Protein AF-A0A3C0ZQ80-F1 (afdb_monomer_lite)

Secondary structure (DSSP, 8-state):
--HHHHHHHHHHHHHHHHHHHHHHHHHHHHHHHHHT-HHHHHHHT-SS-SEEESS-SEEESS--EE-EEE-TTS-GGGT-EEEEESSSPPP-TTSEE--S-EEHHHHHHHHHHHHHHHHHHHHHHHHHHHHHHHHHHHHHHHHHHHHHHH-SS----PPPPPP--------HHHHHHHHHHHHHHHHTTS--S--TTTS--EEEEEEEEEEETTEEPPPEEEEEEESTTGGGT-SSEEEEEE--HHHHH-TTT-TTS-TTHHHHHHHTT--GGG-SGGG--SGGG-EEEEEEEE-TTS-EEEEEEEEEEEE-SGGGGSSSPEEEEE--GGGT-SSSSEE-TTS-TT-S--EESEEEEEE-SSGGGTHHHHHHHHHHHHHHHTT---SPP-EEEEEEETTEEEEEEEEEE---HHHHHHHTTPPPPP-

pLDDT: mean 79.06, std 17.8, range [29.55, 98.44]

Sequence (427 aa):
MRRENTGRTRTVIILSAMTAGLCLLLLLVYIRFDRSRTLYRALQALDSAPLTFSADSGFYEEGFTLTLEPDSSIPVKDGIEIRYTVNGDEPTDESRLYDGGIDLSDVIEELQAEAARTEEKKKEVIRQADAEAEAARLAQEQKSAQDLQKAGDQKAGEEKEPENGEEIRPGLEEGREAWQKSLWTAAADSGLRPEREEDGIRVIPIRACLVQGEDRSPIVTRTYVIGRGVKSRYDVYVASVVTDSFNLFDYDLGIMIPGSHYEKDVKNGVRPDRAGNFYQNGDDWIKNGHVTLFSPDGEVLLEEDTGLSIAGYSSRILPTRTFRAEASKEKGTSDDYFHLDIFDQDASIDAFQKIKFRSHGIPQFHIRSVRNQYAKELTDEAGFPGLPQNCLGVMFLNGDFYTVCDLTPSTTKDYVCRLFGLNVPDG

Foldseek 3Di:
DPPPVVVVVVVVVVVVVVVVVVVVVVVVVVVVVVLLCQVVVLQVVDPDAQKDKPDFFWEAAAWDWIDMDGPPSRDPPSPKWKFKDFQQAAGDPPGDTDPGTDTVRVVLVVVVVVVVVVVVVVVVVVVVVVVVVVVVVVVVVVVVVVVVVVVPDDDDDDDDDDDDDDDDAQDLVSLVVVLVVQLCVQAVPQPPPPPPPDFAWWKTKMWMWIDRPPDIGPIDIHIYTYHRCLQVPFPFKEKEKGAHSCCQRPQPRHLLGQHPFQVVCVVVVHDNLCHGNVNDDDPSQFGWIWMFMAHSSTDTQDTWIFTKHFDDHSLSSFSQTKIKTFADVVSTHPHQWDFGPPFDPVSLDRTARMKIQADPRGQVVCVVVVVLQVVQVVCVVVVNNDRTGWTWYWYDYSTHGRHTGTITGDPDLVNRCSVVVHDRDDD

Radius of gyration: 29.25 Å; chains: 1; bounding box: 50×82×110 Å

Structure (mmCIF, N/CA/C/O backbone):
data_AF-A0A3C0ZQ80-F1
#
_entry.id   AF-A0A3C0ZQ80-F1
#
loop_
_atom_site.group_PDB
_atom_site.id
_atom_site.type_symbol
_atom_site.label_atom_id
_atom_site.label_alt_id
_atom_site.label_comp_id
_atom_site.label_asym_id
_atom_site.label_entity_id
_atom_site.label_seq_id
_atom_site.pdbx_PDB_ins_code
_atom_site.Cartn_x
_atom_site.Cartn_y
_atom_site.Cartn_z
_atom_site.occupancy
_atom_site.B_iso_or_equiv
_atom_site.auth_seq_id
_atom_site.auth_comp_id
_atom_site.auth_asym_id
_atom_site.auth_atom_id
_atom_site.pdbx_PDB_model_num
ATOM 1 N N . MET A 1 1 ? 4.207 8.136 83.011 1.00 51.56 1 MET A N 1
ATOM 2 C CA . MET A 1 1 ? 4.446 6.967 82.131 1.00 51.56 1 MET A CA 1
ATOM 3 C C . MET A 1 1 ? 3.203 6.337 81.478 1.00 51.56 1 MET A C 1
ATOM 5 O O . MET A 1 1 ? 3.367 5.745 80.425 1.00 51.56 1 MET A O 1
ATOM 9 N N . ARG A 1 2 ? 1.959 6.452 81.992 1.00 50.78 2 ARG A N 1
ATOM 10 C CA . ARG A 1 2 ? 0.771 5.825 81.343 1.00 50.78 2 ARG A CA 1
ATOM 11 C C . ARG A 1 2 ? 0.096 6.619 80.203 1.00 50.78 2 ARG A C 1
ATOM 13 O O . ARG A 1 2 ? -0.688 6.029 79.473 1.00 50.78 2 ARG A O 1
ATOM 20 N N . ARG A 1 3 ? 0.371 7.923 80.040 1.00 51.22 3 ARG A N 1
ATOM 21 C CA . ARG A 1 3 ? -0.279 8.786 79.021 1.00 51.22 3 ARG A CA 1
ATOM 22 C C . ARG A 1 3 ? 0.430 8.835 77.657 1.00 51.22 3 ARG A C 1
ATOM 24 O O . ARG A 1 3 ? -0.221 9.151 76.672 1.00 51.22 3 ARG A O 1
ATOM 31 N N . GLU A 1 4 ? 1.718 8.499 77.577 1.00 53.53 4 GLU A N 1
ATOM 32 C CA . GLU A 1 4 ? 2.473 8.526 76.307 1.00 53.53 4 GLU A CA 1
ATOM 33 C C . GLU A 1 4 ? 2.238 7.282 75.440 1.00 53.53 4 GLU A C 1
ATOM 35 O O . GLU A 1 4 ? 2.258 7.370 74.213 1.00 53.53 4 GLU A O 1
ATOM 40 N N . ASN A 1 5 ? 1.947 6.130 76.056 1.00 56.59 5 ASN A N 1
ATOM 41 C CA . ASN A 1 5 ? 1.714 4.892 75.308 1.00 56.59 5 ASN A CA 1
ATOM 42 C C . ASN A 1 5 ? 0.430 4.948 74.472 1.00 56.59 5 ASN A C 1
ATOM 44 O O . ASN A 1 5 ? 0.433 4.499 73.333 1.00 56.59 5 ASN A O 1
ATOM 48 N N . THR A 1 6 ? -0.641 5.559 74.980 1.00 58.53 6 THR A N 1
ATOM 49 C CA . THR A 1 6 ? -1.935 5.652 74.283 1.00 58.53 6 THR A CA 1
ATOM 50 C C . THR A 1 6 ? -1.886 6.509 73.018 1.00 58.53 6 THR A C 1
ATOM 52 O O . THR A 1 6 ? -2.617 6.226 72.070 1.00 58.53 6 THR A O 1
ATOM 55 N N . GLY A 1 7 ? -1.024 7.532 72.976 1.00 65.31 7 GLY A N 1
ATOM 56 C CA . GLY A 1 7 ? -0.793 8.338 71.774 1.00 65.31 7 GLY A CA 1
ATOM 57 C C . GLY A 1 7 ? -0.114 7.525 70.674 1.00 65.31 7 GLY A C 1
ATOM 58 O O . GLY A 1 7 ? -0.621 7.461 69.558 1.00 65.31 7 GLY A O 1
ATOM 59 N N . ARG A 1 8 ? 0.963 6.806 71.021 1.00 67.88 8 ARG A N 1
ATOM 60 C CA . ARG A 1 8 ? 1.674 5.909 70.096 1.00 67.88 8 ARG A CA 1
ATOM 61 C C . ARG A 1 8 ? 0.781 4.793 69.556 1.00 67.88 8 ARG A C 1
ATOM 63 O O . ARG A 1 8 ? 0.809 4.539 68.358 1.00 67.88 8 ARG A O 1
ATOM 70 N N . THR A 1 9 ? -0.045 4.165 70.396 1.00 72.81 9 THR A N 1
ATOM 71 C CA . THR A 1 9 ? -0.963 3.108 69.936 1.00 72.81 9 THR A CA 1
ATOM 72 C C . THR A 1 9 ? -1.999 3.645 68.946 1.00 72.81 9 THR A C 1
ATOM 74 O O . THR A 1 9 ? -2.270 2.996 67.942 1.00 72.81 9 THR A O 1
ATOM 77 N N . ARG A 1 10 ? -2.538 4.854 69.170 1.00 73.00 10 ARG A N 1
ATOM 78 C CA . ARG A 1 10 ? -3.469 5.497 68.226 1.00 73.00 10 ARG A CA 1
ATOM 79 C C . ARG A 1 10 ? -2.803 5.831 66.893 1.00 73.00 10 ARG A C 1
ATOM 81 O O . ARG A 1 10 ? -3.392 5.556 65.855 1.00 73.00 10 ARG A O 1
ATOM 88 N N . THR A 1 11 ? -1.581 6.364 66.909 1.00 74.56 11 THR A N 1
ATOM 89 C CA . THR A 1 11 ? -0.837 6.661 65.676 1.00 74.56 11 THR A CA 1
ATOM 90 C C . THR A 1 11 ? -0.549 5.395 64.870 1.00 74.56 11 THR A C 1
ATOM 92 O O . THR A 1 11 ? -0.731 5.404 63.658 1.00 74.56 11 THR A O 1
ATOM 95 N N . VAL A 1 12 ? -0.172 4.293 65.529 1.00 77.94 12 VAL A N 1
ATOM 96 C CA . VAL A 1 12 ? 0.069 2.999 64.864 1.00 77.94 12 VAL A CA 1
ATOM 97 C C . VAL A 1 12 ? -1.210 2.448 64.227 1.00 77.94 12 VAL A C 1
ATOM 99 O O . VAL A 1 12 ? -1.167 2.021 63.078 1.00 77.94 12 VAL A O 1
ATOM 102 N N . ILE A 1 13 ? -2.352 2.523 64.922 1.00 81.50 13 ILE A N 1
ATOM 103 C CA . ILE A 1 13 ? -3.650 2.074 64.388 1.00 81.50 13 ILE A CA 1
ATOM 104 C C . ILE A 1 13 ? -4.058 2.901 63.159 1.00 81.50 13 ILE A C 1
ATOM 106 O O . ILE A 1 13 ? -4.499 2.342 62.154 1.00 81.50 13 ILE A O 1
ATOM 110 N N . ILE A 1 14 ? -3.872 4.223 63.209 1.00 80.38 14 ILE A N 1
ATOM 111 C CA . ILE A 1 14 ? -4.186 5.120 62.090 1.00 80.38 14 ILE A CA 1
ATOM 112 C C . ILE A 1 14 ? -3.275 4.826 60.889 1.00 80.38 14 ILE A C 1
ATOM 114 O O . ILE A 1 14 ? -3.770 4.718 59.770 1.00 80.38 14 ILE A O 1
ATOM 118 N N . LEU A 1 15 ? -1.969 4.623 61.110 1.00 77.88 15 LEU A N 1
ATOM 119 C CA . LEU A 1 15 ? -1.036 4.261 60.039 1.00 77.88 15 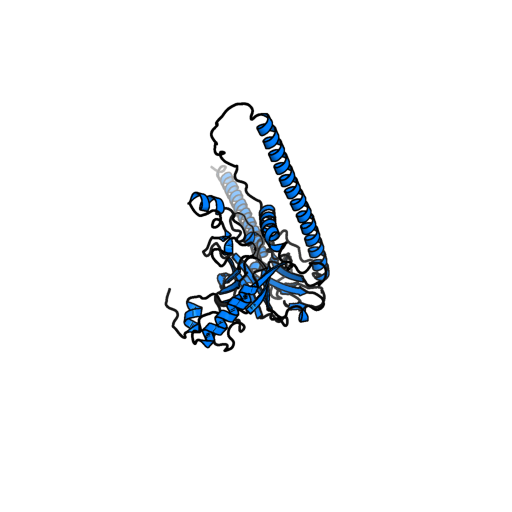LEU A CA 1
ATOM 120 C C . LEU A 1 15 ? -1.401 2.914 59.396 1.00 77.88 15 LEU A C 1
ATOM 122 O O . LEU A 1 15 ? -1.414 2.823 58.173 1.00 77.88 15 LEU A O 1
ATOM 126 N N . SER A 1 16 ? -1.754 1.897 60.196 1.00 79.06 16 SER A N 1
ATOM 127 C CA . SER A 1 16 ? -2.176 0.588 59.673 1.00 79.06 16 SER A CA 1
ATOM 128 C C . SER A 1 16 ? -3.495 0.641 58.900 1.00 79.06 16 SER A C 1
ATOM 130 O O . SER A 1 16 ? -3.672 -0.088 57.928 1.00 79.06 16 SER A O 1
ATOM 132 N N . ALA A 1 17 ? -4.423 1.512 59.307 1.00 82.94 17 ALA A N 1
ATOM 133 C CA . ALA A 1 17 ? -5.677 1.701 58.588 1.00 82.94 17 ALA A CA 1
ATOM 134 C C . ALA A 1 17 ? -5.448 2.424 57.250 1.00 82.94 17 ALA A C 1
ATOM 136 O O . ALA A 1 17 ? -6.053 2.054 56.245 1.00 82.94 17 ALA A O 1
ATOM 137 N N . MET A 1 18 ? -4.539 3.407 57.208 1.00 86.00 18 MET A N 1
ATOM 138 C CA . MET A 1 18 ? -4.181 4.103 55.968 1.00 86.00 18 MET A CA 1
ATOM 139 C C . MET A 1 18 ? -3.442 3.197 54.977 1.00 86.00 18 MET A C 1
ATOM 141 O O . MET A 1 18 ? -3.748 3.238 53.788 1.00 86.00 18 MET A O 1
ATOM 145 N N . THR A 1 19 ? -2.521 2.345 55.437 1.00 88.38 19 THR A N 1
ATOM 146 C CA . THR A 1 19 ? -1.846 1.382 54.551 1.00 88.38 19 THR A CA 1
ATOM 147 C C . THR A 1 19 ? -2.808 0.324 54.023 1.00 88.38 19 THR A C 1
ATOM 149 O O . THR A 1 19 ? -2.779 0.033 52.832 1.00 88.38 19 THR A O 1
ATOM 152 N N . ALA A 1 20 ? -3.713 -0.200 54.856 1.00 87.25 20 ALA A N 1
ATOM 153 C CA . ALA A 1 20 ? -4.757 -1.119 54.401 1.00 87.25 20 ALA A CA 1
ATOM 154 C C . ALA A 1 20 ? -5.694 -0.464 53.366 1.00 87.25 20 ALA A C 1
ATOM 156 O O . ALA A 1 20 ? -6.025 -1.088 52.358 1.00 87.25 20 ALA A O 1
ATOM 157 N N . GLY A 1 21 ? -6.069 0.804 53.576 1.00 88.88 21 GLY A N 1
ATOM 158 C CA . GLY A 1 21 ? -6.859 1.585 52.621 1.00 88.88 21 GLY A CA 1
ATOM 159 C C . GLY A 1 21 ? -6.141 1.813 51.288 1.00 88.88 21 GLY A C 1
ATOM 160 O O . GLY A 1 21 ? -6.744 1.624 50.235 1.00 88.88 21 GLY A O 1
ATOM 161 N N . LEU A 1 22 ? -4.846 2.146 51.318 1.00 91.00 22 LEU A N 1
ATOM 162 C CA . LEU A 1 22 ? -4.028 2.307 50.112 1.00 91.00 22 LEU A CA 1
ATOM 163 C C . LEU A 1 22 ? -3.865 0.981 49.356 1.00 91.00 22 LEU A C 1
ATOM 165 O O . LEU A 1 22 ? -4.023 0.960 48.141 1.00 91.00 22 LEU A O 1
ATOM 169 N N . CYS A 1 23 ? -3.613 -0.128 50.058 1.00 88.25 23 CYS A N 1
ATOM 170 C CA . CYS A 1 23 ? -3.535 -1.455 49.445 1.00 88.25 23 CYS A CA 1
ATOM 171 C C . CYS A 1 23 ? -4.860 -1.862 48.793 1.00 88.25 23 CYS A C 1
ATOM 173 O O . CYS A 1 23 ? -4.842 -2.389 47.686 1.00 88.25 23 CYS A O 1
ATOM 175 N N . LEU A 1 24 ? -6.006 -1.594 49.431 1.00 87.81 24 LEU A N 1
ATOM 176 C CA . LEU A 1 24 ? -7.319 -1.860 48.838 1.00 87.81 24 LEU A CA 1
ATOM 177 C C . LEU A 1 24 ? -7.551 -1.002 47.588 1.00 87.81 24 LEU A C 1
ATOM 179 O O . LEU A 1 24 ? -8.054 -1.506 46.591 1.00 87.81 24 LEU A O 1
ATOM 183 N N . LEU A 1 25 ? -7.159 0.272 47.619 1.00 88.19 25 LEU A N 1
ATOM 184 C CA . LEU A 1 25 ? -7.295 1.179 46.481 1.00 88.19 25 LEU A CA 1
ATOM 185 C C . LEU A 1 25 ? -6.398 0.744 45.315 1.00 88.19 25 LEU A C 1
ATOM 187 O O . LEU A 1 25 ? -6.877 0.659 44.190 1.00 88.19 25 LEU A O 1
ATOM 191 N N . LEU A 1 26 ? -5.144 0.371 45.582 1.00 84.81 26 LEU A N 1
ATOM 192 C CA . LEU A 1 26 ? -4.237 -0.205 44.585 1.00 84.81 26 LEU A CA 1
ATOM 193 C C . LEU A 1 26 ? -4.757 -1.535 44.034 1.00 84.81 26 LEU A C 1
ATOM 195 O O . LEU A 1 26 ? -4.638 -1.779 42.841 1.00 84.81 26 LEU A O 1
ATOM 199 N N . LEU A 1 27 ? -5.372 -2.372 44.870 1.00 81.31 27 LEU A N 1
ATOM 200 C CA . LEU A 1 27 ? -5.966 -3.639 44.450 1.00 81.31 27 LEU A CA 1
ATOM 201 C C . LEU A 1 27 ? -7.224 -3.419 43.599 1.00 81.31 27 LEU A C 1
ATOM 203 O O . LEU A 1 27 ? -7.425 -4.129 42.625 1.00 81.31 27 LEU A O 1
ATOM 207 N N . LEU A 1 28 ? -8.040 -2.406 43.900 1.00 76.56 28 LEU A N 1
ATOM 208 C CA . LEU A 1 28 ? -9.179 -2.009 43.0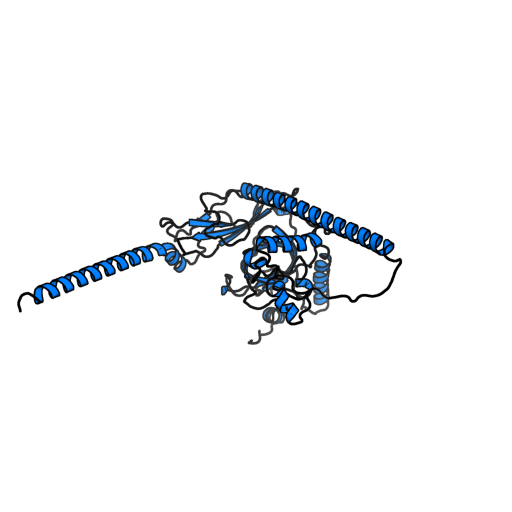69 1.00 76.56 28 LEU A CA 1
ATOM 209 C C . LEU A 1 28 ? -8.732 -1.382 41.743 1.00 76.56 28 LEU A C 1
ATOM 211 O O . LEU A 1 28 ? -9.330 -1.679 40.712 1.00 76.56 28 LEU A O 1
ATOM 215 N N . VAL A 1 29 ? -7.674 -0.565 41.751 1.00 74.75 29 VAL A N 1
ATOM 216 C CA . VAL A 1 29 ? -7.036 -0.041 40.533 1.00 74.75 29 VAL A CA 1
ATOM 217 C C . VAL A 1 29 ? -6.469 -1.189 39.709 1.00 74.75 29 VAL A C 1
ATOM 219 O O . VAL A 1 29 ? -6.734 -1.243 38.518 1.00 74.75 29 VAL A O 1
ATOM 222 N N . TYR A 1 30 ? -5.785 -2.146 40.335 1.00 73.62 30 TYR A N 1
ATOM 223 C CA . TYR A 1 30 ? -5.256 -3.333 39.671 1.00 73.62 30 TYR A CA 1
ATOM 224 C C . TYR A 1 30 ? -6.367 -4.217 39.102 1.00 73.62 30 TYR A C 1
ATOM 226 O O . TYR A 1 30 ? -6.287 -4.598 37.949 1.00 73.62 30 TYR A O 1
ATOM 234 N N . ILE A 1 31 ? -7.442 -4.493 39.847 1.00 65.94 31 ILE A N 1
ATOM 235 C CA . ILE A 1 31 ? -8.588 -5.269 39.341 1.00 65.94 31 ILE A CA 1
ATOM 236 C C . ILE A 1 31 ? -9.277 -4.536 38.186 1.00 65.94 31 ILE A C 1
ATOM 238 O O . ILE A 1 31 ? -9.692 -5.168 37.218 1.00 65.94 31 ILE A O 1
ATOM 242 N N . ARG A 1 32 ? -9.407 -3.207 38.267 1.00 62.28 32 ARG A N 1
ATOM 243 C CA . ARG A 1 32 ? -9.970 -2.390 37.185 1.00 62.28 32 ARG A CA 1
ATOM 244 C C . ARG A 1 32 ? -9.059 -2.383 35.952 1.00 62.28 32 ARG A C 1
ATOM 246 O O . ARG A 1 32 ? -9.575 -2.477 34.848 1.00 62.28 32 ARG A O 1
ATOM 253 N N . PHE A 1 33 ? -7.745 -2.322 36.157 1.00 64.19 33 PHE A N 1
ATOM 254 C CA . PHE A 1 33 ? -6.707 -2.371 35.124 1.00 64.19 33 PHE A CA 1
ATOM 255 C C . PHE A 1 33 ? -6.551 -3.771 34.500 1.00 64.19 33 PHE A C 1
ATOM 257 O O . PHE A 1 33 ? -6.269 -3.908 33.316 1.00 64.19 33 PHE A O 1
ATOM 264 N N . ASP A 1 34 ? -6.777 -4.834 35.273 1.00 61.91 34 ASP A N 1
ATOM 265 C CA . ASP A 1 34 ? -6.737 -6.219 34.797 1.00 61.91 34 ASP A CA 1
ATOM 266 C C . ASP A 1 34 ? -7.990 -6.573 33.987 1.00 61.91 34 ASP A C 1
ATOM 268 O O . ASP A 1 34 ? -7.907 -7.261 32.971 1.00 61.91 34 ASP A O 1
ATOM 272 N N . ARG A 1 35 ? -9.153 -6.048 34.399 1.00 57.41 35 ARG A N 1
ATOM 273 C CA . ARG A 1 35 ? -10.410 -6.177 33.647 1.00 57.41 35 ARG A CA 1
ATOM 274 C C . ARG A 1 35 ? -10.446 -5.361 32.356 1.00 57.41 35 ARG A C 1
ATOM 276 O O . ARG A 1 35 ? -11.280 -5.663 31.517 1.00 57.41 35 ARG A O 1
ATOM 283 N N . SER A 1 36 ? -9.598 -4.347 32.186 1.00 61.56 36 SER A N 1
ATOM 284 C CA . SER A 1 36 ? -9.575 -3.537 30.959 1.00 61.56 36 SER A CA 1
ATOM 285 C C . SER A 1 36 ? -8.753 -4.146 29.821 1.00 61.56 36 SER A C 1
ATOM 287 O O . SER A 1 36 ? -8.797 -3.610 28.726 1.00 61.56 36 SER A O 1
ATOM 289 N N . ARG A 1 37 ? -8.024 -5.249 30.053 1.00 70.12 37 ARG A N 1
ATOM 290 C CA . ARG A 1 37 ? -7.158 -5.909 29.054 1.00 70.12 37 ARG A CA 1
ATOM 291 C C . ARG A 1 37 ? -7.781 -7.158 28.430 1.00 70.12 37 ARG A C 1
ATOM 293 O O . ARG A 1 37 ? -7.071 -8.115 28.102 1.00 70.12 37 ARG A O 1
ATOM 300 N N . THR A 1 38 ? -9.106 -7.205 28.312 1.00 80.94 38 THR A N 1
ATOM 301 C CA . THR A 1 38 ? -9.775 -8.377 27.737 1.00 80.94 38 THR A CA 1
ATOM 302 C C . THR A 1 38 ? -9.393 -8.556 26.266 1.00 80.94 38 THR A C 1
ATOM 304 O O . THR A 1 38 ? -9.043 -9.668 25.869 1.00 80.94 38 THR A O 1
ATOM 307 N N . LEU A 1 39 ? -9.365 -7.469 25.486 1.00 83.25 39 LEU A N 1
ATOM 308 C CA . LEU A 1 39 ? -8.951 -7.487 24.083 1.00 83.25 39 LEU A CA 1
ATOM 309 C C . LEU A 1 39 ? -7.499 -7.958 23.939 1.00 83.25 39 LEU A C 1
ATOM 311 O O . LEU A 1 39 ? -7.237 -8.905 23.207 1.00 83.25 39 LEU A O 1
ATOM 315 N N . TYR A 1 40 ? -6.566 -7.383 24.702 1.00 83.62 40 TYR A N 1
ATOM 316 C CA . TYR A 1 40 ? -5.153 -7.781 24.675 1.00 83.62 40 TYR A CA 1
ATOM 317 C C . TYR A 1 40 ? -4.936 -9.281 24.942 1.00 83.62 40 TYR A C 1
ATOM 319 O O . TYR A 1 40 ? -4.126 -9.928 24.278 1.00 83.62 40 TYR A O 1
ATOM 327 N N . ARG A 1 41 ? -5.668 -9.856 25.905 1.00 83.94 41 ARG A N 1
ATOM 328 C CA . ARG A 1 41 ? -5.602 -11.295 26.209 1.00 83.94 41 ARG A CA 1
ATOM 329 C C . ARG A 1 41 ? -6.182 -12.149 25.088 1.00 83.94 41 ARG A C 1
ATOM 331 O O . ARG A 1 41 ? -5.599 -13.180 24.773 1.00 83.94 41 ARG A O 1
ATOM 338 N N . ALA A 1 42 ? -7.310 -11.729 24.516 1.00 85.81 42 ALA A N 1
ATOM 339 C CA . ALA A 1 42 ? -7.934 -12.435 23.405 1.00 85.81 42 ALA A CA 1
ATOM 340 C C . ALA A 1 42 ? -7.011 -12.452 22.178 1.00 85.81 42 ALA A C 1
ATOM 342 O O . ALA A 1 42 ? -6.796 -13.511 21.604 1.00 85.81 42 ALA A O 1
ATOM 343 N N . LEU A 1 43 ? -6.386 -11.315 21.851 1.00 86.88 43 LEU A N 1
ATOM 344 C CA . LEU A 1 43 ? -5.464 -11.190 20.719 1.00 86.88 43 LEU A CA 1
ATOM 345 C C . LEU A 1 43 ? -4.218 -12.070 20.856 1.00 86.88 43 LEU A C 1
ATOM 347 O O . LEU A 1 43 ? -3.768 -12.636 19.871 1.00 86.88 43 LEU A O 1
ATOM 351 N N . GLN A 1 44 ? -3.669 -12.232 22.063 1.00 85.69 44 GLN A N 1
ATOM 352 C CA . GLN A 1 44 ? -2.518 -13.122 22.275 1.00 85.69 44 GLN A CA 1
ATOM 353 C C . GLN A 1 44 ? -2.823 -14.606 22.070 1.00 85.69 44 GLN A C 1
ATOM 355 O O . GLN A 1 44 ? -1.902 -15.388 21.853 1.00 85.69 44 GLN A O 1
ATOM 360 N N . ALA A 1 45 ? -4.085 -14.999 22.217 1.00 85.38 45 ALA A N 1
ATOM 361 C CA . ALA A 1 45 ? -4.524 -16.376 22.035 1.00 85.38 45 ALA A CA 1
ATOM 362 C C . ALA A 1 45 ? -5.094 -16.626 20.631 1.00 85.38 45 ALA A C 1
ATOM 364 O O . ALA A 1 45 ? -5.590 -17.721 20.374 1.00 85.38 45 ALA A O 1
ATOM 365 N N . LEU A 1 46 ? -5.088 -15.608 19.765 1.00 86.75 46 LEU A N 1
ATOM 366 C CA . LEU A 1 46 ? -5.730 -15.655 18.466 1.00 86.75 46 LEU A CA 1
ATOM 367 C C . LEU A 1 46 ? -4.736 -16.098 17.389 1.00 86.75 46 LEU A C 1
ATOM 369 O O . LEU A 1 46 ? -3.717 -15.447 17.176 1.00 86.75 46 LEU A O 1
ATOM 373 N N . ASP A 1 47 ? -5.087 -17.170 16.682 1.00 84.19 47 ASP A N 1
ATOM 374 C CA . ASP A 1 47 ? -4.330 -17.683 15.531 1.00 84.19 47 ASP A CA 1
ATOM 375 C C . ASP A 1 47 ? -4.948 -17.245 14.181 1.00 84.19 47 ASP A C 1
ATOM 377 O O . ASP A 1 47 ? -4.483 -17.641 13.113 1.00 84.19 47 ASP A O 1
ATOM 381 N N . SER A 1 48 ? -6.025 -16.454 14.219 1.00 86.06 48 SER A N 1
ATOM 382 C CA . SER A 1 48 ? -6.792 -15.944 13.075 1.00 86.06 48 SER A CA 1
ATOM 383 C C . SER A 1 48 ? -6.805 -14.411 13.035 1.00 86.06 48 SER A C 1
ATOM 385 O O . SER A 1 48 ? -6.329 -13.731 13.947 1.00 86.06 48 SER A O 1
ATOM 387 N N . ALA A 1 49 ? -7.361 -13.841 11.963 1.00 89.19 49 ALA A N 1
ATOM 388 C CA . ALA A 1 49 ? -7.606 -12.406 11.896 1.00 89.19 49 ALA A CA 1
ATOM 389 C C . ALA A 1 49 ? -8.583 -11.968 13.011 1.00 89.19 49 ALA A C 1
ATOM 391 O O . ALA A 1 49 ? -9.581 -12.647 13.252 1.00 89.19 49 ALA A O 1
ATOM 392 N N . PRO A 1 50 ? -8.353 -10.815 13.667 1.00 92.94 50 PRO A N 1
ATOM 393 C CA . PRO A 1 50 ? -9.188 -10.340 14.777 1.00 92.94 50 PRO A CA 1
ATOM 394 C C . PRO A 1 50 ? -10.596 -9.918 14.350 1.00 92.94 50 PRO A C 1
ATOM 396 O O . PRO A 1 50 ? -11.496 -9.818 15.183 1.00 92.94 50 PRO A O 1
ATOM 399 N N . LEU A 1 51 ? -10.779 -9.644 13.063 1.00 94.19 51 LEU A N 1
ATOM 400 C CA . LEU A 1 51 ? -12.004 -9.129 12.483 1.00 94.19 51 LEU A CA 1
ATOM 401 C C . LEU A 1 51 ? -12.251 -9.818 11.144 1.00 94.19 51 LEU A C 1
ATOM 403 O O . LEU A 1 51 ? -11.324 -10.017 10.358 1.00 94.19 51 LEU A O 1
ATOM 407 N N . THR A 1 52 ? -13.513 -10.124 10.875 1.00 95.06 52 THR A N 1
ATOM 408 C CA . THR A 1 52 ? -13.977 -10.665 9.601 1.00 95.06 52 THR A CA 1
ATOM 409 C C . THR A 1 52 ? -14.906 -9.681 8.907 1.00 95.06 52 THR A C 1
ATOM 411 O O . THR A 1 52 ? -15.641 -8.923 9.541 1.00 95.06 52 THR A O 1
ATOM 414 N N . PHE A 1 53 ? -14.830 -9.687 7.583 1.00 97.31 53 PHE A N 1
ATOM 415 C CA . PHE A 1 53 ? -15.666 -8.900 6.691 1.00 97.31 53 PHE A CA 1
ATOM 416 C C . PHE A 1 53 ? -16.690 -9.846 6.063 1.00 97.31 53 PHE A C 1
ATOM 418 O O . PHE A 1 53 ? -16.352 -10.982 5.735 1.00 97.31 53 PHE A O 1
ATOM 425 N N . SER A 1 54 ? -17.928 -9.395 5.860 1.00 97.69 54 SER A N 1
ATOM 426 C CA . SER A 1 54 ? -18.984 -10.228 5.262 1.00 97.69 54 SER A CA 1
ATOM 427 C C . SER A 1 54 ? -18.767 -10.564 3.785 1.00 97.69 54 SER A C 1
ATOM 429 O O . SER A 1 54 ? -19.504 -11.376 3.230 1.00 97.69 54 SER A O 1
ATOM 431 N N . ALA A 1 55 ? -17.796 -9.917 3.143 1.00 97.56 55 ALA A N 1
ATOM 432 C CA . ALA A 1 55 ? -17.401 -10.144 1.765 1.00 97.56 55 ALA A CA 1
ATOM 433 C C . ALA A 1 55 ? -15.881 -10.001 1.634 1.00 97.56 55 ALA A C 1
ATOM 435 O O . ALA A 1 55 ? -15.288 -9.092 2.225 1.00 97.56 55 ALA A O 1
ATOM 436 N N . ASP A 1 56 ? -15.267 -10.873 0.841 1.00 97.44 56 ASP A N 1
ATOM 437 C CA . ASP A 1 56 ? -13.842 -10.805 0.523 1.00 97.44 56 ASP A CA 1
ATOM 438 C C . ASP A 1 56 ? -13.533 -9.654 -0.445 1.00 97.44 56 ASP A C 1
ATOM 440 O O . ASP A 1 56 ? -14.417 -9.119 -1.121 1.00 97.44 56 ASP A O 1
ATOM 444 N N . SER A 1 57 ? -12.262 -9.271 -0.537 1.00 97.94 57 SER A N 1
ATOM 445 C CA . SER A 1 57 ? -11.807 -8.349 -1.577 1.00 97.94 57 SER A CA 1
ATOM 446 C C . SER A 1 57 ? -12.105 -8.902 -2.969 1.00 97.94 57 SER A C 1
ATOM 448 O O . SER A 1 57 ? -12.034 -10.108 -3.202 1.00 97.94 57 SER A O 1
ATOM 450 N N . GLY A 1 58 ? -12.433 -8.026 -3.915 1.00 97.31 58 GLY A N 1
ATOM 451 C CA . GLY A 1 58 ? -12.800 -8.472 -5.256 1.00 97.31 58 GLY A CA 1
ATOM 452 C C . GLY A 1 58 ? -13.498 -7.418 -6.095 1.00 97.31 58 GLY A C 1
ATOM 453 O O . GLY A 1 58 ? -13.646 -6.259 -5.696 1.00 97.31 58 GLY A O 1
ATOM 454 N N . PHE A 1 59 ? -13.919 -7.855 -7.280 1.00 96.69 59 PHE A N 1
ATOM 455 C CA . PHE A 1 59 ? -14.649 -7.046 -8.250 1.00 96.69 59 PHE A CA 1
ATOM 456 C C . PHE A 1 59 ? -16.162 -7.262 -8.108 1.00 96.69 59 PHE A C 1
ATOM 458 O O . PHE A 1 59 ? -16.657 -8.388 -8.222 1.00 96.69 59 PHE A O 1
ATOM 465 N N . TYR A 1 60 ? -16.901 -6.169 -7.921 1.00 95.50 60 TYR A N 1
ATOM 466 C CA . TYR A 1 60 ? -18.343 -6.158 -7.684 1.00 95.50 60 TYR A CA 1
ATOM 467 C C . TYR A 1 60 ? -19.052 -5.236 -8.678 1.00 95.50 60 TYR A C 1
ATOM 469 O O . TYR A 1 60 ? -18.639 -4.105 -8.903 1.00 95.50 60 TYR A O 1
ATOM 477 N N . GLU A 1 61 ? -20.144 -5.710 -9.272 1.00 92.31 61 GLU A N 1
ATOM 478 C CA . GLU A 1 61 ? -20.908 -4.932 -10.260 1.00 92.31 61 GLU A CA 1
ATOM 479 C C . GLU A 1 61 ? -21.664 -3.753 -9.628 1.00 92.31 61 GLU A C 1
ATOM 481 O O . GLU A 1 61 ? -21.869 -2.724 -10.269 1.00 92.31 61 GLU A O 1
ATOM 486 N N . GLU A 1 62 ? -22.076 -3.898 -8.367 1.00 91.88 62 GLU A N 1
ATOM 487 C CA . GLU A 1 62 ? -22.906 -2.936 -7.642 1.00 91.88 62 GLU A CA 1
ATOM 488 C C . GLU A 1 62 ? -22.442 -2.822 -6.183 1.00 91.88 62 GLU A C 1
ATOM 490 O O . GLU A 1 62 ? -21.835 -3.749 -5.634 1.00 91.88 62 GLU A O 1
ATOM 495 N N . GLY A 1 63 ? -22.721 -1.671 -5.564 1.00 92.50 63 GLY A N 1
ATOM 496 C CA . GLY A 1 63 ? -22.503 -1.462 -4.135 1.00 92.50 63 GLY A CA 1
ATOM 497 C C . GLY A 1 63 ? -23.401 -2.371 -3.295 1.00 92.50 63 GLY A C 1
ATOM 498 O O . GLY A 1 63 ? -24.485 -2.774 -3.716 1.00 92.50 63 GLY A O 1
ATOM 499 N N . PHE A 1 64 ? -22.933 -2.723 -2.102 1.00 96.19 64 PHE A N 1
ATOM 500 C CA . PHE A 1 64 ? -23.654 -3.576 -1.164 1.00 96.19 64 PHE A CA 1
ATOM 501 C C . PHE A 1 64 ? -23.367 -3.149 0.275 1.00 96.19 64 PHE A C 1
ATOM 503 O O . PHE A 1 64 ? -22.422 -2.405 0.542 1.00 96.19 64 PHE A O 1
ATOM 510 N N . THR A 1 65 ? -24.176 -3.641 1.213 1.00 97.50 65 THR A N 1
ATOM 511 C CA . THR A 1 65 ? -23.948 -3.430 2.644 1.00 97.50 65 THR A CA 1
ATOM 512 C C . THR A 1 65 ? -22.935 -4.440 3.171 1.00 97.50 65 THR A C 1
ATOM 514 O O . THR A 1 65 ? -23.197 -5.643 3.210 1.00 97.50 65 THR A O 1
ATOM 517 N N . LEU A 1 66 ? -21.784 -3.941 3.600 1.00 97.69 66 LEU A N 1
ATOM 518 C CA . LEU A 1 66 ? -20.699 -4.715 4.184 1.00 97.69 66 LEU A CA 1
ATOM 519 C C . LEU A 1 66 ? -20.822 -4.732 5.711 1.00 97.69 66 LEU A C 1
ATOM 521 O O . LEU A 1 66 ? -20.953 -3.679 6.332 1.00 97.69 66 LEU A O 1
ATOM 525 N N . THR A 1 67 ? -20.744 -5.904 6.339 1.00 97.62 67 THR A N 1
ATOM 526 C CA . THR A 1 67 ? -20.739 -6.018 7.805 1.00 97.62 67 THR A CA 1
ATOM 527 C C . THR A 1 67 ? -19.392 -6.501 8.320 1.00 97.62 67 THR A C 1
ATOM 529 O O . THR A 1 67 ? -18.719 -7.312 7.684 1.00 97.62 67 THR A O 1
ATOM 532 N N . LEU A 1 68 ? -19.007 -5.985 9.486 1.00 96.56 68 LEU A N 1
ATOM 533 C CA . LEU A 1 68 ? -17.775 -6.317 10.192 1.00 96.56 68 LEU A CA 1
ATOM 534 C C . LEU A 1 68 ? -18.116 -7.036 11.496 1.00 96.56 68 LEU A C 1
ATOM 536 O O . LEU A 1 68 ? -18.942 -6.551 12.274 1.00 96.56 68 LEU A O 1
ATOM 540 N N . GLU A 1 69 ? -17.467 -8.170 11.744 1.00 94.19 69 GLU A N 1
ATOM 541 C CA . GLU A 1 69 ? -17.684 -8.976 12.947 1.00 94.19 69 GLU A CA 1
ATOM 542 C C . GLU A 1 69 ? -16.344 -9.365 13.589 1.00 94.19 69 GLU A C 1
ATOM 544 O O . GLU A 1 69 ? -15.468 -9.893 12.892 1.00 94.19 69 GLU A O 1
ATOM 549 N N . PRO A 1 70 ? -16.143 -9.114 14.900 1.00 93.50 70 PRO A N 1
ATOM 550 C CA . PRO A 1 70 ? -14.973 -9.612 15.620 1.00 93.50 70 PRO A CA 1
ATOM 551 C C . PRO A 1 70 ? -14.923 -11.140 15.581 1.00 93.50 70 PRO A C 1
ATOM 553 O O . PRO A 1 70 ? -15.971 -11.789 15.552 1.00 93.50 70 PRO A O 1
ATOM 556 N N . ASP A 1 71 ? -13.722 -11.721 15.642 1.00 92.12 71 ASP A N 1
ATOM 557 C CA . ASP A 1 71 ? -13.587 -13.174 15.778 1.00 92.12 71 ASP A CA 1
ATOM 558 C C . ASP A 1 71 ? -14.394 -13.676 16.988 1.00 92.12 71 ASP A C 1
ATOM 560 O O . ASP A 1 71 ? -14.431 -13.044 18.047 1.00 92.12 71 ASP A O 1
ATOM 564 N N . SER A 1 72 ? -15.038 -14.835 16.840 1.00 87.69 72 SER A N 1
ATOM 565 C CA . SER A 1 72 ? -15.891 -15.437 17.874 1.00 87.69 72 SER A CA 1
ATOM 566 C C . SER A 1 72 ? -15.190 -15.665 19.224 1.00 87.69 72 SER A C 1
ATOM 568 O O . SER A 1 72 ? -15.852 -15.761 20.260 1.00 87.69 72 SER A O 1
ATOM 570 N N . SER A 1 73 ? -13.857 -15.729 19.220 1.00 85.56 73 SER A N 1
ATOM 571 C CA . SER A 1 73 ? -13.001 -15.864 20.400 1.00 85.56 73 SER A CA 1
ATOM 572 C C . SER A 1 73 ? -12.844 -14.551 21.176 1.00 85.56 73 SER A C 1
ATOM 574 O O . SER A 1 73 ? -12.378 -14.560 22.319 1.00 85.56 73 SER A O 1
ATOM 576 N N . ILE A 1 74 ? -13.236 -13.417 20.586 1.00 85.94 74 ILE A N 1
ATOM 577 C CA . ILE A 1 74 ? -13.117 -12.086 21.175 1.00 85.94 74 ILE A CA 1
ATOM 578 C C . ILE A 1 74 ? -14.422 -11.722 21.905 1.00 85.94 74 ILE A C 1
ATOM 580 O O . ILE A 1 74 ? -15.493 -11.628 21.302 1.00 85.94 74 ILE A O 1
ATOM 584 N N . PRO A 1 75 ? -14.377 -11.475 23.225 1.00 78.75 75 PRO A N 1
ATOM 585 C CA . PRO A 1 75 ? -15.569 -11.176 24.010 1.00 78.75 75 PRO A CA 1
ATOM 586 C C . PRO A 1 75 ? -16.032 -9.722 23.810 1.00 78.75 75 PRO A C 1
ATOM 588 O O . PRO A 1 75 ? -15.676 -8.821 24.565 1.00 78.75 75 PRO A O 1
ATOM 591 N N . VAL A 1 76 ? -16.917 -9.505 22.833 1.00 71.94 76 VAL A N 1
ATOM 592 C CA . VAL A 1 76 ? -17.453 -8.183 22.422 1.00 71.94 76 VAL A CA 1
ATOM 593 C C . VAL A 1 76 ? -18.190 -7.415 23.544 1.00 71.94 76 VAL A C 1
ATOM 595 O O . VAL A 1 76 ? -18.449 -6.221 23.436 1.00 71.94 76 VAL A O 1
ATOM 598 N N . LYS A 1 77 ? -18.518 -8.059 24.672 1.00 68.81 77 LYS A N 1
ATOM 599 C CA . LYS A 1 77 ? -19.304 -7.457 25.770 1.00 68.81 77 LYS A CA 1
ATOM 600 C C . LYS A 1 77 ? -18.548 -6.434 26.633 1.00 68.81 77 LYS A C 1
ATOM 602 O O . LYS A 1 77 ? -19.182 -5.801 27.475 1.00 68.81 77 LYS A O 1
ATOM 607 N N . ASP A 1 78 ? -17.247 -6.242 26.419 1.00 68.06 78 ASP A N 1
ATOM 608 C CA . ASP A 1 78 ? -16.384 -5.462 27.320 1.00 68.06 78 ASP A CA 1
ATOM 609 C C . ASP A 1 78 ? -16.056 -4.038 26.821 1.00 68.06 78 ASP A C 1
ATOM 611 O O . ASP A 1 78 ? -15.019 -3.476 27.172 1.00 68.06 78 ASP A O 1
ATOM 615 N N . GLY A 1 79 ? -16.932 -3.423 26.019 1.00 79.69 79 GLY A N 1
ATOM 616 C CA . GLY A 1 79 ? -16.672 -2.089 25.457 1.00 79.69 79 GLY A CA 1
ATOM 617 C C . GLY A 1 79 ? -15.588 -2.109 24.379 1.00 79.69 79 GLY A C 1
ATOM 618 O O . GLY A 1 79 ? -14.792 -1.180 24.287 1.00 79.69 79 GLY A O 1
ATOM 619 N N . ILE A 1 80 ? -15.536 -3.205 23.617 1.00 88.50 80 ILE A N 1
ATOM 620 C CA . ILE A 1 80 ? -14.718 -3.321 22.413 1.00 88.50 80 ILE A CA 1
ATOM 621 C C . ILE A 1 80 ? -15.495 -2.669 21.272 1.00 88.50 80 ILE A C 1
ATOM 623 O O . ILE A 1 80 ? -16.636 -3.045 20.999 1.00 88.50 80 ILE A O 1
ATOM 627 N N . GLU A 1 81 ? -14.871 -1.702 20.618 1.00 92.75 81 GLU A N 1
ATOM 628 C CA . GLU A 1 81 ? -15.413 -0.980 19.470 1.00 92.75 81 GLU A CA 1
ATOM 629 C C . GLU A 1 81 ? -14.665 -1.382 18.196 1.00 92.75 81 GLU A C 1
ATOM 631 O O . GLU A 1 81 ? -13.499 -1.765 18.259 1.00 92.75 81 GLU A O 1
ATOM 636 N N . ILE A 1 82 ? -15.310 -1.265 17.033 1.00 95.69 82 ILE A N 1
ATOM 637 C CA . ILE A 1 82 ? -14.631 -1.362 15.735 1.00 95.69 82 ILE A CA 1
ATOM 638 C C . ILE A 1 82 ? -14.466 0.056 15.185 1.00 95.69 82 ILE A C 1
ATOM 640 O O . ILE A 1 82 ? -15.447 0.795 15.056 1.00 95.69 82 ILE A O 1
ATOM 644 N N . ARG A 1 83 ? -13.231 0.430 14.846 1.00 97.12 83 ARG A N 1
ATOM 645 C CA . ARG A 1 83 ? -12.911 1.674 14.134 1.00 97.12 83 ARG A CA 1
ATOM 646 C C . ARG A 1 83 ? -12.477 1.353 12.721 1.00 97.12 83 ARG A C 1
ATOM 648 O O . ARG A 1 83 ? -11.737 0.391 12.520 1.00 97.12 83 ARG A O 1
ATOM 655 N N . TYR A 1 84 ? -12.922 2.155 11.758 1.00 97.56 84 TYR A N 1
ATOM 656 C CA . TYR A 1 84 ? -12.588 1.929 10.357 1.00 97.56 84 TYR A CA 1
ATOM 657 C C . TYR A 1 84 ? -12.385 3.215 9.552 1.00 97.56 84 TYR A C 1
ATOM 659 O O . TYR A 1 84 ? -12.860 4.297 9.913 1.00 97.56 84 TYR A O 1
ATOM 667 N N . THR A 1 85 ? -11.681 3.071 8.434 1.00 96.50 85 THR A N 1
ATOM 668 C CA . THR A 1 85 ? -11.462 4.102 7.416 1.00 96.50 85 THR A CA 1
ATOM 669 C C . THR A 1 85 ? -11.759 3.532 6.030 1.00 96.50 85 THR A C 1
ATOM 671 O O . THR A 1 85 ? -11.732 2.319 5.827 1.00 96.50 85 THR A O 1
ATOM 674 N N . VAL A 1 86 ? -12.058 4.416 5.076 1.00 94.38 86 VAL A N 1
ATOM 675 C CA . VAL A 1 86 ? -12.366 4.072 3.670 1.00 94.38 86 VAL A CA 1
ATOM 676 C C . VAL A 1 86 ? -11.415 4.754 2.675 1.00 94.38 86 VAL A C 1
ATOM 678 O O . VAL A 1 86 ? -11.605 4.695 1.464 1.00 94.38 86 VAL A O 1
ATOM 681 N N . ASN A 1 87 ? -10.409 5.457 3.200 1.00 85.62 87 ASN A N 1
ATOM 682 C CA . ASN A 1 87 ? -9.483 6.323 2.466 1.00 85.62 87 ASN A CA 1
ATOM 683 C C . ASN A 1 87 ? -8.020 5.851 2.584 1.00 85.62 87 ASN A C 1
ATOM 685 O O . ASN A 1 87 ? -7.098 6.580 2.224 1.00 85.62 87 ASN A O 1
ATOM 689 N N . GLY A 1 88 ? -7.804 4.657 3.141 1.00 89.25 88 GLY A N 1
ATOM 690 C CA . GLY A 1 88 ? -6.488 4.059 3.342 1.00 89.25 88 GLY A CA 1
ATOM 691 C C . GLY A 1 88 ? -5.712 4.507 4.585 1.00 89.25 88 GLY A C 1
ATOM 692 O O . GLY A 1 88 ? -4.683 3.895 4.866 1.00 89.25 88 GLY A O 1
ATOM 693 N N . ASP A 1 89 ? -6.188 5.485 5.360 1.00 92.06 89 ASP A N 1
ATOM 694 C CA . ASP A 1 89 ? -5.538 5.885 6.619 1.00 92.06 89 ASP A CA 1
ATOM 695 C C . ASP A 1 89 ? -5.699 4.820 7.712 1.00 92.06 89 ASP A C 1
ATOM 697 O O . ASP A 1 89 ? -6.651 4.038 7.699 1.00 92.06 89 ASP A O 1
ATOM 701 N N . GLU A 1 90 ? -4.778 4.761 8.672 1.00 94.50 90 GLU A N 1
ATOM 702 C CA . GLU A 1 90 ? -4.931 3.872 9.824 1.00 94.50 90 GLU A CA 1
ATOM 703 C C . GLU A 1 90 ? -6.087 4.336 10.722 1.00 94.50 90 GLU A C 1
ATOM 705 O O . GLU A 1 90 ? -6.185 5.526 11.030 1.00 94.50 90 GLU A O 1
ATOM 710 N N . PRO A 1 91 ? -6.980 3.431 11.175 1.00 96.06 91 PRO A N 1
ATOM 711 C CA . PRO A 1 91 ? -8.055 3.829 12.072 1.00 96.06 91 PRO A CA 1
ATOM 712 C C . PRO A 1 91 ? -7.523 4.352 13.412 1.00 96.06 91 PRO A C 1
ATOM 714 O O . PRO A 1 91 ? -6.807 3.656 14.132 1.00 96.06 91 PRO A O 1
ATOM 717 N N . THR A 1 92 ? -7.940 5.557 13.790 1.00 92.88 92 THR A N 1
ATOM 718 C CA . THR A 1 92 ? -7.657 6.223 15.069 1.00 92.88 92 THR A CA 1
ATOM 719 C C . THR A 1 92 ? -8.913 6.277 15.948 1.00 92.88 92 THR A C 1
ATOM 721 O O . THR A 1 92 ? -9.991 5.830 15.553 1.00 92.88 92 THR A O 1
ATOM 724 N N . ASP A 1 93 ? -8.802 6.841 17.154 1.00 89.56 93 ASP A N 1
ATOM 725 C CA . ASP A 1 93 ? -9.960 7.081 18.036 1.00 89.56 93 A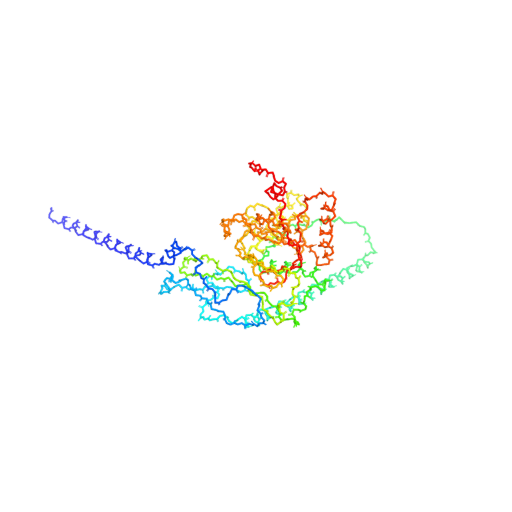SP A CA 1
ATOM 726 C C . ASP A 1 93 ? -10.923 8.152 17.506 1.00 89.56 93 ASP A C 1
ATOM 728 O O . ASP A 1 93 ? -12.030 8.310 18.025 1.00 89.56 93 ASP A O 1
ATOM 732 N N . GLU A 1 94 ? -10.524 8.875 16.462 1.00 90.44 94 GLU A N 1
ATOM 733 C CA . GLU A 1 94 ? -11.347 9.865 15.767 1.00 90.44 94 GLU A CA 1
ATOM 734 C C . GLU A 1 94 ? -11.946 9.303 14.470 1.00 90.44 94 GLU A C 1
ATOM 736 O O . GLU A 1 94 ? -12.853 9.903 13.893 1.00 90.44 94 GLU A O 1
ATOM 741 N N . SER A 1 95 ? -11.483 8.132 14.020 1.00 94.94 95 SER A N 1
ATOM 742 C CA . SER A 1 95 ? -12.051 7.442 12.863 1.00 94.94 95 SER A CA 1
ATOM 743 C C . SER A 1 95 ? -13.473 6.957 13.131 1.00 94.94 95 SER A C 1
ATOM 745 O O . SER A 1 95 ? -13.922 6.855 14.279 1.00 94.94 95 SER A O 1
ATOM 747 N N . ARG A 1 96 ? -14.181 6.625 12.047 1.00 94.81 96 ARG A N 1
ATOM 748 C CA . ARG A 1 96 ? -15.586 6.213 12.086 1.00 94.81 96 ARG A CA 1
ATOM 749 C C . ARG A 1 96 ? -15.765 5.045 13.048 1.00 94.81 96 ARG A C 1
ATOM 751 O O . ARG A 1 96 ? -15.060 4.038 12.958 1.00 94.81 96 ARG A O 1
ATOM 758 N N . LEU A 1 97 ? -16.710 5.205 13.969 1.00 95.88 97 LEU A N 1
ATOM 759 C CA . LEU A 1 97 ? -17.193 4.114 14.798 1.00 95.88 97 LEU A CA 1
ATOM 760 C C . LEU A 1 97 ? -18.128 3.259 13.946 1.00 95.88 97 LEU A C 1
ATOM 762 O O . LEU A 1 97 ? -19.048 3.782 13.325 1.00 95.88 97 LEU A O 1
ATOM 766 N N . TYR A 1 98 ? -17.882 1.957 13.903 1.00 95.75 98 TYR A N 1
ATOM 767 C CA . TYR A 1 98 ? -18.801 1.019 13.274 1.00 95.75 98 TYR A CA 1
ATOM 768 C C . TYR A 1 98 ? -20.029 0.828 14.171 1.00 95.75 98 TYR A C 1
ATOM 770 O O . TYR A 1 98 ? -19.927 0.288 15.274 1.00 95.75 98 TYR A O 1
ATOM 778 N N . ASP A 1 99 ? -21.185 1.285 13.699 1.00 91.06 99 ASP A N 1
ATOM 779 C CA . ASP A 1 99 ? -22.474 1.232 14.396 1.00 91.06 99 ASP A CA 1
ATOM 780 C C . ASP A 1 99 ? -23.530 0.380 13.661 1.00 91.06 99 ASP A C 1
ATOM 782 O O . ASP A 1 99 ? -24.648 0.197 14.150 1.00 91.06 99 ASP A O 1
ATOM 786 N N . GLY A 1 100 ? -23.162 -0.196 12.517 1.00 88.31 100 GLY A N 1
ATOM 787 C CA . GLY A 1 100 ? -24.016 -0.985 11.639 1.00 88.31 100 GLY A CA 1
ATOM 788 C C . GLY A 1 100 ? -23.357 -1.163 10.272 1.00 88.31 100 GLY A C 1
ATOM 789 O O . GLY A 1 100 ? -22.265 -0.652 10.039 1.00 88.31 100 GLY A O 1
ATOM 790 N N . GLY A 1 101 ? -23.995 -1.919 9.375 1.00 93.56 101 GLY A N 1
ATOM 791 C CA . GLY A 1 101 ? -23.432 -2.217 8.055 1.00 93.56 101 GLY A CA 1
ATOM 792 C C . GLY A 1 101 ? -22.994 -0.965 7.279 1.00 93.56 101 GLY A C 1
ATOM 793 O O . GLY A 1 101 ? -23.672 0.058 7.305 1.00 93.56 101 GLY A O 1
ATOM 794 N N . ILE A 1 102 ? -21.863 -1.068 6.583 1.00 96.00 102 ILE A N 1
ATOM 795 C CA . ILE A 1 102 ? -21.266 -0.015 5.758 1.00 96.00 102 ILE A CA 1
ATOM 796 C C . ILE A 1 102 ? -21.868 -0.125 4.355 1.00 96.00 102 ILE A C 1
ATOM 798 O O . ILE A 1 102 ? -21.604 -1.100 3.652 1.00 96.00 102 ILE A O 1
ATOM 802 N N . ASP A 1 103 ? -22.680 0.848 3.940 1.00 94.94 103 ASP A N 1
ATOM 803 C CA . ASP A 1 103 ? -23.200 0.888 2.570 1.00 94.94 103 ASP A CA 1
ATOM 804 C C . ASP A 1 103 ? -22.123 1.404 1.613 1.00 94.94 103 ASP A C 1
ATOM 806 O O . ASP A 1 103 ? -21.752 2.579 1.623 1.00 94.94 103 ASP A O 1
ATOM 810 N N . LEU A 1 104 ? -21.591 0.509 0.780 1.00 93.69 104 LEU A N 1
ATOM 811 C CA . LEU A 1 104 ? -20.543 0.874 -0.167 1.00 93.69 104 LEU A CA 1
ATOM 812 C C . LEU A 1 104 ? -21.056 1.791 -1.285 1.00 93.69 104 LEU A C 1
ATOM 814 O O . LEU A 1 104 ? -20.250 2.480 -1.900 1.00 93.69 104 LEU A O 1
ATOM 818 N N . SER A 1 105 ? -22.367 1.857 -1.523 1.00 90.31 105 SER A N 1
ATOM 819 C CA . SER A 1 105 ? -22.969 2.817 -2.457 1.00 90.31 105 SER A CA 1
ATOM 820 C C . SER A 1 105 ? -22.880 4.237 -1.896 1.00 90.31 105 SER A C 1
ATOM 822 O O . SER A 1 105 ? -22.403 5.139 -2.583 1.00 90.31 105 SER A O 1
ATOM 824 N N . ASP A 1 106 ? -23.219 4.414 -0.618 1.00 87.56 106 ASP A N 1
ATOM 825 C CA . ASP A 1 106 ? -23.110 5.706 0.071 1.00 87.56 106 ASP A CA 1
ATOM 826 C C . ASP A 1 106 ? -21.648 6.164 0.158 1.00 87.56 106 ASP A C 1
ATOM 828 O O . ASP A 1 106 ? -21.336 7.333 -0.072 1.00 87.56 106 ASP A O 1
ATOM 832 N N . VAL A 1 107 ? -20.719 5.237 0.424 1.00 87.06 107 VAL A N 1
ATOM 833 C CA . VAL A 1 107 ? -19.274 5.531 0.413 1.00 87.06 107 VAL A CA 1
ATOM 834 C C . VAL A 1 107 ? -18.821 6.006 -0.971 1.00 87.06 107 VAL A C 1
ATOM 836 O O . VAL A 1 107 ? -18.013 6.933 -1.081 1.00 87.06 107 VAL A O 1
ATOM 839 N N . ILE A 1 108 ? -19.334 5.406 -2.049 1.00 85.50 108 ILE A N 1
ATOM 840 C CA . ILE A 1 108 ? -19.035 5.851 -3.415 1.00 85.50 108 ILE A CA 1
ATOM 841 C C . ILE A 1 108 ? -19.494 7.297 -3.617 1.00 85.50 108 ILE A C 1
ATOM 843 O O . ILE A 1 108 ? -18.683 8.107 -4.084 1.00 85.50 108 ILE A O 1
ATOM 847 N N . GLU A 1 109 ? -20.733 7.619 -3.244 1.00 86.19 109 GLU A N 1
ATOM 848 C CA . GLU A 1 109 ? -21.304 8.967 -3.361 1.00 86.19 109 GLU A CA 1
ATOM 849 C C . GLU A 1 109 ? -20.531 9.995 -2.523 1.00 86.19 109 GLU A C 1
ATOM 851 O O . GLU A 1 109 ? -20.195 11.080 -3.007 1.00 86.19 109 GLU A O 1
ATOM 856 N N . GLU A 1 110 ? -20.176 9.644 -1.286 1.00 85.12 110 GLU A N 1
ATOM 857 C CA . GLU A 1 110 ? -19.392 10.496 -0.394 1.00 85.12 110 GLU A CA 1
ATOM 858 C C . GLU A 1 110 ? -18.041 10.852 -1.018 1.00 85.12 110 GLU A C 1
ATOM 860 O O . GLU A 1 110 ? -17.684 12.028 -1.146 1.00 85.12 110 GLU A O 1
ATOM 865 N N . LEU A 1 111 ? -17.311 9.835 -1.471 1.00 80.19 111 LEU A N 1
ATOM 866 C CA . LEU A 1 111 ? -16.003 10.032 -2.076 1.00 80.19 111 LEU A CA 1
ATOM 867 C C . LEU A 1 111 ? -16.097 10.769 -3.427 1.00 80.19 111 LEU A C 1
ATOM 869 O O . LEU A 1 111 ? -15.167 11.482 -3.806 1.00 80.19 111 LEU A O 1
ATOM 873 N N . GLN A 1 112 ? -17.204 10.630 -4.168 1.00 77.31 112 GLN A N 1
ATOM 874 C CA . GLN A 1 112 ? -17.468 11.440 -5.365 1.00 77.31 112 GLN A CA 1
ATOM 875 C C . GLN A 1 112 ? -17.658 12.913 -5.001 1.00 77.31 112 GLN A C 1
ATOM 877 O O . GLN A 1 112 ? -17.065 13.788 -5.637 1.00 77.31 112 GLN A O 1
ATOM 882 N N . ALA A 1 113 ? -18.433 13.198 -3.954 1.00 80.19 113 ALA A N 1
ATOM 883 C CA . ALA A 1 113 ? -18.647 14.556 -3.479 1.00 80.19 113 ALA A CA 1
ATOM 884 C C . ALA A 1 113 ? -17.340 15.193 -2.974 1.00 80.19 113 ALA A C 1
ATOM 886 O O . ALA A 1 113 ? -17.074 16.363 -3.256 1.00 80.19 113 ALA A O 1
ATOM 887 N N . GLU A 1 114 ? -16.497 14.435 -2.268 1.00 74.75 114 GLU A N 1
ATOM 888 C CA . GLU A 1 114 ? -15.156 14.875 -1.868 1.00 74.75 114 GLU A CA 1
ATOM 889 C C . GLU A 1 114 ? -14.272 15.174 -3.074 1.00 74.75 114 GLU A C 1
ATOM 891 O O . GLU A 1 114 ? -13.716 16.269 -3.171 1.00 74.75 114 GLU A O 1
ATOM 896 N N . ALA A 1 115 ? -14.204 14.250 -4.033 1.00 67.81 115 ALA A N 1
ATOM 897 C CA . ALA A 1 115 ? -13.445 14.426 -5.261 1.00 67.81 115 ALA A CA 1
ATOM 898 C C . ALA A 1 115 ? -13.872 15.681 -6.037 1.00 67.81 115 ALA A C 1
ATOM 900 O O . ALA A 1 115 ? -13.007 16.417 -6.518 1.00 67.81 115 ALA A O 1
ATOM 901 N N . ALA A 1 116 ? -15.178 15.941 -6.141 1.00 72.38 116 ALA A N 1
ATOM 902 C CA . ALA A 1 116 ? -15.722 17.127 -6.795 1.00 72.38 116 ALA A CA 1
ATOM 903 C C . ALA A 1 116 ? -15.340 18.417 -6.050 1.00 72.38 116 ALA A C 1
ATOM 905 O O . ALA A 1 116 ? -14.910 19.387 -6.675 1.00 72.38 116 ALA A O 1
ATOM 906 N N . ARG A 1 117 ? -15.407 18.421 -4.709 1.00 71.56 117 ARG A N 1
ATOM 907 C CA . ARG A 1 117 ? -14.944 19.555 -3.889 1.00 71.56 117 ARG A CA 1
ATOM 908 C C . ARG A 1 117 ? -13.452 19.820 -4.076 1.00 71.56 117 ARG A C 1
ATOM 910 O O . ARG A 1 117 ? -13.052 20.972 -4.237 1.00 71.56 117 ARG A O 1
ATOM 917 N N . THR A 1 118 ? -12.626 18.772 -4.077 1.00 64.56 118 THR A N 1
ATOM 918 C CA . THR A 1 118 ? -11.182 18.902 -4.314 1.00 64.56 118 THR A CA 1
ATOM 919 C C . THR A 1 118 ? -10.901 19.430 -5.720 1.00 64.56 118 THR A C 1
ATOM 921 O O . THR A 1 118 ? -10.033 20.280 -5.889 1.00 64.56 118 THR A O 1
ATOM 924 N N . GLU A 1 119 ? -11.626 18.953 -6.731 1.00 63.53 119 GLU A N 1
ATOM 925 C CA . GLU A 1 119 ? -11.503 19.422 -8.113 1.00 63.53 119 GLU A CA 1
ATOM 926 C C . GLU A 1 119 ? -11.833 20.912 -8.249 1.00 63.53 119 GLU A C 1
ATOM 928 O O . GLU A 1 119 ? -11.090 21.657 -8.887 1.00 63.53 119 GLU A O 1
ATOM 933 N N . GLU A 1 120 ? -12.898 21.373 -7.599 1.00 69.19 120 GLU A N 1
ATOM 934 C CA . GLU A 1 120 ? -13.261 22.789 -7.615 1.00 69.19 120 GLU A CA 1
ATOM 935 C C . GLU A 1 120 ? -12.217 23.648 -6.888 1.00 69.19 120 GLU A C 1
ATOM 937 O O . GLU A 1 120 ? -11.772 24.668 -7.417 1.00 69.19 120 GLU A O 1
ATOM 942 N N . LYS A 1 121 ? -11.726 23.187 -5.726 1.00 65.06 121 LYS A N 1
ATOM 943 C CA . LYS A 1 121 ? -10.626 23.849 -5.003 1.00 65.06 121 LYS A CA 1
ATOM 944 C C . LYS A 1 121 ? -9.359 23.934 -5.866 1.00 65.06 121 LYS A C 1
ATOM 946 O O . LYS A 1 121 ? -8.689 24.962 -5.868 1.00 65.06 121 LYS A O 1
ATOM 951 N N . LYS A 1 122 ? -9.051 22.899 -6.657 1.00 56.91 122 LYS A N 1
ATOM 952 C CA . LYS A 1 122 ? -7.924 22.909 -7.610 1.00 56.91 122 LYS A CA 1
ATOM 953 C C . LYS A 1 122 ? -8.109 23.953 -8.707 1.00 56.91 122 LYS A C 1
ATOM 955 O O . LYS A 1 122 ? -7.186 24.726 -8.960 1.00 56.91 122 LYS A O 1
ATOM 960 N N . LYS A 1 123 ? -9.284 23.999 -9.342 1.00 67.19 123 LYS A N 1
ATOM 961 C CA . LYS A 1 123 ? -9.603 25.001 -10.376 1.00 67.19 123 LYS A CA 1
ATOM 962 C C . LYS A 1 123 ? -9.485 26.425 -9.833 1.00 67.19 123 LYS A C 1
ATOM 964 O O . LYS A 1 123 ? -9.001 27.302 -10.545 1.00 67.19 123 LYS A O 1
ATOM 969 N N . GLU A 1 124 ? -9.879 26.644 -8.581 1.00 68.94 124 GLU A N 1
ATOM 970 C CA . GLU A 1 124 ? -9.713 27.924 -7.888 1.00 68.94 124 GLU A CA 1
ATOM 971 C C . GLU A 1 124 ? -8.234 28.298 -7.712 1.00 68.94 124 GLU A C 1
ATOM 973 O O . GLU A 1 124 ? -7.826 29.385 -8.116 1.00 68.94 124 GLU A O 1
ATOM 978 N N . VAL A 1 125 ? -7.412 27.388 -7.179 1.00 58.59 125 VAL A N 1
ATOM 979 C CA . VAL A 1 125 ? -5.974 27.629 -6.958 1.00 58.59 125 VAL A CA 1
ATOM 980 C C . VAL A 1 125 ? -5.240 27.935 -8.266 1.00 58.59 125 VAL A C 1
ATOM 982 O O . VAL A 1 125 ? -4.389 28.822 -8.301 1.00 58.59 125 VAL A O 1
ATOM 985 N N . ILE A 1 126 ? -5.567 27.233 -9.354 1.00 55.06 126 ILE A N 1
ATOM 986 C CA . ILE A 1 126 ? -4.975 27.491 -10.678 1.00 55.06 126 ILE A CA 1
ATOM 987 C C . ILE A 1 126 ? -5.350 28.890 -11.159 1.00 55.06 126 ILE A C 1
ATOM 989 O O . ILE A 1 126 ? -4.478 29.649 -11.570 1.00 55.06 126 ILE A O 1
ATOM 993 N N . ARG A 1 127 ? -6.626 29.269 -11.030 1.00 66.00 127 ARG A N 1
ATOM 994 C CA . ARG A 1 127 ? -7.101 30.603 -11.411 1.00 66.00 127 ARG A CA 1
ATOM 995 C C . ARG A 1 127 ? -6.390 31.709 -10.628 1.00 66.00 127 ARG A C 1
ATOM 997 O O . ARG A 1 127 ? -6.072 32.746 -11.203 1.00 66.00 127 ARG A O 1
ATOM 1004 N N . GLN A 1 128 ? -6.131 31.487 -9.339 1.00 59.50 128 GLN A N 1
ATOM 1005 C CA . GLN A 1 128 ? -5.377 32.418 -8.496 1.00 59.50 128 GLN A CA 1
ATOM 1006 C C . GLN A 1 128 ? -3.914 32.523 -8.941 1.00 59.50 128 GLN A C 1
ATOM 1008 O O . GLN A 1 128 ? -3.416 33.631 -9.122 1.00 59.50 128 GLN A O 1
ATOM 1013 N N . ALA A 1 129 ? -3.250 31.394 -9.200 1.00 51.88 129 ALA A N 1
ATOM 1014 C CA . ALA A 1 129 ? -1.865 31.377 -9.667 1.00 51.88 129 ALA A CA 1
ATOM 1015 C C . ALA A 1 129 ? -1.692 32.049 -11.042 1.00 51.88 129 ALA A C 1
ATOM 1017 O O . ALA A 1 129 ? -0.745 32.810 -11.241 1.00 51.88 129 ALA A O 1
ATOM 1018 N N . ASP A 1 130 ? -2.616 31.813 -11.977 1.00 57.00 130 ASP A N 1
ATOM 1019 C CA . ASP A 1 130 ? -2.599 32.448 -13.299 1.00 57.00 130 ASP A CA 1
ATOM 1020 C C . ASP A 1 130 ? -2.806 33.967 -13.189 1.00 57.00 130 ASP A C 1
ATOM 1022 O O . ASP A 1 130 ? -2.102 34.740 -13.844 1.00 57.00 130 ASP A O 1
ATOM 1026 N N . ALA A 1 131 ? -3.711 34.410 -12.308 1.00 67.75 131 ALA A N 1
ATOM 1027 C CA . ALA A 1 131 ? -3.939 35.828 -12.040 1.00 67.75 131 ALA A CA 1
ATOM 1028 C C . ALA A 1 131 ? -2.712 36.509 -11.404 1.00 67.75 131 ALA A C 1
ATOM 1030 O O . ALA A 1 131 ? -2.358 37.626 -11.785 1.00 67.75 131 ALA A O 1
ATOM 1031 N N . GLU A 1 132 ? -2.031 35.841 -10.469 1.00 68.00 132 GLU A N 1
ATOM 1032 C CA . GLU A 1 132 ? -0.781 36.328 -9.873 1.00 68.00 132 GLU A CA 1
ATOM 1033 C C . GLU A 1 132 ? 0.349 36.423 -10.906 1.00 68.00 132 GLU A C 1
ATOM 1035 O O . GLU A 1 132 ? 1.072 37.422 -10.945 1.00 68.00 132 GLU A O 1
ATOM 1040 N N . ALA A 1 133 ? 0.482 35.424 -11.784 1.00 58.16 133 ALA A N 1
ATOM 1041 C CA . ALA A 1 133 ? 1.474 35.424 -12.855 1.00 58.16 133 ALA A CA 1
ATOM 1042 C C . ALA A 1 133 ? 1.216 36.540 -13.882 1.00 58.16 133 ALA A C 1
ATOM 1044 O O . ALA A 1 133 ? 2.152 37.221 -14.312 1.00 58.16 133 ALA A O 1
ATOM 1045 N N . GLU A 1 134 ? -0.047 36.775 -14.251 1.00 72.38 134 GLU A N 1
ATOM 1046 C CA . GLU A 1 134 ? -0.431 37.884 -15.127 1.00 72.38 134 GLU A CA 1
ATOM 1047 C C . GLU A 1 134 ? -0.161 39.243 -14.466 1.00 72.38 134 GLU A C 1
ATOM 1049 O O . GLU A 1 134 ? 0.433 40.126 -15.092 1.00 72.38 134 GLU A O 1
ATOM 1054 N N . ALA A 1 135 ? -0.506 39.399 -13.184 1.00 77.75 135 ALA A N 1
ATOM 1055 C CA . ALA A 1 135 ? -0.218 40.610 -12.419 1.00 77.75 135 ALA A CA 1
ATOM 1056 C C . ALA A 1 135 ? 1.292 40.883 -12.322 1.00 77.75 135 ALA A C 1
ATOM 1058 O O . ALA A 1 135 ? 1.725 42.022 -12.513 1.00 77.75 135 ALA A O 1
ATOM 1059 N N . ALA A 1 136 ? 2.107 39.849 -12.094 1.00 73.06 136 ALA A N 1
ATOM 1060 C CA . ALA A 1 136 ? 3.562 39.957 -12.083 1.00 73.06 136 ALA A CA 1
ATOM 1061 C C . ALA A 1 136 ? 4.118 40.362 -13.458 1.00 73.06 136 ALA A C 1
ATOM 1063 O O . ALA A 1 136 ? 4.984 41.237 -13.532 1.00 73.06 136 ALA A O 1
ATOM 1064 N N . ARG A 1 137 ? 3.585 39.797 -14.553 1.00 77.62 137 ARG A N 1
ATOM 1065 C CA . ARG A 1 137 ? 3.977 40.171 -15.921 1.00 77.62 137 ARG A CA 1
ATOM 1066 C C . ARG A 1 137 ? 3.641 41.630 -16.218 1.00 77.62 137 ARG A C 1
ATOM 1068 O O . ARG A 1 137 ? 4.502 42.360 -16.699 1.00 77.62 137 ARG A O 1
ATOM 1075 N N . LEU A 1 138 ? 2.430 42.076 -15.880 1.00 83.69 138 LEU A N 1
ATOM 1076 C CA . LEU A 1 138 ? 2.001 43.466 -16.057 1.00 83.69 138 LEU A CA 1
ATOM 1077 C C . LEU A 1 138 ? 2.832 44.430 -15.204 1.00 83.69 138 LEU A C 1
ATOM 1079 O O . LEU A 1 138 ? 3.233 45.486 -15.688 1.00 83.69 138 LEU A O 1
ATOM 1083 N N . ALA A 1 139 ? 3.145 44.066 -13.958 1.00 80.75 139 ALA A N 1
ATOM 1084 C CA . ALA A 1 139 ? 4.023 44.854 -13.097 1.00 80.75 139 ALA A CA 1
ATOM 1085 C C . ALA A 1 139 ? 5.445 44.947 -13.672 1.00 80.75 139 ALA A C 1
ATOM 1087 O O . ALA A 1 139 ? 6.056 46.016 -13.642 1.00 80.75 139 ALA A O 1
ATOM 1088 N N . GLN A 1 140 ? 5.962 43.859 -14.247 1.00 73.31 140 GLN A N 1
ATOM 1089 C CA . GLN A 1 140 ? 7.258 43.845 -14.916 1.00 73.31 140 GLN A CA 1
ATOM 1090 C C . GLN A 1 140 ? 7.243 44.674 -16.205 1.00 73.31 140 GLN A C 1
ATOM 1092 O O . GLN A 1 140 ? 8.175 45.443 -16.427 1.00 73.31 140 GLN A O 1
ATOM 1097 N N . GLU A 1 141 ? 6.194 44.596 -17.024 1.00 77.38 141 GLU A N 1
ATOM 1098 C CA . GLU A 1 141 ? 6.008 45.433 -18.217 1.00 77.38 141 GLU A CA 1
ATOM 1099 C C . GLU A 1 141 ? 5.910 46.923 -17.847 1.00 77.38 141 GLU A C 1
ATOM 1101 O O . GLU A 1 141 ? 6.578 47.755 -18.461 1.00 77.38 141 GLU A O 1
ATOM 1106 N N . GLN A 1 142 ? 5.159 47.271 -16.796 1.00 78.00 142 GLN A N 1
ATOM 1107 C CA . GLN A 1 142 ? 5.061 48.640 -16.280 1.00 78.00 142 GLN A CA 1
ATOM 1108 C C . GLN A 1 142 ? 6.395 49.144 -15.735 1.00 78.00 142 GLN A C 1
ATOM 1110 O O . GLN A 1 142 ? 6.783 50.275 -16.026 1.00 78.00 142 GLN A O 1
ATOM 1115 N N . LYS A 1 143 ? 7.120 48.310 -14.984 1.00 78.06 143 LYS A N 1
ATOM 1116 C CA . LYS A 1 143 ? 8.460 48.631 -14.488 1.00 78.06 143 LYS A CA 1
ATOM 1117 C C . LYS A 1 143 ? 9.432 48.837 -15.649 1.00 78.06 143 LYS A C 1
ATOM 1119 O O . LYS A 1 143 ? 10.109 49.852 -15.688 1.00 78.06 143 LYS A O 1
ATOM 1124 N N . SER A 1 144 ? 9.407 47.960 -16.652 1.00 69.69 144 SER A N 1
ATOM 1125 C CA . SER A 1 144 ? 10.211 48.084 -17.878 1.00 69.69 144 SER A CA 1
ATOM 1126 C C . SER A 1 144 ? 9.892 49.373 -18.641 1.00 69.69 144 SER A C 1
ATOM 1128 O O . SER A 1 144 ? 10.796 50.058 -19.109 1.00 69.69 144 SER A O 1
ATOM 1130 N N . ALA A 1 145 ? 8.611 49.738 -18.746 1.00 72.44 145 ALA A N 1
ATOM 1131 C CA . ALA A 1 145 ? 8.169 50.968 -19.395 1.00 72.44 145 ALA A CA 1
ATOM 1132 C C . ALA A 1 145 ? 8.580 52.225 -18.608 1.00 72.44 145 ALA A C 1
ATOM 1134 O O . ALA A 1 145 ? 8.997 53.214 -19.210 1.00 72.44 145 ALA A O 1
ATOM 1135 N N . GLN A 1 146 ? 8.512 52.183 -17.274 1.00 70.06 146 GLN A N 1
ATOM 1136 C CA . GLN A 1 146 ? 8.987 53.254 -16.391 1.00 70.06 146 GLN A CA 1
ATOM 1137 C C . GLN A 1 146 ? 10.513 53.384 -16.416 1.00 70.06 146 GLN A C 1
ATOM 1139 O O . GLN A 1 146 ? 11.029 54.501 -16.410 1.00 70.06 146 GLN A O 1
ATOM 1144 N N . ASP A 1 147 ? 11.233 52.267 -16.490 1.00 68.44 147 ASP A N 1
ATOM 1145 C CA . ASP A 1 147 ? 12.690 52.226 -16.589 1.00 68.44 147 ASP A CA 1
ATOM 1146 C C . ASP A 1 147 ? 13.160 52.709 -17.970 1.00 68.44 147 ASP A C 1
ATOM 1148 O O . ASP A 1 147 ? 14.130 53.453 -18.048 1.00 68.44 147 ASP A O 1
ATOM 1152 N N . LEU A 1 148 ? 12.425 52.423 -19.052 1.00 58.81 148 LEU A N 1
ATOM 1153 C CA . LEU A 1 148 ? 12.641 53.025 -20.378 1.00 58.81 148 LEU A CA 1
ATOM 1154 C C . LEU A 1 148 ? 12.335 54.533 -20.400 1.00 58.81 148 LEU A C 1
ATOM 1156 O O . LEU A 1 148 ? 12.994 55.279 -21.120 1.00 58.81 148 LEU A O 1
ATOM 1160 N N . GLN A 1 149 ? 11.381 54.999 -19.588 1.00 60.91 149 GLN A N 1
ATOM 1161 C CA . GLN A 1 149 ? 11.114 56.428 -19.377 1.00 60.91 149 GLN A CA 1
ATOM 1162 C C . GLN A 1 149 ? 12.198 57.120 -18.535 1.00 60.91 149 GLN A C 1
ATOM 1164 O O . GLN A 1 149 ? 12.433 58.315 -18.706 1.00 60.91 149 GLN A O 1
ATOM 1169 N N . LYS A 1 150 ? 12.855 56.379 -17.633 1.00 57.72 150 LYS A N 1
ATOM 1170 C CA . LYS A 1 150 ? 13.967 56.849 -16.791 1.00 57.72 150 LYS A CA 1
ATOM 1171 C C . LYS A 1 150 ? 15.344 56.628 -17.417 1.00 57.72 150 LYS A C 1
ATOM 1173 O O . LYS A 1 150 ? 16.302 57.255 -16.977 1.00 57.72 150 LYS A O 1
ATOM 1178 N N . ALA A 1 151 ? 15.453 55.830 -18.481 1.00 45.81 151 ALA A N 1
ATOM 1179 C CA . ALA A 1 151 ? 16.651 55.655 -19.304 1.00 45.81 151 ALA A CA 1
ATOM 1180 C C . ALA A 1 151 ? 16.871 56.856 -20.243 1.00 45.81 151 ALA A C 1
ATOM 1182 O O . ALA A 1 151 ? 17.057 56.738 -21.451 1.00 45.81 151 ALA A O 1
ATOM 1183 N N . GLY A 1 152 ? 16.864 58.031 -19.629 1.00 47.78 152 GLY A N 1
ATOM 1184 C CA . GLY A 1 152 ? 17.485 59.257 -20.077 1.00 47.78 152 GLY A CA 1
ATOM 1185 C C . GLY A 1 152 ? 18.303 59.841 -18.928 1.00 47.78 152 GLY A C 1
ATOM 1186 O O . GLY A 1 152 ? 18.166 61.022 -18.674 1.00 47.78 152 GLY A O 1
ATOM 1187 N N . ASP A 1 153 ? 19.044 59.014 -18.175 1.00 46.50 153 ASP A N 1
ATOM 1188 C CA . ASP A 1 153 ? 20.336 59.362 -17.561 1.00 46.50 153 ASP A CA 1
ATOM 1189 C C . ASP A 1 153 ? 20.931 58.202 -16.725 1.00 46.50 153 ASP A C 1
ATOM 1191 O O . ASP A 1 153 ? 20.344 57.725 -15.762 1.00 46.50 153 ASP A O 1
ATOM 1195 N N . GLN A 1 154 ? 22.165 57.834 -17.096 1.00 42.00 154 GLN A N 1
ATOM 1196 C CA . GLN A 1 154 ? 23.252 57.210 -16.313 1.00 42.00 154 GLN A CA 1
ATOM 1197 C C . GLN A 1 154 ? 23.189 55.758 -15.768 1.00 42.00 154 GLN A C 1
ATOM 1199 O O . GLN A 1 154 ? 22.158 55.136 -15.555 1.00 42.00 154 GLN A O 1
ATOM 1204 N N . LYS A 1 155 ? 24.419 55.224 -15.638 1.00 42.28 155 LYS A N 1
ATOM 1205 C CA . LYS A 1 155 ? 24.894 53.833 -15.499 1.00 42.28 155 LYS A CA 1
ATOM 1206 C C . LYS A 1 155 ? 24.902 53.271 -14.064 1.00 42.28 155 LYS A C 1
ATOM 1208 O O . LYS A 1 155 ? 25.171 54.007 -13.127 1.00 42.28 155 LYS A O 1
ATOM 1213 N N . ALA A 1 156 ? 24.894 51.929 -14.036 1.00 41.94 156 ALA A N 1
ATOM 1214 C CA . ALA A 1 156 ? 25.560 50.981 -13.122 1.00 41.94 156 ALA A CA 1
ATOM 1215 C C . ALA A 1 156 ? 25.150 50.965 -11.635 1.00 41.94 156 ALA A C 1
ATOM 1217 O O . ALA A 1 156 ? 25.377 51.915 -10.897 1.00 41.94 156 ALA A O 1
ATOM 1218 N N . GLY A 1 157 ? 24.669 49.802 -11.184 1.00 30.58 157 GLY A N 1
ATOM 1219 C CA . GLY A 1 157 ? 24.502 49.454 -9.775 1.00 30.58 157 GLY A CA 1
ATOM 1220 C C . GLY A 1 157 ? 24.399 47.937 -9.599 1.00 30.58 157 GLY A C 1
ATOM 1221 O O . GLY A 1 157 ? 23.720 47.276 -10.378 1.00 30.58 157 GLY A O 1
ATOM 1222 N N . GLU A 1 158 ? 25.140 47.425 -8.620 1.00 33.78 158 GLU A N 1
ATOM 1223 C CA . GLU A 1 158 ? 25.390 46.019 -8.279 1.00 33.78 158 GLU A CA 1
ATOM 1224 C C . GLU A 1 158 ? 24.128 45.245 -7.847 1.00 33.78 158 GLU A C 1
ATOM 1226 O O . GLU A 1 158 ? 23.279 45.772 -7.125 1.00 33.78 158 GLU A O 1
ATOM 1231 N N . GLU A 1 159 ? 24.037 43.968 -8.241 1.00 29.55 159 GLU A N 1
ATOM 1232 C CA . GLU A 1 159 ? 23.056 43.012 -7.714 1.00 29.55 159 GLU A CA 1
ATOM 1233 C C . GLU A 1 159 ? 23.459 42.562 -6.302 1.00 29.55 159 GLU A C 1
ATOM 1235 O O . GLU A 1 159 ? 24.561 42.059 -6.084 1.00 29.55 159 GLU A O 1
ATOM 1240 N N . LYS A 1 160 ? 22.548 42.732 -5.338 1.00 30.02 160 LYS A N 1
ATOM 1241 C CA . LYS A 1 160 ? 22.620 42.097 -4.018 1.00 30.02 160 LYS A CA 1
ATOM 1242 C C . LYS A 1 160 ? 21.776 40.825 -4.014 1.00 30.02 160 LYS A C 1
ATOM 1244 O O . LYS A 1 160 ? 20.607 40.867 -4.391 1.00 30.02 160 LYS A O 1
ATOM 1249 N N . GLU A 1 161 ? 22.358 39.736 -3.520 1.00 30.58 161 GLU A N 1
ATOM 1250 C CA . GLU A 1 161 ? 21.639 38.516 -3.135 1.00 30.58 161 GLU A CA 1
ATOM 1251 C C . GLU A 1 161 ? 20.676 38.795 -1.961 1.00 30.58 161 GLU A C 1
ATOM 1253 O O . GLU A 1 161 ? 21.035 39.561 -1.059 1.00 30.58 161 GLU A O 1
ATOM 1258 N N . PRO A 1 162 ? 19.466 38.201 -1.932 1.00 33.38 162 PRO A N 1
ATOM 1259 C CA . PRO A 1 162 ? 18.568 38.339 -0.793 1.00 33.38 162 PRO A CA 1
ATOM 1260 C C . PRO A 1 162 ? 18.915 37.361 0.343 1.00 33.38 162 PRO A C 1
ATOM 1262 O O . PRO A 1 162 ? 19.144 36.171 0.129 1.00 33.38 162 PRO A O 1
ATOM 1265 N N . GLU A 1 163 ? 18.918 37.905 1.563 1.00 34.84 163 GLU A N 1
ATOM 1266 C CA . GLU A 1 163 ? 19.051 37.202 2.841 1.00 34.84 163 GLU A CA 1
ATOM 1267 C C . GLU A 1 163 ? 17.809 36.360 3.185 1.00 34.84 163 GLU A C 1
ATOM 1269 O O . GLU A 1 163 ? 16.677 36.803 3.004 1.00 34.84 163 GLU A O 1
ATOM 1274 N N . ASN A 1 164 ? 18.080 35.179 3.755 1.00 39.19 164 ASN A N 1
ATOM 1275 C CA . ASN A 1 164 ? 17.294 34.410 4.732 1.00 39.19 164 ASN A CA 1
ATOM 1276 C C . ASN A 1 164 ? 15.759 34.494 4.634 1.00 39.19 164 ASN A C 1
ATOM 1278 O O . ASN A 1 164 ? 15.123 35.317 5.291 1.00 39.19 164 ASN A O 1
ATOM 1282 N N . GLY A 1 165 ? 15.171 33.547 3.898 1.00 33.56 165 GLY A N 1
ATOM 1283 C CA . GLY A 1 165 ? 13.746 33.230 3.983 1.00 33.56 165 GLY A CA 1
ATOM 1284 C C . GLY A 1 165 ? 13.432 32.383 5.218 1.00 33.56 165 GLY A C 1
ATOM 1285 O O . GLY A 1 165 ? 14.155 31.435 5.526 1.00 33.56 165 GLY A O 1
ATOM 1286 N N . GLU A 1 166 ? 12.362 32.749 5.922 1.00 35.69 166 GLU A N 1
ATOM 1287 C CA . GLU A 1 166 ? 11.736 31.945 6.973 1.00 35.69 166 GLU A CA 1
ATOM 1288 C C . GLU A 1 166 ? 11.422 30.528 6.463 1.00 35.69 166 GLU A C 1
ATOM 1290 O O . GLU A 1 166 ? 10.976 30.340 5.331 1.00 35.69 166 GLU A O 1
ATOM 1295 N N . GLU A 1 167 ? 11.674 29.534 7.314 1.00 39.06 167 GLU A N 1
ATOM 1296 C CA . GLU A 1 167 ? 11.458 28.108 7.057 1.00 39.06 167 GLU A CA 1
ATOM 1297 C C . GLU A 1 167 ? 9.951 27.842 6.864 1.00 39.06 167 GLU A C 1
ATOM 1299 O O . GLU A 1 167 ? 9.195 27.733 7.832 1.00 39.06 167 GLU A O 1
ATOM 1304 N N . ILE A 1 168 ? 9.487 27.784 5.610 1.00 42.00 168 ILE A N 1
ATOM 1305 C CA . ILE A 1 168 ? 8.097 27.436 5.286 1.00 42.00 168 ILE A CA 1
ATOM 1306 C C . ILE A 1 168 ? 7.934 25.932 5.521 1.00 42.00 168 ILE A C 1
ATOM 1308 O O . ILE A 1 168 ? 8.397 25.116 4.726 1.00 42.00 168 ILE A O 1
ATOM 1312 N N . ARG A 1 169 ? 7.281 25.570 6.628 1.00 46.00 169 ARG A N 1
ATOM 1313 C CA . ARG A 1 169 ? 6.927 24.189 6.980 1.00 46.00 169 ARG A CA 1
ATOM 1314 C C . ARG A 1 169 ? 5.502 23.905 6.500 1.00 46.00 169 ARG A C 1
ATOM 1316 O O . ARG A 1 169 ? 4.575 24.339 7.182 1.00 46.00 169 ARG A O 1
ATOM 1323 N N . PRO A 1 170 ? 5.295 23.225 5.361 1.00 46.44 170 PRO A N 1
ATOM 1324 C CA . PRO A 1 170 ? 3.948 22.877 4.944 1.00 46.44 170 PRO A CA 1
ATOM 1325 C C . PRO A 1 170 ? 3.345 21.855 5.919 1.00 46.44 170 PRO A C 1
ATOM 1327 O O . PRO A 1 170 ? 3.976 20.839 6.220 1.00 46.44 170 PRO A O 1
ATOM 1330 N N . GLY A 1 171 ? 2.135 22.113 6.417 1.00 40.69 171 GLY A N 1
ATOM 1331 C CA . GLY A 1 171 ? 1.356 21.136 7.190 1.00 40.69 171 GLY A CA 1
ATOM 1332 C C . GLY A 1 171 ? 0.960 19.907 6.354 1.00 40.69 171 GLY A C 1
ATOM 1333 O O . GLY A 1 171 ? 1.097 19.916 5.135 1.00 40.69 171 GLY A O 1
ATOM 1334 N N . LEU A 1 172 ? 0.427 18.844 6.976 1.00 46.53 172 LEU A N 1
ATOM 1335 C CA . LEU A 1 172 ? 0.046 17.590 6.286 1.00 46.53 172 LEU A CA 1
ATOM 1336 C C . LEU A 1 172 ? -0.889 17.829 5.081 1.00 46.53 172 LEU A C 1
ATOM 1338 O O . LEU A 1 172 ? -0.726 17.232 4.015 1.00 46.53 172 LEU A O 1
ATOM 1342 N N . GLU A 1 173 ? -1.858 18.731 5.238 1.00 44.91 173 GLU A N 1
ATOM 1343 C CA . GLU A 1 173 ? -2.813 19.099 4.189 1.00 44.91 173 GLU A CA 1
ATOM 1344 C C . GLU A 1 173 ? -2.153 19.948 3.088 1.00 44.91 173 GLU A C 1
ATOM 1346 O O . GLU A 1 173 ? -2.388 19.712 1.907 1.00 44.91 173 GLU A O 1
ATOM 1351 N N . GLU A 1 174 ? -1.221 20.832 3.447 1.00 45.50 174 GLU A N 1
ATOM 1352 C CA . GLU A 1 174 ? -0.434 21.639 2.503 1.00 45.50 174 GLU A CA 1
ATOM 1353 C C . GLU A 1 174 ? 0.592 20.786 1.735 1.00 45.50 174 GLU A C 1
ATOM 1355 O O . GLU A 1 174 ? 0.830 21.012 0.551 1.00 45.50 174 GLU A O 1
ATOM 1360 N N . GLY A 1 175 ? 1.164 19.757 2.369 1.00 49.47 175 GLY A N 1
ATOM 1361 C CA . GLY A 1 175 ? 2.024 18.757 1.734 1.00 49.47 175 GLY A CA 1
ATOM 1362 C C . GLY A 1 175 ? 1.250 17.892 0.737 1.00 49.47 175 GLY A C 1
ATOM 1363 O O . GLY A 1 175 ? 1.713 17.674 -0.388 1.00 49.47 175 GLY A O 1
ATOM 1364 N N . ARG A 1 176 ? 0.031 17.473 1.106 1.00 46.38 176 ARG A N 1
ATOM 1365 C CA . ARG A 1 176 ? -0.918 16.803 0.205 1.00 46.38 176 ARG A CA 1
ATOM 1366 C C . ARG A 1 176 ? -1.291 17.708 -0.971 1.00 46.38 176 ARG A C 1
ATOM 1368 O O . ARG A 1 176 ? -1.243 17.253 -2.111 1.00 46.38 176 ARG A O 1
ATOM 1375 N N . GLU A 1 177 ? -1.608 18.976 -0.729 1.00 44.78 177 GLU A N 1
ATOM 1376 C CA . GLU A 1 177 ? -1.957 19.953 -1.767 1.00 44.78 177 GLU A CA 1
ATOM 1377 C C . GLU A 1 177 ? -0.776 20.289 -2.687 1.00 44.78 177 GLU A C 1
ATOM 1379 O O . GLU A 1 177 ? -0.949 20.354 -3.903 1.00 44.78 177 GLU A O 1
ATOM 1384 N N . ALA A 1 178 ? 0.443 20.425 -2.160 1.00 47.62 178 ALA A N 1
ATOM 1385 C CA . ALA A 1 178 ? 1.655 20.658 -2.945 1.00 47.62 178 ALA A CA 1
ATOM 1386 C C . ALA A 1 178 ? 2.030 19.440 -3.807 1.00 47.62 178 ALA A C 1
ATOM 1388 O O . ALA A 1 178 ? 2.401 19.586 -4.976 1.00 47.62 178 ALA A O 1
ATOM 1389 N N . TRP A 1 179 ? 1.880 18.224 -3.271 1.00 48.81 179 TRP A N 1
ATOM 1390 C CA . TRP A 1 179 ? 2.033 16.993 -4.043 1.00 48.81 179 TRP A CA 1
ATOM 1391 C C . TRP A 1 179 ? 0.955 16.872 -5.123 1.00 48.81 179 TRP A C 1
ATOM 1393 O O . TRP A 1 179 ? 1.290 16.637 -6.287 1.00 48.81 179 TRP A O 1
ATOM 1403 N N . GLN A 1 180 ? -0.313 17.114 -4.776 1.00 43.50 180 GLN A N 1
ATOM 1404 C CA . GLN A 1 180 ? -1.418 17.156 -5.732 1.00 43.50 180 GLN A CA 1
ATOM 1405 C C . GLN A 1 180 ? -1.168 18.204 -6.817 1.00 43.50 180 GLN A C 1
ATOM 1407 O O . GLN A 1 180 ? -1.399 17.901 -7.979 1.00 43.50 180 GLN A O 1
ATOM 1412 N N . LYS A 1 181 ? -0.623 19.380 -6.481 1.00 44.78 181 LYS A N 1
ATOM 1413 C CA . LYS A 1 181 ? -0.209 20.425 -7.431 1.00 44.78 181 LYS A CA 1
ATOM 1414 C C . LYS A 1 181 ? 0.918 19.943 -8.353 1.00 44.78 181 LYS A C 1
ATOM 1416 O O . LYS A 1 181 ? 0.857 20.183 -9.554 1.00 44.78 181 LYS A O 1
ATOM 1421 N N . SER A 1 182 ? 1.902 19.202 -7.834 1.00 46.78 182 SER A N 1
ATOM 1422 C CA . SER A 1 182 ? 2.997 18.628 -8.638 1.00 46.78 182 SER A CA 1
ATOM 1423 C C . SER A 1 182 ? 2.545 17.500 -9.579 1.00 46.78 182 SER A C 1
ATOM 1425 O O . SER A 1 182 ? 3.014 17.411 -10.713 1.00 46.78 182 SER A O 1
ATOM 1427 N N . LEU A 1 183 ? 1.595 16.667 -9.137 1.00 42.41 183 LEU A N 1
ATOM 1428 C CA . LEU A 1 183 ? 0.892 15.694 -9.974 1.00 42.41 183 LEU A CA 1
ATOM 1429 C C . LEU A 1 183 ? 0.024 16.383 -11.014 1.00 42.41 183 LEU A C 1
ATOM 1431 O O . LEU A 1 183 ? -0.026 15.932 -12.151 1.00 42.41 183 LEU A O 1
ATOM 1435 N N . TRP A 1 184 ? -0.627 17.480 -10.639 1.00 36.88 184 TRP A N 1
ATOM 1436 C CA . TRP A 1 184 ? -1.559 18.207 -11.484 1.00 36.88 184 TRP A CA 1
ATOM 1437 C C . TRP A 1 184 ? -0.884 18.803 -12.715 1.00 36.88 184 TRP A C 1
ATOM 1439 O O . TRP A 1 184 ? -1.334 18.549 -13.829 1.00 36.88 184 TRP A O 1
ATOM 1449 N N . THR A 1 185 ? 0.248 19.491 -12.536 1.00 36.69 185 THR A N 1
ATOM 1450 C CA . THR A 1 185 ? 1.026 20.052 -13.654 1.00 36.69 185 THR A CA 1
ATOM 1451 C C . THR A 1 185 ? 1.504 18.977 -14.637 1.00 36.69 185 THR A C 1
ATOM 1453 O O . THR A 1 185 ? 1.743 19.271 -15.800 1.00 36.69 185 THR A O 1
ATOM 1456 N N . ALA A 1 186 ? 1.628 17.720 -14.204 1.00 37.12 186 ALA A N 1
ATOM 1457 C CA . ALA A 1 186 ? 2.096 16.630 -15.055 1.00 37.12 186 ALA A CA 1
ATOM 1458 C C . ALA A 1 186 ? 0.999 15.694 -15.583 1.00 37.12 186 ALA A C 1
ATOM 1460 O O . ALA A 1 186 ? 1.212 15.021 -16.591 1.00 37.12 186 ALA A O 1
ATOM 1461 N N . ALA A 1 187 ? -0.148 15.618 -14.906 1.00 32.41 187 ALA A N 1
ATOM 1462 C CA . ALA A 1 187 ? -1.279 14.776 -15.281 1.00 32.41 187 ALA A CA 1
ATOM 1463 C C . ALA A 1 187 ? -2.271 15.506 -16.199 1.00 32.41 187 ALA A C 1
ATOM 1465 O O . ALA A 1 187 ? -2.854 14.852 -17.067 1.00 32.41 187 ALA A O 1
ATOM 1466 N N . ALA A 1 188 ? -2.423 16.832 -16.053 1.00 33.44 188 ALA A N 1
ATOM 1467 C CA . ALA A 1 188 ? -3.364 17.647 -16.830 1.00 33.44 188 ALA A CA 1
ATOM 1468 C C . ALA A 1 188 ? -3.137 17.567 -18.355 1.00 33.44 188 ALA A C 1
ATOM 1470 O O . ALA A 1 188 ? -4.099 17.640 -19.112 1.00 33.44 188 ALA A O 1
ATOM 1471 N N . ASP A 1 189 ? -1.907 17.299 -18.802 1.00 36.59 189 ASP A N 1
ATOM 1472 C CA . ASP A 1 189 ? -1.560 17.188 -20.229 1.00 36.59 189 ASP A CA 1
ATOM 1473 C C . ASP A 1 189 ? -1.672 15.763 -20.803 1.00 36.59 189 ASP A C 1
ATOM 1475 O O . ASP A 1 189 ? -1.403 15.542 -21.984 1.00 36.59 189 ASP A O 1
ATOM 1479 N N . SER A 1 190 ? -2.023 14.763 -19.989 1.00 36.41 190 SER A N 1
ATOM 1480 C CA . SER A 1 190 ? -1.864 13.358 -20.388 1.00 36.41 190 SER A CA 1
ATOM 1481 C C . SER A 1 190 ? -3.116 12.667 -20.931 1.00 36.41 190 SER A C 1
ATOM 1483 O O . SER A 1 190 ? -2.987 11.580 -21.486 1.00 36.41 190 SER A O 1
ATOM 1485 N N . GLY A 1 191 ? -4.314 13.248 -20.764 1.00 33.50 191 GLY A N 1
ATOM 1486 C CA . GLY A 1 191 ? -5.582 12.651 -21.223 1.00 33.50 191 GLY A CA 1
ATOM 1487 C C . GLY A 1 191 ? -5.916 11.273 -20.623 1.00 33.50 191 GLY A C 1
ATOM 1488 O O . GLY A 1 191 ? -6.827 10.608 -21.097 1.00 33.50 191 GLY A O 1
ATOM 1489 N N . LEU A 1 192 ? -5.170 10.827 -19.605 1.00 38.41 192 LEU A N 1
ATOM 1490 C CA . LEU A 1 192 ? -5.249 9.482 -19.014 1.00 38.41 192 LEU A CA 1
ATOM 1491 C C . LEU A 1 192 ? -5.887 9.468 -17.623 1.00 38.41 192 LEU A C 1
ATOM 1493 O O . LEU A 1 192 ? -5.887 8.437 -16.951 1.00 38.41 192 LEU A O 1
ATOM 1497 N N . ARG A 1 193 ? -6.463 10.593 -17.189 1.00 37.91 193 ARG A N 1
ATOM 1498 C CA . ARG A 1 193 ? -7.509 10.527 -16.172 1.00 37.91 193 ARG A CA 1
ATOM 1499 C C . ARG A 1 193 ? -8.709 9.895 -16.888 1.00 37.91 193 ARG A C 1
ATOM 1501 O O . ARG A 1 193 ? -9.182 10.526 -17.831 1.00 37.91 193 ARG A O 1
ATOM 1508 N N . PRO A 1 194 ? -9.207 8.701 -16.507 1.00 38.22 194 PRO A N 1
ATOM 1509 C CA . PRO A 1 194 ? -10.584 8.380 -16.858 1.00 38.22 194 PRO A CA 1
ATOM 1510 C C . PRO A 1 194 ? -11.405 9.552 -16.328 1.00 38.22 194 PRO A C 1
ATOM 1512 O O . PRO A 1 194 ? -11.284 9.863 -15.138 1.00 38.22 194 PRO A O 1
ATOM 1515 N N . GLU A 1 195 ? -12.103 10.283 -17.203 1.00 37.28 195 GLU A N 1
ATOM 1516 C CA . GLU A 1 195 ? -13.004 11.350 -16.772 1.00 37.28 195 GLU A CA 1
ATOM 1517 C C . GLU A 1 195 ? -13.820 10.759 -15.629 1.00 37.28 195 GLU A C 1
ATOM 1519 O O . GLU A 1 195 ? -14.507 9.753 -15.799 1.00 37.28 195 GLU A O 1
ATOM 1524 N N . ARG A 1 196 ? -13.610 11.279 -14.411 1.00 47.28 196 ARG A N 1
ATOM 1525 C CA . ARG A 1 196 ? -13.998 10.602 -13.156 1.00 47.28 196 ARG A CA 1
ATOM 1526 C C . ARG A 1 196 ? -15.529 10.460 -13.037 1.00 47.28 196 ARG A C 1
ATOM 1528 O O . ARG A 1 196 ? -16.007 9.992 -12.012 1.00 47.28 196 ARG A O 1
ATOM 1535 N N . GLU A 1 197 ? -16.265 10.888 -14.061 1.00 43.78 197 GLU A N 1
ATOM 1536 C CA . GLU A 1 197 ? -17.710 11.035 -14.133 1.00 43.78 197 GLU A CA 1
ATOM 1537 C C . GLU A 1 197 ? -18.430 10.021 -15.043 1.00 43.78 197 GLU A C 1
ATOM 1539 O O . GLU A 1 197 ? -19.632 9.882 -14.849 1.00 43.78 197 GLU A O 1
ATOM 1544 N N . GLU A 1 198 ? -17.790 9.259 -15.950 1.00 44.62 198 GLU A N 1
ATOM 1545 C CA . GLU A 1 198 ? -18.575 8.419 -16.895 1.00 44.62 198 GLU A CA 1
ATOM 1546 C C . GLU A 1 198 ? -18.584 6.892 -16.637 1.00 44.62 198 GLU A C 1
ATOM 1548 O O . GLU A 1 198 ? -19.599 6.255 -16.915 1.00 44.62 198 GLU A O 1
ATOM 1553 N N . ASP A 1 199 ? -17.549 6.288 -16.029 1.00 48.72 199 ASP A N 1
ATOM 1554 C CA . ASP A 1 199 ? -17.461 4.808 -15.934 1.00 48.72 199 ASP A CA 1
ATOM 1555 C C . ASP A 1 199 ? -18.036 4.196 -14.633 1.00 48.72 199 ASP A C 1
ATOM 1557 O O . ASP A 1 199 ? -18.324 3.002 -14.582 1.00 48.72 199 ASP A O 1
ATOM 1561 N N . GLY A 1 200 ? -18.171 4.969 -13.548 1.00 69.38 200 GLY A N 1
ATOM 1562 C CA . GLY A 1 200 ? -18.758 4.497 -12.279 1.00 69.38 200 GLY A CA 1
ATOM 1563 C C . GLY A 1 200 ? -17.945 3.473 -11.461 1.00 69.38 200 GLY A C 1
ATOM 1564 O O . GLY A 1 200 ? -18.451 3.005 -10.444 1.00 69.38 200 GLY A O 1
ATOM 1565 N N . ILE A 1 201 ? -16.706 3.131 -11.852 1.00 83.38 201 ILE A N 1
ATOM 1566 C CA . ILE A 1 201 ? -15.856 2.164 -11.125 1.00 83.38 201 ILE A CA 1
ATOM 1567 C C . ILE A 1 201 ? -15.018 2.842 -10.037 1.00 83.38 201 ILE A C 1
ATOM 1569 O O . ILE A 1 201 ? -14.351 3.851 -10.279 1.00 83.38 201 ILE A O 1
ATOM 1573 N N . ARG A 1 202 ? -15.020 2.263 -8.833 1.00 89.75 202 ARG A N 1
ATOM 1574 C CA . ARG A 1 202 ? -14.368 2.780 -7.627 1.00 89.75 202 ARG A CA 1
ATOM 1575 C C . ARG A 1 202 ? -13.577 1.692 -6.919 1.00 89.75 202 ARG A C 1
ATOM 1577 O O . ARG A 1 202 ? -14.071 0.589 -6.741 1.00 89.75 202 ARG A O 1
ATOM 1584 N N . VAL A 1 203 ? -12.368 2.030 -6.479 1.00 93.50 203 VAL A N 1
ATOM 1585 C CA . VAL A 1 203 ? -11.547 1.176 -5.615 1.00 93.50 203 VAL A CA 1
ATOM 1586 C C . VAL A 1 203 ? -11.661 1.707 -4.194 1.00 93.50 203 VAL A C 1
ATOM 1588 O O . VAL A 1 203 ? -11.339 2.866 -3.945 1.00 93.50 203 VAL A O 1
ATOM 1591 N N . ILE A 1 204 ? -12.151 0.879 -3.277 1.00 96.12 204 ILE A N 1
ATOM 1592 C CA . ILE A 1 204 ? -12.456 1.270 -1.900 1.00 96.12 204 ILE A CA 1
ATOM 1593 C C . ILE A 1 204 ? -11.655 0.370 -0.956 1.00 96.12 204 ILE A C 1
ATOM 1595 O O . ILE A 1 204 ? -12.065 -0.767 -0.704 1.00 96.12 204 ILE A O 1
ATOM 1599 N N . PRO A 1 205 ? -10.502 0.840 -0.453 1.00 97.06 205 PRO A N 1
ATOM 1600 C CA . PRO A 1 205 ? -9.798 0.157 0.616 1.00 97.06 205 PRO A CA 1
ATOM 1601 C C . PRO A 1 205 ? -10.476 0.461 1.952 1.00 97.06 205 PRO A C 1
ATOM 1603 O O . PRO A 1 205 ? -10.616 1.623 2.334 1.00 97.06 205 PRO A O 1
ATOM 1606 N N . ILE A 1 206 ? -10.861 -0.579 2.681 1.00 97.94 206 ILE A N 1
ATOM 1607 C CA . ILE A 1 206 ? -11.399 -0.468 4.034 1.00 97.94 206 ILE A CA 1
ATOM 1608 C C . ILE A 1 206 ? -10.389 -1.054 5.001 1.00 97.94 206 ILE A C 1
ATOM 1610 O O . ILE A 1 206 ? -10.029 -2.225 4.893 1.00 97.94 206 ILE A O 1
ATOM 1614 N N . ARG A 1 207 ? -9.948 -0.232 5.952 1.00 98.19 207 ARG A N 1
ATOM 1615 C CA . ARG A 1 207 ? -9.063 -0.640 7.046 1.00 98.19 207 ARG A CA 1
ATOM 1616 C C . ARG A 1 207 ? -9.863 -0.601 8.330 1.00 98.19 207 ARG A C 1
ATOM 1618 O O . ARG A 1 207 ? -10.504 0.411 8.602 1.00 98.19 207 ARG A O 1
ATOM 1625 N N . ALA A 1 208 ? -9.833 -1.673 9.111 1.00 97.88 208 ALA A N 1
ATOM 1626 C CA . ALA A 1 208 ? -10.586 -1.757 10.354 1.00 97.88 208 ALA A CA 1
ATOM 1627 C C . ALA A 1 208 ? -9.787 -2.440 11.466 1.00 97.88 208 ALA A C 1
ATOM 1629 O O . ALA A 1 208 ? -9.002 -3.353 11.215 1.00 97.88 208 ALA A O 1
ATOM 1630 N N . CYS A 1 209 ? -9.997 -2.009 12.707 1.00 96.31 209 CYS A N 1
ATOM 1631 C CA . CYS A 1 209 ? -9.423 -2.648 13.887 1.00 96.31 209 CYS A CA 1
ATOM 1632 C C . CYS A 1 209 ? -10.383 -2.596 15.078 1.00 96.31 209 CYS A C 1
ATOM 1634 O O . CYS A 1 209 ? -11.311 -1.783 15.130 1.00 96.31 209 CYS A O 1
ATOM 1636 N N . LEU A 1 210 ? -10.145 -3.485 16.040 1.00 95.06 210 LEU A N 1
ATOM 1637 C CA . LEU A 1 210 ? -10.808 -3.482 17.336 1.00 95.06 210 LEU A CA 1
ATOM 1638 C C . LEU A 1 210 ? -10.069 -2.550 18.289 1.00 95.06 210 LEU A C 1
ATOM 1640 O O . LEU A 1 210 ? -8.839 -2.563 18.325 1.00 95.06 210 LEU A O 1
ATOM 1644 N N . VAL A 1 211 ? -10.816 -1.801 19.095 1.00 92.38 211 VAL A N 1
ATOM 1645 C CA . VAL A 1 211 ? -10.283 -0.843 20.067 1.00 92.38 211 VAL A CA 1
ATOM 1646 C C . VAL A 1 211 ? -10.931 -1.071 21.431 1.00 92.38 211 VAL A C 1
ATOM 1648 O O . VAL A 1 211 ? -12.152 -1.191 21.536 1.00 92.38 211 VAL A O 1
ATOM 1651 N N . GLN A 1 212 ? -10.114 -1.121 22.485 1.00 88.94 212 GLN A N 1
ATOM 1652 C CA . GLN A 1 212 ? -10.554 -1.149 23.881 1.00 88.94 212 GLN A CA 1
ATOM 1653 C C . GLN A 1 212 ? -9.610 -0.292 24.739 1.00 88.94 212 GLN A C 1
ATOM 1655 O O . GLN A 1 212 ? -8.557 -0.746 25.185 1.00 88.94 212 GLN A O 1
ATOM 1660 N N . GLY A 1 213 ? -9.987 0.961 24.999 1.00 84.56 213 GLY A N 1
ATOM 1661 C CA . GLY A 1 213 ? -9.086 1.905 25.667 1.00 84.56 213 GLY A CA 1
ATOM 1662 C C . GLY A 1 213 ? -7.847 2.171 24.808 1.00 84.56 213 GLY A C 1
ATOM 1663 O O . GLY A 1 213 ? -7.982 2.634 23.685 1.00 84.56 213 GLY A O 1
ATOM 1664 N N . GLU A 1 214 ? -6.655 1.874 25.329 1.00 82.44 214 GLU A N 1
ATOM 1665 C CA . GLU A 1 214 ? -5.394 2.001 24.575 1.00 82.44 214 GLU A CA 1
ATOM 1666 C C . GLU A 1 214 ? -5.039 0.732 23.777 1.00 82.44 214 GLU A C 1
ATOM 1668 O O . GLU A 1 214 ? -4.171 0.780 22.905 1.00 82.44 214 GLU A O 1
ATOM 1673 N N . ASP A 1 215 ? -5.690 -0.402 24.061 1.00 86.25 215 ASP A N 1
ATOM 1674 C CA . ASP A 1 215 ? -5.418 -1.663 23.373 1.00 86.25 215 ASP A CA 1
ATOM 1675 C C . ASP A 1 215 ? -6.105 -1.675 21.999 1.00 86.25 215 ASP A C 1
ATOM 1677 O O . ASP A 1 215 ? -7.284 -1.327 21.869 1.00 86.25 215 ASP A O 1
ATOM 1681 N N . ARG A 1 216 ? -5.374 -2.123 20.972 1.00 91.19 216 ARG A N 1
ATOM 1682 C CA . ARG A 1 216 ? -5.859 -2.236 19.591 1.00 91.19 216 ARG A CA 1
ATOM 1683 C C . ARG A 1 216 ? -5.502 -3.590 18.993 1.00 91.19 216 ARG A C 1
ATOM 1685 O O . ARG A 1 216 ? -4.438 -4.136 19.288 1.00 91.19 216 ARG A O 1
ATOM 1692 N N . SER A 1 217 ? -6.372 -4.125 18.141 1.00 93.88 217 SER A N 1
ATOM 1693 C CA . SER A 1 217 ? -6.008 -5.266 17.295 1.00 93.88 217 SER A CA 1
ATOM 1694 C C . SER A 1 217 ? -5.096 -4.837 16.145 1.00 93.88 217 SER A C 1
ATOM 1696 O O . SER A 1 217 ? -5.084 -3.656 15.786 1.00 93.88 217 SER A O 1
ATOM 1698 N N . PRO A 1 218 ? -4.401 -5.790 15.495 1.00 92.88 218 PRO A N 1
ATOM 1699 C CA . PRO A 1 218 ? -3.913 -5.577 14.140 1.00 92.88 218 PRO A CA 1
ATOM 1700 C C . PRO A 1 218 ? -5.028 -5.046 13.230 1.00 92.88 218 PRO A C 1
ATOM 1702 O O . PRO A 1 218 ? -6.211 -5.354 13.433 1.00 92.88 218 PRO A O 1
ATOM 1705 N N . ILE A 1 219 ? -4.642 -4.228 12.255 1.00 95.75 219 ILE A N 1
ATOM 1706 C CA . ILE A 1 219 ? -5.556 -3.680 11.256 1.00 95.75 219 ILE A CA 1
ATOM 1707 C C . ILE A 1 219 ? -5.810 -4.760 10.211 1.00 95.75 219 ILE A C 1
ATOM 1709 O O . ILE A 1 219 ? -4.872 -5.337 9.678 1.00 95.75 219 ILE A O 1
ATOM 1713 N N . VAL A 1 220 ? -7.077 -5.008 9.899 1.00 97.12 220 VAL A N 1
ATOM 1714 C CA . VAL A 1 220 ? -7.476 -5.851 8.772 1.00 97.12 220 VAL A CA 1
ATOM 1715 C C . VAL A 1 220 ? -7.867 -4.934 7.621 1.00 97.12 220 VAL A C 1
ATOM 1717 O O . VAL A 1 220 ? -8.688 -4.029 7.800 1.00 97.12 220 VAL A O 1
ATOM 1720 N N . THR A 1 221 ? -7.268 -5.156 6.454 1.00 97.94 221 THR A N 1
ATOM 1721 C CA . THR A 1 221 ? -7.512 -4.366 5.243 1.00 97.94 221 THR A CA 1
ATOM 1722 C C . THR A 1 221 ? -8.186 -5.234 4.188 1.00 97.94 221 THR A C 1
ATOM 1724 O O . THR A 1 221 ? -7.739 -6.347 3.938 1.00 97.94 221 THR A O 1
ATOM 1727 N N . ARG A 1 222 ? -9.250 -4.724 3.561 1.00 98.12 222 ARG A N 1
ATOM 1728 C CA . ARG A 1 222 ? -9.894 -5.323 2.381 1.00 98.12 222 ARG A CA 1
ATOM 1729 C C . ARG A 1 222 ? -10.077 -4.267 1.298 1.00 98.12 222 ARG A C 1
ATOM 1731 O O . ARG A 1 222 ? -10.284 -3.096 1.609 1.00 98.12 222 ARG A O 1
ATOM 1738 N N . THR A 1 223 ? -10.024 -4.672 0.035 1.00 98.44 223 THR A N 1
ATOM 1739 C CA . THR A 1 223 ? -10.213 -3.785 -1.115 1.00 98.44 223 THR A CA 1
ATOM 1740 C C . THR A 1 223 ? -11.392 -4.244 -1.967 1.00 98.44 223 THR A C 1
ATOM 1742 O O . THR A 1 223 ? -11.387 -5.344 -2.520 1.00 98.44 223 THR A O 1
ATOM 1745 N N . TYR A 1 224 ? -12.356 -3.349 -2.175 1.00 97.69 224 TYR A N 1
ATOM 1746 C CA . TYR A 1 224 ? -13.509 -3.583 -3.044 1.00 97.69 224 TYR A CA 1
ATOM 1747 C C . TYR A 1 224 ? -13.398 -2.735 -4.310 1.00 97.69 224 TYR A C 1
ATOM 1749 O O . TYR A 1 224 ? -13.315 -1.509 -4.228 1.00 97.69 224 TYR A O 1
ATOM 1757 N N . VAL A 1 225 ? -13.396 -3.371 -5.483 1.00 96.25 225 VAL A N 1
ATOM 1758 C CA . VAL A 1 225 ? -13.447 -2.681 -6.780 1.00 96.25 225 VAL A CA 1
ATOM 1759 C C . VAL A 1 225 ? -14.873 -2.775 -7.306 1.00 96.25 225 VAL A C 1
ATOM 1761 O O . VAL A 1 225 ? -15.315 -3.838 -7.729 1.00 96.25 225 VAL A O 1
ATOM 1764 N N . ILE A 1 226 ? -15.614 -1.675 -7.236 1.00 94.69 226 ILE A N 1
ATOM 1765 C CA . ILE A 1 226 ? -17.064 -1.663 -7.426 1.00 94.69 226 ILE A CA 1
ATOM 1766 C C . ILE A 1 226 ? -17.432 -0.799 -8.618 1.00 94.69 226 ILE A C 1
ATOM 1768 O O . ILE A 1 226 ? -17.029 0.358 -8.674 1.00 94.69 226 ILE A O 1
ATOM 1772 N N . GLY A 1 227 ? -18.236 -1.325 -9.532 1.00 90.50 227 GLY A N 1
ATOM 1773 C CA . GLY A 1 227 ? -18.880 -0.549 -10.582 1.00 90.50 227 GLY A CA 1
ATOM 1774 C C . GLY A 1 227 ? -19.407 -1.422 -11.711 1.00 90.50 227 GLY A C 1
ATOM 1775 O O . GLY A 1 227 ? -18.929 -2.531 -11.953 1.00 90.50 227 GLY A O 1
ATOM 1776 N N . ARG A 1 228 ? -20.392 -0.899 -12.438 1.00 87.69 228 ARG A N 1
ATOM 1777 C CA . ARG A 1 228 ? -21.030 -1.630 -13.530 1.00 87.69 228 ARG A CA 1
ATOM 1778 C C . ARG A 1 228 ? -20.023 -1.936 -14.641 1.00 87.69 228 ARG A C 1
ATOM 1780 O O . ARG A 1 228 ? -19.371 -1.038 -15.162 1.00 87.69 228 ARG A O 1
ATOM 1787 N N . GLY A 1 229 ? -19.943 -3.197 -15.049 1.00 87.62 229 GLY A N 1
ATOM 1788 C CA . GLY A 1 229 ? -19.032 -3.680 -16.085 1.00 87.62 229 GLY A CA 1
ATOM 1789 C C . GLY A 1 229 ? -17.583 -3.847 -15.624 1.00 87.62 229 GLY A C 1
ATOM 1790 O O . GLY A 1 229 ? -16.712 -4.063 -16.472 1.00 87.62 229 GLY A O 1
ATOM 1791 N N . VAL A 1 230 ? -17.305 -3.772 -14.314 1.00 90.12 230 VAL A N 1
ATOM 1792 C CA . VAL A 1 230 ? -15.943 -3.856 -13.758 1.00 90.12 230 VAL A CA 1
ATOM 1793 C C . VAL A 1 230 ? -15.204 -5.123 -14.190 1.00 90.12 230 VAL A C 1
ATOM 1795 O O . VAL A 1 230 ? -14.021 -5.054 -14.514 1.00 90.12 230 VAL A O 1
ATOM 1798 N N . LYS A 1 231 ? -15.904 -6.260 -14.301 1.00 88.12 231 LYS A N 1
ATOM 1799 C CA . LYS A 1 231 ? -15.304 -7.546 -14.699 1.00 88.12 231 LYS A CA 1
ATOM 1800 C C . LYS A 1 231 ? -14.778 -7.573 -16.130 1.00 88.12 231 LYS A C 1
ATOM 1802 O O . LYS A 1 231 ? -13.970 -8.422 -16.467 1.00 88.12 231 LYS A O 1
ATOM 1807 N N . SER A 1 232 ? -15.250 -6.661 -16.973 1.00 87.38 232 SER A N 1
ATOM 1808 C CA . SER A 1 232 ? -14.791 -6.496 -18.357 1.00 87.38 232 SER A CA 1
ATOM 1809 C C . SER A 1 232 ? -13.975 -5.219 -18.561 1.00 87.38 232 SER A C 1
ATOM 1811 O O . SER A 1 232 ? -13.665 -4.861 -19.693 1.00 87.38 232 SER A O 1
ATOM 1813 N N . ARG A 1 233 ? -13.687 -4.472 -17.486 1.00 86.19 233 ARG A N 1
ATOM 1814 C CA . ARG A 1 233 ? -13.051 -3.154 -17.586 1.00 86.19 233 ARG A CA 1
ATOM 1815 C C . ARG A 1 233 ? -11.543 -3.235 -17.776 1.00 86.19 233 ARG A C 1
ATOM 1817 O O . ARG A 1 233 ? -10.965 -2.336 -18.400 1.00 86.19 233 ARG A O 1
ATOM 1824 N N . TYR A 1 234 ? -10.919 -4.226 -17.149 1.00 87.94 234 TYR A N 1
ATOM 1825 C CA . TYR A 1 234 ? -9.475 -4.338 -17.030 1.00 87.94 234 TYR A CA 1
ATOM 1826 C C . TYR A 1 234 ? -8.991 -5.614 -17.717 1.00 87.94 234 TYR A C 1
ATOM 1828 O O . TYR A 1 234 ? -9.184 -6.704 -17.206 1.00 87.94 234 TYR A O 1
ATOM 1836 N N . ASP A 1 235 ? -8.271 -5.459 -18.828 1.00 88.31 235 ASP A N 1
ATOM 1837 C CA . ASP A 1 235 ? -7.524 -6.556 -19.471 1.00 88.31 235 ASP A CA 1
ATOM 1838 C C . ASP A 1 235 ? -6.090 -6.671 -18.908 1.00 88.31 235 ASP A C 1
ATOM 1840 O O . ASP A 1 235 ? -5.176 -7.205 -19.536 1.00 88.31 235 ASP A O 1
ATOM 1844 N N . VAL A 1 236 ? -5.862 -6.071 -17.739 1.00 91.44 236 VAL A N 1
ATOM 1845 C CA . VAL A 1 236 ? -4.565 -5.888 -17.083 1.00 91.44 236 VAL A CA 1
ATOM 1846 C C . VAL A 1 236 ? -4.729 -6.092 -15.582 1.00 91.44 236 VAL A C 1
ATOM 1848 O O . VAL A 1 236 ? -5.832 -5.976 -15.053 1.00 91.44 236 VAL A O 1
ATOM 1851 N N . TYR A 1 237 ? -3.629 -6.351 -14.880 1.00 94.94 237 TYR A N 1
ATOM 1852 C CA . TYR A 1 237 ? -3.655 -6.512 -13.427 1.00 94.94 237 TYR A CA 1
ATOM 1853 C C . TYR A 1 237 ? -4.065 -5.212 -12.724 1.00 94.94 237 TYR A C 1
ATOM 1855 O O . TYR A 1 237 ? -3.712 -4.116 -13.168 1.00 94.94 237 TYR A O 1
ATOM 1863 N N . VAL A 1 238 ? -4.750 -5.316 -11.586 1.00 96.25 238 VAL A N 1
ATOM 1864 C CA . VAL A 1 238 ? -5.117 -4.155 -10.761 1.00 96.25 238 VAL A CA 1
ATOM 1865 C C . VAL A 1 238 ? -4.452 -4.278 -9.400 1.00 96.25 238 VAL A C 1
ATOM 1867 O O . VAL A 1 238 ? -4.612 -5.278 -8.717 1.00 96.25 238 VAL A O 1
ATOM 1870 N N . ALA A 1 239 ? -3.701 -3.263 -8.993 1.00 97.62 239 ALA A N 1
ATOM 1871 C CA . ALA A 1 239 ? -3.046 -3.207 -7.695 1.00 97.62 239 ALA A CA 1
ATOM 1872 C C . ALA A 1 239 ? -3.664 -2.100 -6.841 1.00 97.62 239 ALA A C 1
ATOM 1874 O O . ALA A 1 239 ? -3.640 -0.933 -7.227 1.00 97.62 239 ALA A O 1
ATOM 1875 N N . SER A 1 240 ? -4.171 -2.455 -5.667 1.00 98.00 240 SER A N 1
ATOM 1876 C CA . SER A 1 240 ? -4.528 -1.515 -4.608 1.00 98.00 240 SER A CA 1
ATOM 1877 C C . SER A 1 240 ? -3.384 -1.455 -3.609 1.00 98.00 240 SER A C 1
ATOM 1879 O O . SER A 1 240 ? -3.080 -2.443 -2.946 1.00 98.00 240 SER A O 1
ATOM 1881 N N . VAL A 1 241 ? -2.722 -0.305 -3.537 1.00 98.19 241 VAL A N 1
ATOM 1882 C CA . VAL A 1 241 ? -1.660 -0.021 -2.573 1.00 98.19 241 VAL A CA 1
ATOM 1883 C C . VAL A 1 241 ? -2.231 0.924 -1.531 1.00 98.19 241 VAL A C 1
ATOM 1885 O O . VAL A 1 241 ? -2.702 2.015 -1.856 1.00 98.19 241 VAL A O 1
ATOM 1888 N N . VAL A 1 242 ? -2.187 0.503 -0.276 1.00 98.12 242 VAL A N 1
ATOM 1889 C CA . VAL A 1 242 ? -2.821 1.206 0.834 1.00 98.12 242 VAL A CA 1
ATOM 1890 C C . VAL A 1 242 ? -1.782 1.516 1.898 1.00 98.12 242 VAL A C 1
ATOM 1892 O O . VAL A 1 242 ? -0.990 0.658 2.274 1.00 98.12 242 VAL A O 1
ATOM 1895 N N . THR A 1 243 ? -1.755 2.749 2.387 1.00 96.06 243 THR A N 1
ATOM 1896 C CA . THR A 1 243 ? -0.893 3.154 3.501 1.00 96.06 243 THR A CA 1
ATOM 1897 C C . THR A 1 243 ? -1.440 4.406 4.164 1.00 96.06 243 THR A C 1
ATOM 1899 O O . THR A 1 243 ? -2.173 5.176 3.541 1.00 96.06 243 THR A O 1
ATOM 1902 N N . ASP A 1 244 ? -1.050 4.629 5.416 1.00 92.62 244 ASP A N 1
ATOM 1903 C CA . ASP A 1 244 ? -1.392 5.861 6.111 1.00 92.62 244 ASP A CA 1
ATOM 1904 C C . ASP A 1 244 ? -0.885 7.092 5.347 1.00 92.62 244 ASP A C 1
ATOM 1906 O O . ASP A 1 244 ? 0.257 7.125 4.881 1.00 92.62 244 ASP A O 1
ATOM 1910 N N . SER A 1 245 ? -1.714 8.123 5.201 1.00 86.56 245 SER A N 1
ATOM 1911 C CA . SER A 1 245 ? -1.313 9.327 4.475 1.00 86.56 245 SER A CA 1
ATOM 1912 C C . SER A 1 245 ? -0.146 10.073 5.124 1.00 86.56 245 SER A C 1
ATOM 1914 O O . SER A 1 245 ? 0.603 10.746 4.408 1.00 86.56 245 SER A O 1
ATOM 1916 N N . PHE A 1 246 ? 0.093 9.887 6.423 1.00 84.31 246 PHE A N 1
ATOM 1917 C CA . PHE A 1 246 ? 1.301 10.337 7.105 1.00 84.31 246 PHE A CA 1
ATOM 1918 C C . PHE A 1 246 ? 2.563 9.735 6.471 1.00 84.31 246 PHE A C 1
ATOM 1920 O O . PHE A 1 246 ? 3.522 10.448 6.181 1.00 84.31 246 PHE A O 1
ATOM 1927 N N . ASN A 1 247 ? 2.545 8.445 6.121 1.00 89.56 247 ASN A N 1
ATOM 1928 C CA . ASN A 1 247 ? 3.673 7.786 5.454 1.00 89.56 247 ASN A CA 1
ATOM 1929 C C . ASN A 1 247 ? 3.989 8.385 4.080 1.00 89.56 247 ASN A C 1
ATOM 1931 O O . ASN A 1 247 ? 5.119 8.274 3.599 1.00 89.56 247 ASN A O 1
ATOM 1935 N N . LEU A 1 248 ? 3.006 9.010 3.433 1.00 85.69 248 LEU A N 1
ATOM 1936 C CA . LEU A 1 248 ? 3.154 9.614 2.115 1.00 85.69 248 LEU A CA 1
ATOM 1937 C C . LEU A 1 248 ? 3.573 11.083 2.211 1.00 85.69 248 LEU A C 1
ATOM 1939 O O . LEU A 1 248 ? 4.491 11.497 1.501 1.00 85.69 248 LEU A O 1
ATOM 1943 N N . PHE A 1 249 ? 2.924 11.861 3.076 1.00 80.44 249 PHE A N 1
ATOM 1944 C CA . PHE A 1 249 ? 2.930 13.325 2.992 1.00 80.44 249 PHE A CA 1
ATOM 1945 C C . PHE A 1 249 ? 3.414 14.041 4.248 1.00 80.44 249 PHE A C 1
ATOM 1947 O O . PHE A 1 249 ? 3.486 15.268 4.228 1.00 80.44 249 PHE A O 1
ATOM 1954 N N . ASP A 1 250 ? 3.747 13.322 5.319 1.00 81.81 250 ASP A N 1
ATOM 1955 C CA . ASP A 1 250 ? 4.324 13.958 6.498 1.00 81.81 250 ASP A CA 1
ATOM 1956 C C . ASP A 1 250 ? 5.645 14.667 6.170 1.00 81.81 250 ASP A C 1
ATOM 1958 O O . ASP A 1 250 ? 6.455 14.179 5.377 1.00 81.81 250 ASP A O 1
ATOM 1962 N N . TYR A 1 251 ? 5.876 15.817 6.802 1.00 73.00 251 TYR A N 1
ATOM 1963 C CA . TYR A 1 251 ? 7.065 16.627 6.558 1.00 73.00 251 TYR A CA 1
ATOM 1964 C C . TYR A 1 251 ? 8.358 15.870 6.875 1.00 73.00 251 TYR A C 1
ATOM 1966 O O . TYR A 1 251 ? 9.319 15.938 6.105 1.00 73.00 251 TYR A O 1
ATOM 1974 N N . ASP A 1 252 ? 8.388 15.112 7.967 1.00 78.75 252 ASP A N 1
ATOM 1975 C CA . ASP A 1 252 ? 9.597 14.437 8.426 1.00 78.75 252 ASP A CA 1
ATOM 1976 C C . ASP A 1 252 ? 9.752 13.044 7.822 1.00 78.75 252 ASP A C 1
ATOM 1978 O O . ASP A 1 252 ? 10.864 12.636 7.479 1.00 78.75 252 ASP A O 1
ATOM 1982 N N . LEU A 1 253 ? 8.641 12.326 7.661 1.00 81.44 253 LEU A N 1
ATOM 1983 C CA . LEU A 1 253 ? 8.650 10.902 7.330 1.00 81.44 253 LEU A CA 1
ATOM 1984 C C . LEU A 1 253 ? 7.974 10.563 5.998 1.00 81.44 253 LEU A C 1
ATOM 1986 O O . LEU A 1 253 ? 8.138 9.438 5.522 1.00 81.44 253 LEU A O 1
ATOM 1990 N N . GLY A 1 254 ? 7.271 11.509 5.376 1.00 83.56 254 GLY A N 1
ATOM 1991 C CA . GLY A 1 254 ? 6.521 11.314 4.141 1.00 83.56 254 GLY A CA 1
ATOM 1992 C C . GLY A 1 254 ? 7.417 11.008 2.945 1.00 83.56 254 GLY A C 1
ATOM 1993 O O . GLY A 1 254 ? 8.277 11.808 2.570 1.00 83.56 254 GLY A O 1
ATOM 1994 N N . ILE A 1 255 ? 7.202 9.854 2.312 1.00 89.38 255 ILE A N 1
ATOM 1995 C CA . ILE A 1 255 ? 8.057 9.354 1.223 1.00 89.38 255 ILE A CA 1
ATOM 1996 C C . ILE A 1 255 ? 7.739 9.961 -0.151 1.00 89.38 255 ILE A C 1
ATOM 1998 O O . ILE A 1 255 ? 8.484 9.735 -1.102 1.00 89.38 255 ILE A O 1
ATOM 2002 N N . MET A 1 256 ? 6.645 10.717 -0.287 1.00 84.19 256 MET A N 1
ATOM 2003 C CA . MET A 1 256 ? 6.197 11.299 -1.561 1.00 84.19 256 MET A CA 1
ATOM 2004 C C . MET A 1 256 ? 6.575 12.771 -1.740 1.00 84.19 256 MET A C 1
ATOM 2006 O O . MET A 1 256 ? 6.363 13.324 -2.824 1.00 84.19 256 MET A O 1
ATOM 2010 N N . ILE A 1 257 ? 7.146 13.406 -0.717 1.00 76.88 257 ILE A N 1
ATOM 2011 C CA . ILE A 1 257 ? 7.443 14.842 -0.711 1.00 76.88 257 ILE A CA 1
ATOM 2012 C C . ILE A 1 257 ? 8.942 15.112 -0.501 1.00 76.88 257 ILE A C 1
ATOM 2014 O O . ILE A 1 257 ? 9.680 14.199 -0.138 1.00 76.88 257 ILE A O 1
ATOM 2018 N N . PRO A 1 258 ? 9.440 16.335 -0.762 1.00 77.25 258 PRO A N 1
ATOM 2019 C CA . PRO A 1 258 ? 10.816 16.693 -0.420 1.00 77.25 258 PRO A CA 1
ATOM 2020 C C . PRO A 1 258 ? 11.056 16.720 1.095 1.00 77.25 258 PRO A C 1
ATOM 2022 O O . PRO A 1 258 ? 12.121 16.312 1.539 1.00 77.25 258 PRO A O 1
ATOM 2025 N N . GLY A 1 259 ? 10.075 17.176 1.878 1.00 75.50 259 GLY A N 1
ATOM 2026 C CA . GLY A 1 259 ? 10.102 17.152 3.343 1.00 75.50 259 GLY A CA 1
ATOM 2027 C C . GLY A 1 259 ? 11.350 17.755 4.003 1.00 75.50 259 GLY A C 1
ATOM 2028 O O . GLY A 1 259 ? 12.088 18.540 3.399 1.00 75.50 259 GLY A O 1
ATOM 2029 N N . SER A 1 260 ? 11.588 17.373 5.256 1.00 81.62 260 SER A N 1
ATOM 2030 C CA . SER A 1 260 ? 12.627 17.939 6.125 1.00 81.62 260 SER A CA 1
ATOM 2031 C C . SER A 1 260 ? 14.055 17.690 5.648 1.00 81.62 260 SER A C 1
ATOM 2033 O O . SER A 1 260 ? 14.970 18.452 5.979 1.00 81.62 260 SER A O 1
ATOM 2035 N N . HIS A 1 261 ? 14.271 16.668 4.818 1.00 81.19 261 HIS A N 1
ATOM 2036 C CA . HIS A 1 261 ? 15.596 16.376 4.278 1.00 81.19 261 HIS A CA 1
ATOM 2037 C C . HIS A 1 261 ? 16.013 17.340 3.170 1.00 81.19 261 HIS A C 1
ATOM 2039 O O . HIS A 1 261 ? 17.208 17.481 2.926 1.00 81.19 261 HIS A O 1
ATOM 2045 N N . TYR A 1 262 ? 15.076 18.048 2.532 1.00 77.25 262 TYR A N 1
ATOM 2046 C CA . TYR A 1 262 ? 15.386 18.870 1.364 1.00 77.25 262 TYR A CA 1
ATOM 2047 C C . TYR A 1 262 ? 16.439 19.945 1.659 1.00 77.25 262 TYR A C 1
ATOM 2049 O O . TYR A 1 262 ? 17.494 19.975 1.024 1.00 77.25 262 TYR A O 1
ATOM 2057 N N . GLU A 1 263 ? 16.202 20.803 2.656 1.00 73.12 263 GLU A N 1
ATOM 2058 C CA . GLU A 1 263 ? 17.147 21.873 2.985 1.00 73.12 263 GLU A CA 1
ATOM 2059 C C . GLU A 1 263 ? 18.497 21.336 3.454 1.00 73.12 263 GLU A C 1
ATOM 2061 O O . GLU A 1 263 ? 19.546 21.871 3.092 1.00 73.12 263 GLU A O 1
ATOM 2066 N N . LYS A 1 264 ? 18.467 20.286 4.279 1.00 80.44 264 LYS A N 1
ATOM 2067 C CA . LYS A 1 264 ? 19.665 19.645 4.820 1.00 80.44 264 LYS A CA 1
ATOM 2068 C C . LYS A 1 264 ? 20.523 19.073 3.694 1.00 80.44 264 LYS A C 1
ATOM 2070 O O . LYS A 1 264 ? 21.730 19.297 3.677 1.00 80.44 264 LYS A O 1
ATOM 2075 N N . ASP A 1 265 ? 19.908 18.372 2.752 1.00 81.12 265 ASP A N 1
ATOM 2076 C CA . ASP A 1 265 ? 20.578 17.794 1.592 1.00 81.12 265 ASP A CA 1
ATOM 2077 C C . ASP A 1 265 ? 21.205 18.898 0.727 1.00 81.12 265 ASP A C 1
ATOM 2079 O O . ASP A 1 265 ? 22.391 18.824 0.395 1.00 81.12 265 ASP A O 1
ATOM 2083 N N . VAL A 1 266 ? 20.454 19.967 0.434 1.00 72.56 266 VAL A N 1
ATOM 2084 C CA . VAL A 1 266 ? 20.948 21.109 -0.356 1.00 72.56 266 VAL A CA 1
ATOM 2085 C C . VAL A 1 266 ? 22.119 21.812 0.336 1.00 72.56 266 VAL A C 1
ATOM 2087 O O . VAL A 1 266 ? 23.145 22.057 -0.300 1.00 72.56 266 VAL A O 1
ATOM 2090 N N . LYS A 1 267 ? 22.023 22.078 1.648 1.00 84.94 267 LYS A N 1
ATOM 2091 C CA . LYS A 1 267 ? 23.114 22.662 2.457 1.00 84.94 267 LYS A CA 1
ATOM 2092 C C . LYS A 1 267 ? 24.373 21.785 2.447 1.00 84.94 267 LYS A C 1
ATOM 2094 O O . LYS A 1 267 ? 25.482 22.308 2.498 1.00 84.94 267 LYS A O 1
ATOM 2099 N N . ASN A 1 268 ? 24.209 20.470 2.317 1.00 90.56 268 ASN A N 1
ATOM 2100 C CA . ASN A 1 268 ? 25.303 19.503 2.212 1.00 90.56 268 ASN A CA 1
ATOM 2101 C C . ASN A 1 268 ? 25.806 19.286 0.770 1.00 90.56 268 ASN A C 1
ATOM 2103 O O . ASN A 1 268 ? 26.603 18.379 0.526 1.00 90.56 268 ASN A O 1
ATOM 2107 N N . GLY A 1 269 ? 25.372 20.106 -0.192 1.00 84.38 269 GLY A N 1
ATOM 2108 C CA . GLY A 1 269 ? 25.847 20.068 -1.577 1.00 84.38 269 GLY A CA 1
ATOM 2109 C C . GLY A 1 269 ? 25.134 19.055 -2.476 1.00 84.38 269 GLY A C 1
ATOM 2110 O O . GLY A 1 269 ? 25.579 18.822 -3.603 1.00 84.38 269 GLY A O 1
ATOM 2111 N N . VAL A 1 270 ? 24.028 18.454 -2.024 1.00 79.62 270 VAL A N 1
ATOM 2112 C CA . VAL A 1 270 ? 23.152 17.668 -2.901 1.00 79.62 270 VAL A CA 1
ATOM 2113 C C . VAL A 1 270 ? 22.430 18.624 -3.848 1.00 79.62 270 VAL A C 1
ATOM 2115 O O . VAL A 1 270 ? 21.979 19.700 -3.457 1.00 79.62 270 VAL A O 1
ATOM 2118 N N . ARG A 1 271 ? 22.313 18.245 -5.125 1.00 74.06 271 ARG A N 1
ATOM 2119 C CA . ARG A 1 271 ? 21.569 19.060 -6.092 1.00 74.06 271 ARG A CA 1
ATOM 2120 C C . ARG A 1 271 ? 20.102 19.184 -5.642 1.00 74.06 271 ARG A C 1
ATOM 2122 O O . ARG A 1 271 ? 19.529 18.162 -5.274 1.00 74.06 271 ARG A O 1
ATOM 2129 N N . PRO A 1 272 ? 19.472 20.368 -5.737 1.00 70.50 272 PRO A N 1
ATOM 2130 C CA . PRO A 1 272 ? 18.077 20.563 -5.330 1.00 70.50 272 PRO A CA 1
ATOM 2131 C C . PRO A 1 272 ? 17.082 19.579 -5.962 1.00 70.50 272 PRO A C 1
ATOM 2133 O O . PRO A 1 272 ? 16.193 19.069 -5.297 1.00 70.50 272 PRO A O 1
ATOM 2136 N N . ASP A 1 273 ? 17.277 19.204 -7.226 1.00 71.06 273 ASP A N 1
ATOM 2137 C CA . ASP A 1 273 ? 16.447 18.206 -7.918 1.00 71.06 273 ASP A CA 1
ATOM 2138 C C . ASP A 1 273 ? 16.722 16.749 -7.481 1.00 71.06 273 ASP A C 1
ATOM 2140 O O . ASP A 1 273 ? 16.195 15.803 -8.065 1.00 71.06 273 ASP A O 1
ATOM 2144 N N . ARG A 1 274 ? 17.605 16.546 -6.500 1.00 77.56 274 ARG A N 1
ATOM 2145 C CA . ARG A 1 274 ? 17.974 15.250 -5.916 1.00 77.56 274 ARG A CA 1
ATOM 2146 C C . ARG A 1 274 ? 17.915 15.235 -4.389 1.00 77.56 274 ARG A C 1
ATOM 2148 O O . ARG A 1 274 ? 18.428 14.305 -3.776 1.00 77.56 274 ARG A O 1
ATOM 2155 N N . ALA A 1 275 ? 17.327 16.267 -3.800 1.00 76.56 275 ALA A N 1
ATOM 2156 C CA . ALA A 1 275 ? 17.240 16.459 -2.364 1.00 76.56 275 ALA A CA 1
ATOM 2157 C C . ALA A 1 275 ? 15.852 16.075 -1.842 1.00 76.56 275 ALA A C 1
ATOM 2159 O O . ALA A 1 275 ? 14.854 16.226 -2.551 1.00 76.56 275 ALA A O 1
ATOM 2160 N N . GLY A 1 276 ? 15.791 15.618 -0.593 1.00 83.06 276 GLY A N 1
ATOM 2161 C CA . GLY A 1 276 ? 14.542 15.415 0.133 1.00 83.06 276 GLY A CA 1
ATOM 2162 C C . GLY A 1 276 ? 14.189 13.965 0.451 1.00 83.06 276 GLY A C 1
ATOM 2163 O O . GLY A 1 276 ? 14.866 13.021 0.043 1.00 83.06 276 GLY A O 1
ATOM 2164 N N . ASN A 1 277 ? 13.096 13.800 1.192 1.00 85.62 277 ASN A N 1
ATOM 2165 C CA . ASN A 1 277 ? 12.598 12.550 1.753 1.00 85.62 277 ASN A CA 1
ATOM 2166 C C . ASN A 1 277 ? 12.429 11.463 0.683 1.00 85.62 277 ASN A C 1
ATOM 2168 O O . ASN A 1 277 ? 12.901 10.345 0.867 1.00 85.62 277 ASN A O 1
ATOM 2172 N N . PHE A 1 278 ? 11.865 11.783 -0.489 1.00 86.12 278 PHE A N 1
ATOM 2173 C CA . PHE A 1 278 ? 11.729 10.801 -1.577 1.00 86.12 278 PHE A CA 1
ATOM 2174 C C . PHE A 1 278 ? 13.067 10.231 -2.100 1.00 86.12 278 PHE A C 1
ATOM 2176 O O . PHE A 1 278 ? 13.068 9.210 -2.793 1.00 86.12 278 PHE A O 1
ATOM 2183 N N . TYR A 1 279 ? 14.216 10.848 -1.793 1.00 89.44 279 TYR A N 1
ATOM 2184 C CA . TYR A 1 279 ? 15.557 10.339 -2.126 1.00 89.44 279 TYR A CA 1
ATOM 2185 C C . TYR A 1 279 ? 16.212 9.523 -1.011 1.00 89.44 279 TYR A C 1
ATOM 2187 O O . TYR A 1 279 ? 17.233 8.874 -1.259 1.00 89.44 279 TYR A O 1
ATOM 2195 N N . GLN A 1 280 ? 15.610 9.491 0.172 1.00 92.06 280 GLN A N 1
ATOM 2196 C CA . GLN A 1 280 ? 16.127 8.746 1.306 1.00 92.06 280 GLN A CA 1
ATOM 2197 C C . GLN A 1 280 ? 15.899 7.233 1.138 1.00 92.06 280 GLN A C 1
ATOM 2199 O O . GLN A 1 280 ? 15.165 6.780 0.249 1.00 92.06 280 GLN A O 1
ATOM 2204 N N . ASN A 1 281 ? 16.639 6.438 1.914 1.00 91.88 281 ASN A N 1
ATOM 2205 C CA . ASN A 1 281 ? 16.685 4.975 1.835 1.00 91.88 281 ASN A CA 1
ATOM 2206 C C . ASN A 1 281 ? 17.008 4.384 3.216 1.00 91.88 281 ASN A C 1
ATOM 2208 O O . ASN A 1 281 ? 17.509 5.094 4.083 1.00 91.88 281 ASN A O 1
ATOM 2212 N N . GLY A 1 282 ? 16.814 3.074 3.370 1.00 91.00 282 GLY A N 1
ATOM 2213 C CA . GLY A 1 282 ? 17.017 2.352 4.630 1.00 91.00 282 GLY A CA 1
ATOM 2214 C C . GLY A 1 282 ? 15.691 2.029 5.313 1.00 91.00 282 GLY A C 1
ATOM 2215 O O . GLY A 1 282 ? 14.637 2.449 4.836 1.00 91.00 282 GLY A O 1
ATOM 2216 N N . ASP A 1 283 ? 15.755 1.282 6.410 1.00 89.94 283 ASP A N 1
ATOM 2217 C CA . ASP A 1 283 ? 14.576 0.686 7.054 1.00 89.94 283 ASP A CA 1
ATOM 2218 C C . ASP A 1 283 ? 13.588 1.742 7.571 1.00 89.94 283 ASP A C 1
ATOM 2220 O O . ASP A 1 283 ? 12.378 1.585 7.418 1.00 89.94 283 ASP A O 1
ATOM 2224 N N . ASP A 1 284 ? 14.090 2.892 8.034 1.00 90.06 284 ASP A N 1
ATOM 2225 C CA . ASP A 1 284 ? 13.270 4.043 8.450 1.00 90.06 284 ASP A CA 1
ATOM 2226 C C . ASP A 1 284 ? 12.407 4.617 7.308 1.00 90.06 284 ASP A C 1
ATOM 2228 O O . ASP A 1 284 ? 11.413 5.313 7.536 1.00 90.06 284 ASP A O 1
ATOM 2232 N N . TRP A 1 285 ? 12.774 4.325 6.058 1.00 94.00 285 TRP A N 1
ATOM 2233 C CA . TRP A 1 285 ? 12.093 4.763 4.837 1.00 94.00 285 TRP A CA 1
ATOM 2234 C C . TRP A 1 285 ? 11.238 3.659 4.205 1.00 94.00 285 TRP A C 1
ATOM 2236 O O . TRP A 1 285 ? 10.687 3.857 3.119 1.00 94.00 285 TRP A O 1
ATOM 2246 N N . ILE A 1 286 ? 11.099 2.525 4.899 1.00 95.75 286 ILE A N 1
ATOM 2247 C CA . ILE A 1 286 ? 10.160 1.451 4.585 1.00 95.75 286 ILE A CA 1
ATOM 2248 C C . ILE A 1 286 ? 8.935 1.614 5.489 1.00 95.75 286 ILE A C 1
ATOM 2250 O O . ILE A 1 286 ? 8.947 1.321 6.688 1.00 95.75 286 ILE A O 1
ATOM 2254 N N . LYS A 1 287 ? 7.857 2.112 4.895 1.00 94.75 287 LYS A N 1
ATOM 2255 C CA . LYS A 1 287 ? 6.610 2.441 5.584 1.00 94.75 287 LYS A CA 1
ATOM 2256 C C . LYS A 1 287 ? 5.678 1.245 5.627 1.00 94.75 287 LYS A C 1
ATOM 2258 O O . LYS A 1 287 ? 5.713 0.414 4.730 1.00 94.75 287 LYS A O 1
ATOM 2263 N N . ASN A 1 288 ? 4.844 1.157 6.653 1.00 95.50 288 ASN A N 1
ATOM 2264 C CA . ASN A 1 288 ? 3.825 0.114 6.696 1.00 95.50 288 ASN A CA 1
ATOM 2265 C C . ASN A 1 288 ? 2.791 0.381 5.601 1.00 95.50 288 ASN A C 1
ATOM 2267 O O . ASN A 1 288 ? 2.390 1.524 5.372 1.00 95.50 288 ASN A O 1
ATOM 2271 N N . GLY A 1 289 ? 2.352 -0.664 4.923 1.00 96.25 289 GLY A N 1
ATOM 2272 C CA . GLY A 1 289 ? 1.280 -0.588 3.951 1.00 96.25 289 GLY A CA 1
ATOM 2273 C C . GLY A 1 289 ? 0.648 -1.945 3.725 1.00 96.25 289 GLY A C 1
ATOM 2274 O O . GLY A 1 289 ? 1.004 -2.917 4.376 1.00 96.25 289 GLY A O 1
ATOM 2275 N N . HIS A 1 290 ? -0.284 -1.991 2.792 1.00 97.94 290 HIS A N 1
ATOM 2276 C CA . HIS A 1 290 ? -1.020 -3.182 2.417 1.00 97.94 290 HIS A CA 1
ATOM 2277 C C . HIS A 1 290 ? -1.172 -3.211 0.900 1.00 97.94 290 HIS A C 1
ATOM 2279 O O . HIS A 1 290 ? -1.386 -2.167 0.272 1.00 97.94 290 HIS A O 1
ATOM 2285 N N . VAL A 1 291 ? -1.034 -4.391 0.306 1.00 98.00 291 VAL A N 1
ATOM 2286 C CA . VAL A 1 291 ? -1.193 -4.593 -1.134 1.00 98.00 291 VAL A CA 1
ATOM 2287 C C . VAL A 1 291 ? -2.259 -5.644 -1.374 1.00 98.00 291 VAL A C 1
ATOM 2289 O O . VAL A 1 291 ? -2.101 -6.785 -0.954 1.00 98.00 291 VAL A O 1
ATOM 2292 N N . THR A 1 292 ? -3.285 -5.268 -2.136 1.00 98.44 292 THR A N 1
ATOM 2293 C CA . THR A 1 292 ? -4.196 -6.217 -2.782 1.00 98.44 292 THR A CA 1
ATOM 2294 C C . THR A 1 292 ? -3.916 -6.217 -4.284 1.00 98.44 292 THR A C 1
ATOM 2296 O O . THR A 1 292 ? -4.036 -5.175 -4.935 1.00 98.44 292 THR A O 1
ATOM 2299 N N . LEU A 1 293 ? -3.524 -7.358 -4.847 1.00 98.06 293 LEU A N 1
ATOM 2300 C CA . LEU A 1 293 ? -3.302 -7.537 -6.281 1.00 98.06 293 LEU A CA 1
ATOM 2301 C C . LEU A 1 293 ? -4.416 -8.395 -6.874 1.00 98.06 293 LEU A C 1
ATOM 2303 O O . LEU A 1 293 ? -4.669 -9.492 -6.388 1.00 98.06 293 LEU A O 1
ATOM 2307 N N . PHE A 1 294 ? -5.024 -7.915 -7.952 1.00 97.88 294 PHE A N 1
ATOM 2308 C CA . PHE A 1 294 ? -6.072 -8.605 -8.688 1.00 97.88 294 PHE A CA 1
ATOM 2309 C C . PHE A 1 294 ? -5.584 -9.026 -10.075 1.00 97.88 294 PHE A C 1
ATOM 2311 O O . PHE A 1 294 ? -4.872 -8.269 -10.751 1.00 97.88 294 PHE A O 1
ATOM 2318 N N . SER A 1 295 ? -6.003 -10.212 -10.513 1.00 95.56 295 SER A N 1
ATOM 2319 C CA . SER A 1 295 ? -5.910 -10.639 -11.908 1.00 95.56 295 SER A CA 1
ATOM 2320 C C . SER A 1 295 ? -6.817 -9.776 -12.803 1.00 95.56 295 SER A C 1
ATOM 2322 O O . SER A 1 295 ? -7.705 -9.088 -12.289 1.00 95.56 295 SER A O 1
ATOM 2324 N N . PRO A 1 296 ? -6.640 -9.807 -14.139 1.00 92.25 296 PRO A N 1
ATOM 2325 C CA . PRO A 1 296 ? -7.581 -9.170 -15.067 1.00 92.25 296 PRO A CA 1
ATOM 2326 C C . PRO A 1 296 ? -9.040 -9.619 -14.864 1.00 92.25 296 PRO A C 1
ATOM 2328 O O . PRO A 1 296 ? -9.958 -8.814 -14.982 1.00 92.25 296 PRO A O 1
ATOM 2331 N N . ASP A 1 297 ? -9.250 -10.877 -14.465 1.00 91.00 297 ASP A N 1
ATOM 2332 C CA . ASP A 1 297 ? -10.578 -11.443 -14.193 1.00 91.00 297 ASP A CA 1
ATOM 2333 C C . ASP A 1 297 ? -11.163 -11.017 -12.827 1.00 91.00 297 ASP A C 1
ATOM 2335 O O . ASP A 1 297 ? -12.311 -11.335 -12.502 1.00 91.00 297 ASP A O 1
ATOM 2339 N N . GLY A 1 298 ? -10.392 -10.278 -12.020 1.00 92.56 298 GLY A N 1
ATOM 2340 C CA . GLY A 1 298 ? -10.794 -9.779 -10.705 1.00 92.56 298 GLY A CA 1
ATOM 2341 C C . GLY A 1 298 ? -10.549 -10.748 -9.545 1.00 92.56 298 GLY A C 1
ATOM 2342 O O . GLY A 1 298 ? -11.048 -10.505 -8.445 1.00 92.56 298 GLY A O 1
ATOM 2343 N N . GLU A 1 299 ? -9.794 -11.829 -9.762 1.00 95.06 299 GLU A N 1
ATOM 2344 C CA . GLU A 1 299 ? -9.381 -12.751 -8.697 1.00 95.06 299 GLU A CA 1
ATOM 2345 C C . GLU A 1 299 ? -8.264 -12.135 -7.851 1.00 95.06 299 GLU A C 1
ATOM 2347 O O . GLU A 1 299 ? -7.346 -11.518 -8.388 1.00 95.06 299 GLU A O 1
ATOM 2352 N N . VAL A 1 300 ? -8.313 -12.320 -6.531 1.00 97.62 300 VAL A N 1
ATOM 2353 C CA . VAL A 1 300 ? -7.255 -11.862 -5.621 1.00 97.62 300 VAL A CA 1
ATOM 2354 C C . VAL A 1 300 ? -6.049 -12.795 -5.733 1.00 97.62 300 VAL A C 1
ATOM 2356 O O . VAL A 1 300 ? -6.137 -13.975 -5.407 1.00 97.62 300 VAL A O 1
ATOM 2359 N N . LEU A 1 301 ? -4.919 -12.251 -6.178 1.00 96.19 301 LEU A N 1
ATOM 2360 C CA . LEU A 1 301 ? -3.642 -12.953 -6.338 1.00 96.19 301 LEU A CA 1
ATOM 2361 C C . LEU A 1 301 ? -2.713 -12.766 -5.135 1.00 96.19 301 LEU A C 1
ATOM 2363 O O . LEU A 1 301 ? -1.897 -13.631 -4.844 1.00 96.19 301 LEU A O 1
ATOM 2367 N N . LEU A 1 302 ? -2.816 -11.619 -4.463 1.00 95.75 302 LEU A N 1
ATOM 2368 C CA . LEU A 1 302 ? -2.065 -11.281 -3.256 1.00 95.75 302 LEU A CA 1
ATOM 2369 C C . LEU A 1 302 ? -2.918 -10.347 -2.403 1.00 95.75 302 LEU A C 1
ATOM 2371 O O . LEU A 1 302 ? -3.511 -9.414 -2.940 1.00 95.75 302 LEU A O 1
ATOM 2375 N N . GLU A 1 303 ? -2.947 -10.569 -1.095 1.00 96.38 303 GLU A N 1
ATOM 2376 C CA . GLU A 1 303 ? -3.551 -9.657 -0.125 1.00 96.38 303 GLU A CA 1
ATOM 2377 C C . GLU A 1 303 ? -2.776 -9.734 1.187 1.00 96.38 303 GLU A C 1
ATOM 2379 O O . GLU A 1 303 ? -3.043 -10.590 2.027 1.00 96.38 303 GLU A O 1
ATOM 2384 N N . GLU A 1 304 ? -1.774 -8.873 1.338 1.00 94.88 304 GLU A N 1
ATOM 2385 C CA . GLU A 1 304 ? -0.886 -8.912 2.498 1.00 94.88 304 GLU A CA 1
ATOM 2386 C C . GLU A 1 304 ? -0.441 -7.507 2.924 1.00 94.88 304 GLU A C 1
ATOM 2388 O O . GLU A 1 304 ? -0.277 -6.592 2.105 1.00 94.88 304 GLU A O 1
ATOM 2393 N N . ASP A 1 305 ? -0.213 -7.355 4.229 1.00 95.50 305 ASP A N 1
ATOM 2394 C CA . ASP A 1 305 ? 0.522 -6.218 4.778 1.00 95.50 305 ASP A CA 1
ATOM 2395 C C . ASP A 1 305 ? 1.995 -6.301 4.355 1.00 95.50 305 ASP A C 1
ATOM 2397 O O . ASP A 1 305 ? 2.558 -7.378 4.211 1.00 95.50 305 ASP A O 1
ATOM 2401 N N . THR A 1 306 ? 2.633 -5.160 4.111 1.00 96.06 306 THR A N 1
ATOM 2402 C CA . THR A 1 306 ? 3.954 -5.079 3.480 1.00 96.06 306 THR A CA 1
ATOM 2403 C C . THR A 1 306 ? 4.727 -3.846 3.939 1.00 96.06 306 THR A C 1
ATOM 2405 O O . THR A 1 306 ? 4.162 -2.829 4.346 1.00 96.06 306 THR A O 1
ATOM 2408 N N . GLY A 1 307 ? 6.050 -3.880 3.771 1.00 96.69 307 GLY A N 1
ATOM 2409 C CA . GLY A 1 307 ? 6.853 -2.663 3.707 1.00 96.69 307 GLY A CA 1
ATOM 2410 C C . GLY A 1 307 ? 6.675 -1.9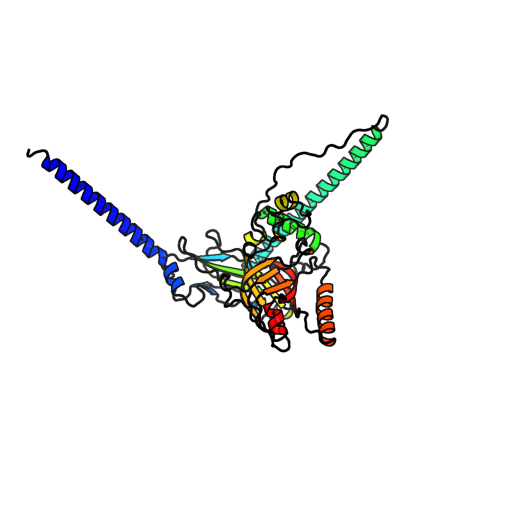49 2.361 1.00 96.69 307 GLY A C 1
ATOM 2411 O O . GLY A 1 307 ? 6.693 -2.591 1.316 1.00 96.69 307 GLY A O 1
ATOM 2412 N N . LEU A 1 308 ? 6.527 -0.627 2.357 1.00 96.44 308 LEU A N 1
ATOM 2413 C CA . LEU A 1 308 ? 6.414 0.216 1.167 1.00 96.44 308 LEU A CA 1
ATOM 2414 C C . LEU A 1 308 ? 7.528 1.258 1.133 1.00 96.44 308 LEU A C 1
ATOM 2416 O O . LEU A 1 308 ? 7.762 1.980 2.099 1.00 96.44 308 LEU A O 1
ATOM 2420 N N . SER A 1 309 ? 8.194 1.380 -0.011 1.00 96.44 309 SER A N 1
ATOM 2421 C CA . SER A 1 309 ? 9.240 2.383 -0.227 1.00 96.44 309 SER A CA 1
ATOM 2422 C C . SER A 1 309 ? 9.220 2.942 -1.649 1.00 96.44 309 SER A C 1
ATOM 2424 O O . SER A 1 309 ? 8.587 2.390 -2.556 1.00 96.44 309 SER A O 1
ATOM 2426 N N . ILE A 1 310 ? 9.946 4.044 -1.863 1.00 94.62 310 ILE A N 1
ATOM 2427 C CA . ILE A 1 310 ? 10.132 4.628 -3.193 1.00 94.62 310 ILE A CA 1
ATOM 2428 C C . ILE A 1 310 ? 11.355 4.029 -3.893 1.00 94.62 310 ILE A C 1
ATOM 2430 O O . ILE A 1 310 ? 12.500 4.092 -3.432 1.00 94.62 310 ILE A O 1
ATOM 2434 N N . ALA A 1 311 ? 11.117 3.497 -5.088 1.00 93.19 311 ALA A N 1
ATOM 2435 C CA . ALA A 1 311 ? 12.136 2.920 -5.948 1.00 93.19 311 ALA A CA 1
ATOM 2436 C C . ALA A 1 311 ? 12.557 3.863 -7.085 1.00 93.19 311 ALA A C 1
ATOM 2438 O O . ALA A 1 311 ? 11.850 4.783 -7.497 1.00 93.19 311 ALA A O 1
ATOM 2439 N N . GLY A 1 312 ? 13.735 3.576 -7.638 1.00 88.75 312 GLY A N 1
ATOM 2440 C CA . GLY A 1 312 ? 14.332 4.327 -8.737 1.00 88.75 312 GLY A CA 1
ATOM 2441 C C . GLY A 1 312 ? 15.473 5.217 -8.267 1.00 88.75 312 GLY A C 1
ATOM 2442 O O . GLY A 1 312 ? 15.944 5.103 -7.141 1.00 88.75 312 GLY A O 1
ATOM 2443 N N . TYR A 1 313 ? 15.928 6.089 -9.157 1.00 85.88 313 TYR A N 1
ATOM 2444 C CA . TYR A 1 313 ? 16.995 7.044 -8.875 1.00 85.88 313 TYR A CA 1
ATOM 2445 C C . TYR A 1 313 ? 16.557 8.420 -9.370 1.00 85.88 313 TYR A C 1
ATOM 2447 O O . TYR A 1 313 ? 15.806 9.107 -8.687 1.00 85.88 313 TYR A O 1
ATOM 2455 N N . SER A 1 314 ? 16.885 8.791 -10.607 1.00 81.00 314 SER A N 1
ATOM 2456 C CA . SER A 1 314 ? 16.453 10.066 -11.192 1.00 81.00 314 SER A CA 1
ATOM 2457 C C . SER A 1 314 ? 14.933 10.210 -11.285 1.00 81.00 314 SER A C 1
ATOM 2459 O O . SER A 1 314 ? 14.433 11.320 -11.194 1.00 81.00 314 SER A O 1
ATOM 2461 N N . SER A 1 315 ? 14.188 9.108 -11.409 1.00 84.06 315 SER A N 1
ATOM 2462 C CA . SER A 1 315 ? 12.723 9.117 -11.500 1.00 84.06 315 SER A CA 1
ATOM 2463 C C . SER A 1 315 ? 12.010 9.505 -10.203 1.00 84.06 315 SER A C 1
ATOM 2465 O O . SER A 1 315 ? 10.810 9.740 -10.241 1.00 84.06 315 SER A O 1
ATOM 2467 N N . ARG A 1 316 ? 12.708 9.578 -9.063 1.00 85.94 316 ARG A N 1
ATOM 2468 C CA . ARG A 1 316 ? 12.102 9.899 -7.759 1.00 85.94 316 ARG A CA 1
ATOM 2469 C C . ARG A 1 316 ? 11.621 11.346 -7.643 1.00 85.94 316 ARG A C 1
ATOM 2471 O O . ARG A 1 316 ? 10.788 11.626 -6.794 1.00 85.94 316 ARG A O 1
ATOM 2478 N N . ILE A 1 317 ? 12.102 12.250 -8.496 1.00 75.31 317 ILE A N 1
ATOM 2479 C CA . ILE A 1 317 ? 11.562 13.613 -8.592 1.00 75.31 317 ILE A CA 1
ATOM 2480 C C . ILE A 1 317 ? 10.231 13.656 -9.349 1.00 75.31 317 ILE A C 1
ATOM 2482 O O . ILE A 1 317 ? 9.495 14.635 -9.256 1.00 75.31 317 ILE A O 1
ATOM 2486 N N . LEU A 1 318 ? 9.925 12.615 -10.131 1.00 77.62 318 LEU A N 1
ATOM 2487 C CA . LEU A 1 318 ? 8.768 12.644 -11.006 1.00 77.62 318 LEU A CA 1
ATOM 2488 C C . LEU A 1 318 ? 7.467 12.542 -10.194 1.00 77.62 318 LEU A C 1
ATOM 2490 O O . LEU A 1 318 ? 7.447 11.931 -9.123 1.00 77.62 318 LEU A O 1
ATOM 2494 N N . PRO A 1 319 ? 6.375 13.131 -10.703 1.00 71.81 319 PRO A N 1
ATOM 2495 C CA . PRO A 1 319 ? 5.107 13.219 -9.985 1.00 71.81 319 PRO A CA 1
ATOM 2496 C C . PRO A 1 319 ? 4.535 11.853 -9.605 1.00 71.81 319 PRO A C 1
ATOM 2498 O O . PRO A 1 319 ? 4.141 11.639 -8.456 1.00 71.81 319 PRO A O 1
ATOM 2501 N N . THR A 1 320 ? 4.573 10.904 -10.545 1.00 79.06 320 THR A N 1
ATOM 2502 C CA . THR A 1 320 ? 4.296 9.497 -10.248 1.00 79.06 320 THR A CA 1
ATOM 2503 C C . THR A 1 320 ? 5.619 8.769 -10.019 1.00 79.06 320 THR A C 1
ATOM 2505 O O . THR A 1 320 ? 6.506 8.724 -10.871 1.00 79.06 320 THR A O 1
ATOM 2508 N N . ARG A 1 321 ? 5.780 8.220 -8.823 1.00 88.00 321 ARG A N 1
ATOM 2509 C CA . ARG A 1 321 ? 6.971 7.519 -8.357 1.00 88.00 321 ARG A CA 1
ATOM 2510 C C . ARG A 1 321 ? 6.720 6.023 -8.436 1.00 88.00 321 ARG A C 1
ATOM 2512 O O . ARG A 1 321 ? 5.588 5.556 -8.397 1.00 88.00 321 ARG A O 1
ATOM 2519 N N . THR A 1 322 ? 7.792 5.256 -8.584 1.00 92.94 322 THR A N 1
ATOM 2520 C CA . THR A 1 322 ? 7.691 3.799 -8.483 1.00 92.94 322 THR A CA 1
ATOM 2521 C C . THR A 1 322 ? 7.587 3.424 -7.015 1.00 92.94 322 THR A C 1
ATOM 2523 O O . THR A 1 322 ? 8.515 3.710 -6.256 1.00 92.94 322 THR A O 1
ATOM 2526 N N . PHE A 1 323 ? 6.508 2.746 -6.641 1.00 96.19 323 PHE A N 1
ATOM 2527 C CA . PHE A 1 323 ? 6.418 2.086 -5.345 1.00 96.19 323 PHE A CA 1
ATOM 2528 C C . PHE A 1 323 ? 7.076 0.714 -5.409 1.00 96.19 323 PHE A C 1
ATOM 2530 O O . PHE A 1 323 ? 7.052 0.034 -6.440 1.00 96.19 323 PHE A O 1
ATOM 2537 N N . ARG A 1 324 ? 7.675 0.309 -4.297 1.00 96.75 324 ARG A N 1
ATOM 2538 C CA . ARG A 1 324 ? 8.172 -1.042 -4.080 1.00 96.75 324 ARG A CA 1
ATOM 2539 C C . ARG A 1 324 ? 7.540 -1.598 -2.811 1.00 96.75 324 ARG A C 1
ATOM 2541 O O . ARG A 1 324 ? 7.715 -0.997 -1.754 1.00 96.75 324 ARG A O 1
ATOM 2548 N N . ALA A 1 325 ? 6.861 -2.729 -2.952 1.00 97.19 325 ALA A N 1
ATOM 2549 C CA . ALA A 1 325 ? 6.447 -3.573 -1.844 1.00 97.19 325 ALA A CA 1
ATOM 2550 C C . ALA A 1 325 ? 7.589 -4.524 -1.477 1.00 97.19 325 ALA A C 1
ATOM 2552 O O . ALA A 1 325 ? 8.244 -5.079 -2.366 1.00 97.19 325 ALA A O 1
ATOM 2553 N N . GLU A 1 326 ? 7.849 -4.671 -0.185 1.00 96.31 326 GLU A N 1
ATOM 2554 C CA . GLU A 1 326 ? 8.865 -5.545 0.389 1.00 96.31 326 GLU A CA 1
ATOM 2555 C C . GLU A 1 326 ? 8.199 -6.480 1.403 1.00 96.31 326 GLU A C 1
ATOM 2557 O O . GLU A 1 326 ? 7.620 -6.012 2.388 1.00 96.31 326 GLU A O 1
ATOM 2562 N N . ALA A 1 327 ? 8.283 -7.785 1.141 1.00 95.25 327 ALA A N 1
ATOM 2563 C CA . ALA A 1 327 ? 7.775 -8.807 2.039 1.00 95.25 327 ALA A CA 1
ATOM 2564 C C . ALA A 1 327 ? 8.647 -8.846 3.295 1.00 95.25 327 ALA A C 1
ATOM 2566 O O . ALA A 1 327 ? 9.878 -8.785 3.219 1.00 95.25 327 ALA A O 1
ATOM 2567 N N . SER A 1 328 ? 8.002 -8.883 4.453 1.00 89.62 328 SER A N 1
ATOM 2568 C CA . SER A 1 328 ? 8.659 -8.908 5.749 1.00 89.62 328 SER A CA 1
ATOM 2569 C C . SER A 1 328 ? 7.679 -9.382 6.810 1.00 89.62 328 SER A C 1
ATOM 2571 O O . SER A 1 328 ? 6.665 -8.723 7.061 1.00 89.62 328 SER A O 1
ATOM 2573 N N . LYS A 1 329 ? 8.032 -10.465 7.512 1.00 84.75 329 LYS A N 1
ATOM 2574 C CA . LYS A 1 329 ? 7.240 -10.944 8.658 1.00 84.75 329 LYS A CA 1
ATOM 2575 C C . LYS A 1 329 ? 7.020 -9.868 9.718 1.00 84.75 329 LYS A C 1
ATOM 2577 O O . LYS A 1 329 ? 5.973 -9.825 10.352 1.00 84.75 329 LYS A O 1
ATOM 2582 N N . GLU A 1 330 ? 8.002 -8.986 9.909 1.00 84.56 330 GLU A N 1
ATOM 2583 C CA . GLU A 1 330 ? 7.897 -7.851 10.834 1.00 84.56 330 GLU A CA 1
ATOM 2584 C C . GLU A 1 330 ? 6.820 -6.849 10.394 1.00 84.56 330 GLU A C 1
ATOM 2586 O O . GLU A 1 330 ? 6.172 -6.221 11.228 1.00 84.56 330 GLU A O 1
ATOM 2591 N N . LYS A 1 331 ? 6.615 -6.713 9.080 1.00 80.06 331 LYS A N 1
ATOM 2592 C CA . LYS A 1 331 ? 5.629 -5.814 8.471 1.00 80.06 331 LYS A CA 1
ATOM 2593 C C . LYS A 1 331 ? 4.276 -6.474 8.200 1.00 80.06 331 LYS A C 1
ATOM 2595 O O . LYS A 1 331 ? 3.380 -5.770 7.750 1.00 80.06 331 LYS A O 1
ATOM 2600 N N . GLY A 1 332 ? 4.121 -7.764 8.500 1.00 76.81 332 GLY A N 1
ATOM 2601 C CA . GLY A 1 332 ? 2.833 -8.462 8.487 1.00 76.81 332 GLY A CA 1
ATOM 2602 C C . GLY A 1 332 ? 2.616 -9.465 7.351 1.00 76.81 332 GLY A C 1
ATOM 2603 O O . GLY A 1 332 ? 1.544 -10.064 7.306 1.00 76.81 332 GLY A O 1
ATOM 2604 N N . THR A 1 333 ? 3.596 -9.711 6.472 1.00 77.00 333 THR A N 1
ATOM 2605 C CA . THR A 1 333 ? 3.498 -10.825 5.510 1.00 77.00 333 THR A CA 1
ATOM 2606 C C . THR A 1 333 ? 3.619 -12.182 6.209 1.00 77.00 333 THR A C 1
ATOM 2608 O O . THR A 1 333 ? 4.193 -12.306 7.297 1.00 77.00 333 THR A O 1
ATOM 2611 N N . SER A 1 334 ? 3.106 -13.230 5.559 1.00 77.62 334 SER A N 1
ATOM 2612 C CA . SER A 1 334 ? 3.180 -14.611 6.056 1.00 77.62 334 SER A CA 1
ATOM 2613 C C . SER A 1 334 ? 4.629 -15.117 6.181 1.00 77.62 334 SER A C 1
ATOM 2615 O O . SER A 1 334 ? 5.005 -15.754 7.176 1.00 77.62 334 SER A O 1
ATOM 2617 N N . ASP A 1 335 ? 5.474 -14.780 5.206 1.00 88.38 335 ASP A N 1
ATOM 2618 C CA . ASP A 1 335 ? 6.923 -14.937 5.253 1.00 88.38 335 ASP A CA 1
ATOM 2619 C C . ASP A 1 335 ? 7.678 -13.781 4.572 1.00 88.38 335 ASP A C 1
ATOM 2621 O O . ASP A 1 335 ? 7.103 -12.733 4.308 1.00 88.38 335 ASP A O 1
ATOM 2625 N N . ASP A 1 336 ? 8.989 -13.908 4.354 1.00 92.00 336 ASP A N 1
ATOM 2626 C CA . ASP A 1 336 ? 9.800 -12.842 3.740 1.00 92.00 336 ASP A CA 1
ATOM 2627 C C . ASP A 1 336 ? 9.728 -12.846 2.194 1.00 92.00 336 ASP A C 1
ATOM 2629 O O . ASP A 1 336 ? 10.622 -12.325 1.516 1.00 92.00 336 ASP A O 1
ATOM 2633 N N . TYR A 1 337 ? 8.672 -13.441 1.626 1.00 94.00 337 TYR A N 1
ATOM 2634 C CA . TYR A 1 337 ? 8.390 -13.522 0.199 1.00 94.00 337 TYR A CA 1
ATOM 2635 C C . TYR A 1 337 ? 6.904 -13.292 -0.108 1.00 94.00 337 TYR A C 1
ATOM 2637 O O . TYR A 1 337 ? 6.009 -13.738 0.595 1.00 94.00 337 TYR A O 1
ATOM 2645 N N . PHE A 1 338 ? 6.643 -12.648 -1.241 1.00 94.25 338 PHE A N 1
ATOM 2646 C CA . PHE A 1 338 ? 5.350 -12.697 -1.912 1.00 94.25 338 PHE A CA 1
ATOM 2647 C C . PHE A 1 338 ? 5.319 -13.898 -2.846 1.00 94.25 338 PHE A C 1
ATOM 2649 O O . PHE A 1 338 ? 6.195 -14.014 -3.706 1.00 94.25 338 PHE A O 1
ATOM 2656 N N . HIS A 1 339 ? 4.310 -14.750 -2.714 1.00 92.38 339 HIS A N 1
ATOM 2657 C CA . HIS A 1 339 ? 4.128 -15.928 -3.560 1.00 92.38 339 HIS A CA 1
ATOM 2658 C C . HIS A 1 339 ? 3.164 -15.595 -4.704 1.00 92.38 339 HIS A C 1
ATOM 2660 O O . HIS A 1 339 ? 1.979 -15.373 -4.475 1.00 92.38 339 HIS A O 1
ATOM 2666 N N . LEU A 1 340 ? 3.681 -15.491 -5.928 1.00 90.94 340 LEU A N 1
ATOM 2667 C CA . LEU A 1 340 ? 2.968 -15.035 -7.119 1.00 90.94 340 LEU A CA 1
ATOM 2668 C C . LEU A 1 340 ? 3.422 -15.773 -8.381 1.00 90.94 340 LEU A C 1
ATOM 2670 O O . LEU A 1 340 ? 4.550 -15.612 -8.834 1.00 90.94 340 LEU A O 1
ATOM 2674 N N . ASP A 1 341 ? 2.496 -16.445 -9.054 1.00 86.81 341 ASP A N 1
ATOM 2675 C CA . ASP A 1 341 ? 2.765 -17.167 -10.306 1.00 86.81 341 ASP A CA 1
ATOM 2676 C C . ASP A 1 341 ? 2.428 -16.332 -11.560 1.00 86.81 341 ASP A C 1
ATOM 2678 O O . ASP A 1 341 ? 1.752 -16.775 -12.482 1.00 86.81 341 ASP A O 1
ATOM 2682 N N . ILE A 1 342 ? 2.819 -15.050 -11.564 1.00 87.00 342 ILE A N 1
ATOM 2683 C CA . ILE A 1 342 ? 2.513 -14.121 -12.678 1.00 87.00 342 ILE A CA 1
ATOM 2684 C C . ILE A 1 342 ? 3.746 -13.647 -13.443 1.00 87.00 342 ILE A C 1
ATOM 2686 O O . ILE A 1 342 ? 3.615 -13.028 -14.499 1.00 87.00 342 ILE A O 1
ATOM 2690 N N . PHE A 1 343 ? 4.943 -13.874 -12.899 1.00 84.25 343 PHE A N 1
ATOM 2691 C CA . PHE A 1 343 ? 6.197 -13.354 -13.452 1.00 84.25 343 PHE A CA 1
ATOM 2692 C C . PHE A 1 343 ? 7.047 -14.414 -14.150 1.00 84.25 343 PHE A C 1
ATOM 2694 O O . PHE A 1 343 ? 8.038 -14.057 -14.786 1.00 84.25 343 PHE A O 1
ATOM 2701 N N . ASP A 1 344 ? 6.685 -15.687 -14.057 1.00 72.06 344 ASP A N 1
ATOM 2702 C CA . ASP A 1 344 ? 7.430 -16.770 -14.683 1.00 72.06 344 ASP A CA 1
ATOM 2703 C C . ASP A 1 344 ? 6.468 -17.725 -15.387 1.00 72.06 344 ASP A C 1
ATOM 2705 O O . ASP A 1 344 ? 5.617 -18.334 -14.756 1.00 72.06 344 ASP A O 1
ATOM 2709 N N . GLN A 1 345 ? 6.590 -17.845 -16.710 1.00 63.12 345 GLN A N 1
ATOM 2710 C CA . GLN A 1 345 ? 5.719 -18.723 -17.499 1.00 63.12 345 GLN A CA 1
ATOM 2711 C C . GLN A 1 345 ? 6.056 -20.206 -17.308 1.00 63.12 345 GLN A C 1
ATOM 2713 O O . GLN A 1 345 ? 5.199 -21.054 -17.547 1.00 63.12 345 GLN A O 1
ATOM 2718 N N . ASP A 1 346 ? 7.278 -20.512 -16.860 1.00 61.50 346 ASP A N 1
ATOM 2719 C CA . ASP A 1 346 ? 7.714 -21.873 -16.543 1.00 61.50 346 ASP A CA 1
ATOM 2720 C C . ASP A 1 346 ? 7.518 -22.207 -15.047 1.00 61.50 346 ASP A C 1
ATOM 2722 O O . ASP A 1 346 ? 7.859 -23.313 -14.619 1.00 61.50 346 ASP A O 1
ATOM 2726 N N . ALA A 1 347 ? 6.974 -21.262 -14.259 1.00 62.03 347 ALA A N 1
ATOM 2727 C CA . ALA A 1 347 ? 6.711 -21.363 -12.818 1.00 62.03 347 ALA A CA 1
ATOM 2728 C C . ALA A 1 347 ? 7.920 -21.845 -11.983 1.00 62.03 347 ALA A C 1
ATOM 2730 O O . ALA A 1 347 ? 7.774 -22.501 -10.951 1.00 62.03 347 ALA A O 1
ATOM 2731 N N . SER A 1 348 ? 9.145 -21.551 -12.427 1.00 73.31 348 SER A N 1
ATOM 2732 C CA . SER A 1 348 ? 10.374 -21.931 -11.723 1.00 73.31 348 SER A CA 1
ATOM 2733 C C . SER A 1 348 ? 10.674 -21.023 -10.525 1.00 73.31 348 SER A C 1
ATOM 2735 O O . SER A 1 348 ? 11.407 -21.417 -9.612 1.00 73.31 348 SER A O 1
ATOM 2737 N N . ILE A 1 349 ? 10.098 -19.815 -10.517 1.00 83.75 349 ILE A N 1
ATOM 2738 C CA . ILE A 1 349 ? 10.188 -18.835 -9.434 1.00 83.75 349 ILE A CA 1
ATOM 2739 C C . ILE A 1 349 ? 8.808 -18.232 -9.164 1.00 83.75 349 ILE A C 1
ATOM 2741 O O . ILE A 1 349 ? 8.323 -17.413 -9.938 1.00 83.75 349 ILE A O 1
ATOM 2745 N N . ASP A 1 350 ? 8.243 -18.561 -8.008 1.00 87.69 350 ASP A N 1
ATOM 2746 C CA . ASP A 1 350 ? 6.970 -18.040 -7.502 1.00 87.69 350 ASP A CA 1
ATOM 2747 C C . ASP A 1 350 ? 7.143 -17.127 -6.273 1.00 87.69 350 ASP A C 1
ATOM 2749 O O . ASP A 1 350 ? 6.319 -16.258 -6.030 1.00 87.69 350 ASP A O 1
ATOM 2753 N N . ALA A 1 351 ? 8.226 -17.258 -5.510 1.00 90.69 351 ALA A N 1
ATOM 2754 C CA . ALA A 1 351 ? 8.476 -16.440 -4.321 1.00 90.69 351 ALA A CA 1
ATOM 2755 C C . ALA A 1 351 ? 9.304 -15.174 -4.630 1.00 90.69 351 ALA A C 1
ATOM 2757 O O . ALA A 1 351 ? 10.346 -15.252 -5.283 1.00 90.69 351 ALA A O 1
ATOM 2758 N N . PHE A 1 352 ? 8.943 -14.000 -4.103 1.00 92.69 352 PHE A N 1
ATOM 2759 C CA . PHE A 1 352 ? 9.655 -12.736 -4.355 1.00 92.69 352 PHE A CA 1
ATOM 2760 C C . PHE A 1 352 ? 9.766 -11.860 -3.110 1.00 92.69 352 PHE A C 1
ATOM 2762 O O . PHE A 1 352 ? 8.766 -11.405 -2.578 1.00 92.69 352 PHE A O 1
ATOM 2769 N N . GLN A 1 353 ? 10.986 -11.492 -2.712 1.00 94.38 353 GLN A N 1
ATOM 2770 C CA . GLN A 1 353 ? 11.179 -10.583 -1.571 1.00 94.38 353 GLN A CA 1
ATOM 2771 C C . GLN A 1 353 ? 10.595 -9.185 -1.817 1.00 94.38 353 GLN A C 1
ATOM 2773 O O . GLN A 1 353 ? 10.233 -8.474 -0.885 1.00 94.38 353 GLN A O 1
ATOM 2778 N N . LYS A 1 354 ? 10.607 -8.725 -3.076 1.00 94.88 354 LYS A N 1
ATOM 2779 C CA . LYS A 1 354 ? 10.257 -7.344 -3.423 1.00 94.88 354 LYS A CA 1
ATOM 2780 C C . LYS A 1 354 ? 9.612 -7.259 -4.797 1.00 94.88 354 LYS A C 1
ATOM 2782 O O . LYS A 1 354 ? 10.221 -7.678 -5.784 1.00 94.88 354 LYS A O 1
ATOM 2787 N N . ILE A 1 355 ? 8.472 -6.586 -4.885 1.00 95.56 355 ILE A N 1
ATOM 2788 C CA . ILE A 1 355 ? 7.756 -6.301 -6.137 1.00 95.56 355 ILE A CA 1
ATOM 2789 C C . ILE A 1 355 ? 7.713 -4.788 -6.338 1.00 95.56 355 ILE A C 1
ATOM 2791 O O . ILE A 1 355 ? 7.600 -4.020 -5.386 1.00 95.56 355 ILE A O 1
ATOM 2795 N N . LYS A 1 356 ? 7.853 -4.328 -7.581 1.00 95.25 356 LYS A N 1
ATOM 2796 C CA . LYS A 1 356 ? 7.734 -2.912 -7.941 1.00 95.25 356 LYS A CA 1
ATOM 2797 C C . LYS A 1 356 ? 6.471 -2.684 -8.751 1.00 95.25 356 LYS A C 1
ATOM 2799 O O . LYS A 1 356 ? 6.242 -3.381 -9.734 1.00 95.25 356 LYS A O 1
ATOM 2804 N N . PHE A 1 357 ? 5.770 -1.617 -8.401 1.00 94.62 357 PHE A N 1
ATOM 2805 C CA . PHE A 1 357 ? 4.754 -0.965 -9.217 1.00 94.62 357 PHE A CA 1
ATOM 2806 C C . PHE A 1 357 ? 5.459 0.144 -9.994 1.00 94.62 357 PHE A C 1
ATOM 2808 O O . PHE A 1 357 ? 5.506 1.308 -9.577 1.00 94.62 357 PHE A O 1
ATOM 2815 N N . ARG A 1 358 ? 6.160 -0.233 -11.070 1.00 91.44 358 ARG A N 1
ATOM 2816 C CA . ARG A 1 358 ? 7.019 0.698 -11.803 1.00 91.44 358 ARG A CA 1
ATOM 2817 C C . ARG A 1 358 ? 6.167 1.696 -12.568 1.00 91.44 358 ARG A C 1
ATOM 2819 O O . ARG A 1 358 ? 5.643 1.394 -13.634 1.00 91.44 358 ARG A O 1
ATOM 2826 N N . SER A 1 359 ? 6.125 2.915 -12.047 1.00 86.06 359 SER A N 1
ATOM 2827 C CA . SER A 1 359 ? 5.665 4.075 -12.797 1.00 86.06 359 SER A CA 1
ATOM 2828 C C . SER A 1 359 ? 6.705 4.498 -13.841 1.00 86.06 359 SER A C 1
ATOM 2830 O O . SER A 1 359 ? 7.919 4.439 -13.612 1.00 86.06 359 SER A O 1
ATOM 2832 N N . HIS A 1 360 ? 6.228 5.018 -14.970 1.00 79.06 360 HIS A N 1
ATOM 2833 C CA . HIS A 1 360 ? 7.063 5.651 -15.990 1.00 79.06 360 HIS A CA 1
ATOM 2834 C C . HIS A 1 360 ? 7.266 7.157 -15.771 1.00 79.06 360 HIS A C 1
ATOM 2836 O O . HIS A 1 360 ? 7.883 7.820 -16.608 1.00 79.06 360 HIS A O 1
ATOM 2842 N N . GLY A 1 361 ? 6.835 7.679 -14.619 1.00 67.25 361 GLY A N 1
ATOM 2843 C CA . GLY A 1 361 ? 7.124 9.025 -14.135 1.00 67.25 361 GLY A CA 1
ATOM 2844 C C . GLY A 1 361 ? 6.075 10.056 -14.523 1.00 67.25 361 GLY A C 1
ATOM 2845 O O . GLY A 1 361 ? 5.562 10.784 -13.671 1.00 67.25 361 GLY A O 1
ATOM 2846 N N . ILE A 1 362 ? 5.742 10.085 -15.810 1.00 62.31 362 ILE A N 1
ATOM 2847 C CA . ILE A 1 362 ? 4.657 10.889 -16.369 1.00 62.31 362 ILE A CA 1
ATOM 2848 C C . ILE A 1 362 ? 3.801 9.993 -17.282 1.00 62.31 362 ILE A C 1
ATOM 2850 O O . ILE A 1 362 ? 4.366 9.127 -17.968 1.00 62.31 362 ILE A O 1
ATOM 2854 N N . PRO A 1 363 ? 2.464 10.138 -17.291 1.00 50.66 363 PRO A N 1
ATOM 2855 C CA . PRO A 1 363 ? 1.574 9.146 -17.906 1.00 50.66 363 PRO A CA 1
ATOM 2856 C C . PRO A 1 363 ? 1.780 8.939 -19.426 1.00 50.66 363 PRO A C 1
ATOM 2858 O O . PRO A 1 363 ? 1.502 7.862 -19.954 1.00 50.66 363 PRO A O 1
ATOM 2861 N N . GLN A 1 364 ? 2.368 9.907 -20.140 1.00 51.34 364 GLN A N 1
ATOM 2862 C CA . GLN A 1 364 ? 2.722 9.821 -21.569 1.00 51.34 364 GLN A CA 1
ATOM 2863 C C . GLN A 1 364 ? 3.883 8.858 -21.897 1.00 51.34 364 GLN A C 1
ATOM 2865 O O . GLN A 1 364 ? 4.193 8.639 -23.067 1.00 51.34 364 GLN A O 1
ATOM 2870 N N . PHE A 1 365 ? 4.547 8.264 -20.898 1.00 56.91 365 PHE A N 1
ATOM 2871 C CA . PHE A 1 365 ? 5.660 7.331 -21.112 1.00 56.91 365 PHE A CA 1
ATOM 2872 C C . PHE A 1 365 ? 5.280 5.841 -21.067 1.00 56.91 365 PHE A C 1
ATOM 2874 O O . PHE A 1 365 ? 6.183 5.012 -20.990 1.00 56.91 365 PHE A O 1
ATOM 2881 N N . HIS A 1 366 ? 4.005 5.466 -21.202 1.00 55.69 366 HIS A N 1
ATOM 2882 C CA . HIS A 1 366 ? 3.560 4.058 -21.284 1.00 55.69 366 HIS A CA 1
ATOM 2883 C C . HIS A 1 366 ? 4.180 3.270 -22.460 1.00 5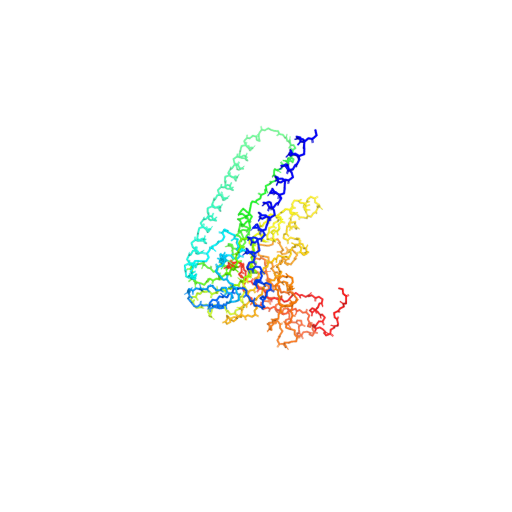5.69 366 HIS A C 1
ATOM 2885 O O . HIS A 1 366 ? 4.329 2.055 -22.384 1.00 55.69 366 HIS A O 1
ATOM 2891 N N . ILE A 1 367 ? 4.691 3.944 -23.503 1.00 58.38 367 ILE A N 1
ATOM 2892 C CA . ILE A 1 367 ? 5.548 3.303 -24.522 1.00 58.38 367 ILE A CA 1
ATOM 2893 C C . ILE A 1 367 ? 6.795 2.624 -23.914 1.00 58.38 367 ILE A C 1
ATOM 2895 O O . ILE A 1 367 ? 7.414 1.769 -24.545 1.00 58.38 367 ILE A O 1
ATOM 2899 N N . ARG A 1 368 ? 7.195 2.993 -22.688 1.00 64.38 368 ARG A N 1
ATOM 2900 C CA . ARG A 1 368 ? 8.301 2.358 -21.962 1.00 64.38 368 ARG A CA 1
ATOM 2901 C C . ARG A 1 368 ? 7.947 0.963 -21.438 1.00 64.38 368 ARG A C 1
ATOM 2903 O O . ARG A 1 368 ? 8.861 0.146 -21.417 1.00 64.38 368 ARG A O 1
ATOM 2910 N N . SER A 1 369 ? 6.686 0.671 -21.105 1.00 68.88 369 SER A N 1
ATOM 2911 C CA . SER A 1 369 ? 6.235 -0.687 -20.748 1.00 68.88 369 SER A CA 1
ATOM 2912 C C . SER A 1 369 ? 6.512 -1.660 -21.889 1.00 68.88 369 SER A C 1
ATOM 2914 O O . SER A 1 369 ? 7.238 -2.639 -21.726 1.00 68.88 369 SER A O 1
ATOM 2916 N N . VAL A 1 370 ? 6.054 -1.301 -23.094 1.00 75.75 370 VAL A N 1
ATOM 2917 C CA . VAL A 1 370 ? 6.267 -2.092 -24.316 1.00 75.75 370 VAL A CA 1
ATOM 2918 C C . VAL A 1 370 ? 7.758 -2.268 -24.603 1.00 75.75 370 VAL A C 1
ATOM 2920 O O . VAL A 1 370 ? 8.200 -3.360 -24.936 1.00 75.75 370 VAL A O 1
ATOM 2923 N N . ARG A 1 371 ? 8.568 -1.215 -24.426 1.00 80.75 371 ARG A N 1
ATOM 2924 C CA . ARG A 1 371 ? 10.028 -1.308 -24.609 1.00 80.75 371 ARG A CA 1
ATOM 2925 C C . ARG A 1 371 ? 10.687 -2.269 -23.623 1.00 80.75 371 ARG A C 1
ATOM 2927 O O . ARG A 1 371 ? 11.583 -2.996 -24.033 1.00 80.75 371 ARG A O 1
ATOM 2934 N N . ASN A 1 372 ? 10.286 -2.255 -22.352 1.00 81.06 372 ASN A N 1
ATOM 2935 C CA . ASN A 1 372 ? 10.854 -3.141 -21.336 1.00 81.06 372 ASN A CA 1
ATOM 2936 C C . ASN A 1 372 ? 10.498 -4.603 -21.616 1.00 81.06 372 ASN A C 1
ATOM 2938 O O . ASN A 1 372 ? 11.369 -5.465 -21.523 1.00 81.06 372 ASN A O 1
ATOM 2942 N N . GLN A 1 373 ? 9.239 -4.868 -21.974 1.00 81.00 373 GLN A N 1
ATOM 2943 C CA . GLN A 1 373 ? 8.784 -6.208 -22.330 1.00 81.00 373 GLN A CA 1
ATOM 2944 C C . GLN A 1 373 ? 9.485 -6.715 -23.594 1.00 81.00 373 GLN A C 1
ATOM 2946 O O . 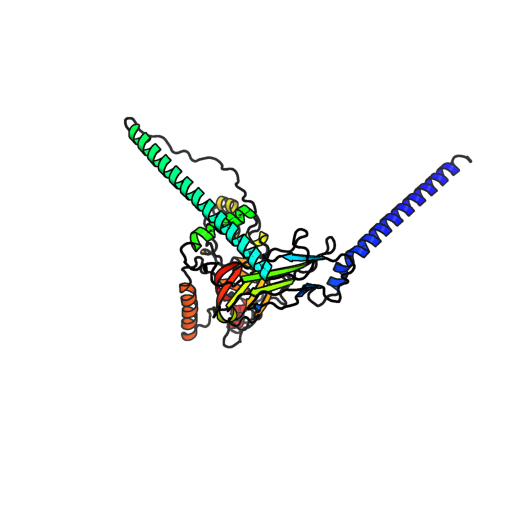GLN A 1 373 ? 10.081 -7.785 -23.574 1.00 81.00 373 GLN A O 1
ATOM 2951 N N . TYR A 1 374 ? 9.526 -5.899 -24.648 1.00 86.12 374 TYR A N 1
ATOM 2952 C CA . TYR A 1 374 ? 10.207 -6.259 -25.888 1.00 86.12 374 TYR A CA 1
ATOM 2953 C C . TYR A 1 374 ? 11.712 -6.487 -25.685 1.00 86.12 374 TYR A C 1
ATOM 2955 O O . TYR A 1 374 ? 12.288 -7.411 -26.247 1.00 86.12 374 TYR A O 1
ATOM 2963 N N . ALA A 1 375 ? 12.367 -5.677 -24.846 1.00 87.25 375 ALA A N 1
ATOM 2964 C CA . ALA A 1 375 ? 13.770 -5.890 -24.505 1.00 87.25 375 ALA A CA 1
ATOM 2965 C C . ALA A 1 375 ? 13.990 -7.230 -23.789 1.00 87.25 375 ALA A C 1
ATOM 2967 O O . ALA A 1 375 ? 14.976 -7.898 -24.086 1.00 87.25 375 ALA A O 1
ATOM 2968 N N . LYS A 1 376 ? 13.083 -7.625 -22.886 1.00 85.75 376 LYS A N 1
ATOM 2969 C CA . LYS A 1 376 ? 13.135 -8.936 -22.233 1.00 85.75 376 LYS A CA 1
ATOM 2970 C C . LYS A 1 376 ? 12.994 -10.074 -23.241 1.00 85.75 376 LYS A C 1
ATOM 2972 O O . LYS A 1 376 ? 13.851 -10.953 -23.259 1.00 85.75 376 LYS A O 1
ATOM 2977 N N . GLU A 1 377 ? 11.969 -10.027 -24.087 1.00 87.00 377 GLU A N 1
ATOM 2978 C CA . GLU A 1 377 ? 11.725 -11.051 -25.111 1.00 87.00 377 GLU A CA 1
ATOM 2979 C C . GLU A 1 377 ? 12.960 -11.220 -26.012 1.00 87.00 377 GLU A C 1
ATOM 2981 O O . GLU A 1 377 ? 13.466 -12.327 -26.173 1.00 87.00 377 GLU A O 1
ATOM 2986 N N . LEU A 1 378 ? 13.548 -10.112 -26.481 1.00 90.38 378 LEU A N 1
ATOM 2987 C CA . LEU A 1 378 ? 14.779 -10.145 -27.275 1.00 90.38 378 LEU A CA 1
ATOM 2988 C C . LEU A 1 378 ? 15.984 -10.726 -26.521 1.00 90.38 378 LEU A C 1
ATOM 2990 O O . LEU A 1 378 ? 16.810 -11.407 -27.130 1.00 90.38 378 LEU A O 1
ATOM 2994 N N . THR A 1 379 ? 16.143 -10.436 -25.225 1.00 88.81 379 THR A N 1
ATOM 2995 C CA . THR A 1 379 ? 17.254 -11.007 -24.444 1.00 88.81 379 THR A CA 1
ATOM 2996 C C . THR A 1 379 ? 17.081 -12.499 -24.212 1.00 88.81 379 THR A C 1
ATOM 2998 O O . THR A 1 379 ? 18.067 -13.231 -24.296 1.00 88.81 379 THR A O 1
ATOM 3001 N N . ASP A 1 380 ? 15.851 -12.954 -23.980 1.00 86.00 380 ASP A N 1
ATOM 3002 C CA . ASP A 1 380 ? 15.549 -14.370 -23.788 1.00 86.00 380 ASP A CA 1
ATOM 3003 C C . ASP A 1 380 ? 15.776 -15.143 -25.097 1.00 86.00 380 ASP A C 1
ATOM 3005 O O . ASP A 1 380 ? 16.491 -16.146 -25.101 1.00 86.00 380 ASP A O 1
ATOM 3009 N N . GLU A 1 381 ? 15.291 -14.619 -26.231 1.00 89.50 381 GLU A N 1
ATOM 3010 C CA . GLU A 1 381 ? 15.545 -15.180 -27.569 1.00 89.50 381 GLU A CA 1
ATOM 3011 C C . GLU A 1 381 ? 17.041 -15.233 -27.917 1.00 89.50 381 GLU A C 1
ATOM 3013 O O . GLU A 1 381 ? 17.505 -16.165 -28.576 1.00 89.50 381 GLU A O 1
ATOM 3018 N N . ALA A 1 382 ? 17.820 -14.253 -27.453 1.00 90.94 382 ALA A N 1
ATOM 3019 C CA . ALA A 1 382 ? 19.269 -14.218 -27.634 1.00 90.94 382 ALA A CA 1
ATOM 3020 C C . ALA A 1 382 ? 20.038 -15.169 -26.691 1.00 90.94 382 ALA A C 1
ATOM 3022 O O . ALA A 1 382 ? 21.267 -15.239 -26.781 1.00 90.94 382 ALA A O 1
ATOM 3023 N N . GLY A 1 383 ? 19.354 -15.894 -25.799 1.00 87.19 383 GLY A N 1
ATOM 3024 C CA . GLY A 1 383 ? 19.966 -16.819 -24.842 1.00 87.19 383 GLY A CA 1
ATOM 3025 C C . GLY A 1 383 ? 20.547 -16.146 -23.594 1.00 87.19 383 GLY A C 1
ATOM 3026 O O . GLY A 1 383 ? 21.431 -16.712 -22.951 1.00 87.19 383 GLY A O 1
ATOM 3027 N N . PHE A 1 384 ? 20.069 -14.949 -23.245 1.00 83.50 384 PHE A N 1
ATOM 3028 C CA . PHE A 1 384 ? 20.468 -14.193 -22.054 1.00 83.50 384 PHE A CA 1
ATOM 3029 C C . PHE A 1 384 ? 19.274 -13.963 -21.108 1.00 83.50 384 PHE A C 1
ATOM 3031 O O . PHE A 1 384 ? 18.833 -12.820 -20.951 1.00 83.50 384 PHE A O 1
ATOM 3038 N N . PRO A 1 385 ? 18.766 -15.019 -20.439 1.00 74.81 385 PRO A N 1
ATOM 3039 C CA . PRO A 1 385 ? 17.669 -14.891 -19.489 1.00 74.81 385 PRO A CA 1
ATOM 3040 C C . PRO A 1 385 ? 18.168 -14.160 -18.242 1.00 74.81 385 PRO A C 1
ATOM 3042 O O . PRO A 1 385 ? 18.863 -14.720 -17.402 1.00 74.81 385 PRO A O 1
ATOM 3045 N N . GLY A 1 386 ? 17.889 -12.866 -18.142 1.00 70.94 386 GLY A N 1
ATOM 3046 C CA . GLY A 1 386 ? 18.360 -12.054 -17.014 1.00 70.94 386 GLY A CA 1
ATOM 3047 C C . GLY A 1 386 ? 17.498 -10.838 -16.709 1.00 70.94 386 GLY A C 1
ATOM 3048 O O . GLY A 1 386 ? 17.657 -10.214 -15.657 1.00 70.94 386 GLY A O 1
ATOM 3049 N N . LEU A 1 387 ? 16.570 -10.500 -17.605 1.00 79.75 387 LEU A N 1
ATOM 3050 C CA . LEU A 1 387 ? 15.610 -9.437 -17.368 1.00 79.75 387 LEU A CA 1
ATOM 3051 C C . LEU A 1 387 ? 14.359 -10.013 -16.687 1.00 79.75 387 LEU A C 1
ATOM 3053 O O . LEU A 1 387 ? 13.809 -11.010 -17.163 1.00 79.75 387 LEU A O 1
ATOM 3057 N N . PRO A 1 388 ? 13.899 -9.403 -15.577 1.00 81.31 388 PRO A N 1
ATOM 3058 C CA . PRO A 1 388 ? 12.674 -9.834 -14.920 1.00 81.31 388 PRO A CA 1
ATOM 3059 C C . PRO A 1 388 ? 11.470 -9.593 -15.833 1.00 81.31 388 PRO A C 1
ATOM 3061 O O . PRO A 1 388 ? 11.416 -8.576 -16.536 1.00 81.31 388 PRO A O 1
ATOM 3064 N N . GLN A 1 389 ? 10.498 -10.506 -15.795 1.00 83.06 389 GLN A N 1
ATOM 3065 C CA . GLN A 1 389 ? 9.214 -10.305 -16.462 1.00 83.06 389 GLN A CA 1
ATOM 3066 C C . GLN A 1 389 ? 8.531 -9.051 -15.921 1.00 83.06 389 GLN A C 1
ATOM 3068 O O . GLN A 1 389 ? 8.635 -8.710 -14.738 1.00 83.06 389 GLN A O 1
ATOM 3073 N N . ASN A 1 390 ? 7.857 -8.344 -16.822 1.00 85.88 390 ASN A N 1
ATOM 3074 C CA . ASN A 1 390 ? 6.982 -7.244 -16.469 1.00 85.88 390 ASN A CA 1
ATOM 3075 C C . ASN A 1 390 ? 5.560 -7.631 -16.876 1.00 85.88 390 ASN A C 1
ATOM 3077 O O . ASN A 1 390 ? 5.363 -8.142 -17.980 1.00 85.88 390 ASN A O 1
ATOM 3081 N N . CYS A 1 391 ? 4.592 -7.361 -16.011 1.00 88.25 391 CYS A N 1
ATOM 3082 C CA . CYS A 1 391 ? 3.175 -7.494 -16.318 1.00 88.25 391 CYS A CA 1
ATOM 3083 C C . CYS A 1 391 ? 2.541 -6.108 -16.286 1.00 88.25 391 CYS A C 1
ATOM 3085 O O . CYS A 1 391 ? 2.803 -5.323 -15.373 1.00 88.25 391 CYS A O 1
ATOM 3087 N N . LEU A 1 392 ? 1.734 -5.783 -17.293 1.00 88.88 392 LEU A N 1
ATOM 3088 C CA . LEU A 1 392 ? 1.054 -4.495 -17.335 1.00 88.88 392 LEU A CA 1
ATOM 3089 C C . LEU A 1 392 ? -0.047 -4.469 -16.273 1.00 88.88 392 LEU A C 1
ATOM 3091 O O . LEU A 1 392 ? -0.830 -5.412 -16.168 1.00 88.88 392 LEU A O 1
ATOM 3095 N N . GLY A 1 393 ? -0.123 -3.385 -15.511 1.00 90.38 393 GLY A N 1
ATOM 3096 C CA . GLY A 1 393 ? -1.168 -3.209 -14.518 1.00 90.38 393 GLY A CA 1
ATOM 3097 C C . GLY A 1 393 ? -1.531 -1.755 -14.268 1.00 90.38 393 GLY A C 1
ATOM 3098 O O . GLY A 1 393 ? -0.879 -0.823 -14.744 1.00 90.38 393 GLY A O 1
ATOM 3099 N N . VAL A 1 394 ? -2.580 -1.559 -13.482 1.00 90.88 394 VAL A N 1
ATOM 3100 C CA . VAL A 1 394 ? -3.018 -0.256 -12.990 1.00 90.88 394 VAL A CA 1
ATOM 3101 C C . VAL A 1 394 ? -2.867 -0.231 -11.481 1.00 90.88 394 VAL A C 1
ATOM 3103 O O . VAL A 1 394 ? -3.339 -1.131 -10.795 1.00 90.88 394 VAL A O 1
ATOM 3106 N N . MET A 1 395 ? -2.220 0.806 -10.963 1.00 92.81 395 MET A N 1
ATOM 3107 C CA . MET A 1 395 ? -2.072 1.018 -9.532 1.00 92.81 395 MET A CA 1
ATOM 3108 C C . MET A 1 395 ? -3.068 2.070 -9.048 1.00 92.81 395 MET A C 1
ATOM 3110 O O . MET A 1 395 ? -3.153 3.168 -9.607 1.00 92.81 395 MET A O 1
ATOM 3114 N N . PHE A 1 396 ? -3.757 1.741 -7.964 1.00 93.56 396 PHE A N 1
ATOM 3115 C CA . PHE A 1 396 ? -4.527 2.646 -7.130 1.00 93.56 396 PHE A CA 1
ATOM 3116 C C . PHE A 1 396 ? -3.773 2.851 -5.818 1.00 93.56 396 PHE A C 1
ATOM 3118 O O . PHE A 1 396 ? -3.302 1.888 -5.218 1.00 93.56 396 PHE A O 1
ATOM 3125 N N . LEU A 1 397 ? -3.633 4.101 -5.387 1.00 93.12 397 LEU A N 1
ATOM 3126 C CA . LEU A 1 397 ? -3.038 4.468 -4.108 1.00 93.12 397 LEU A CA 1
ATOM 3127 C C . LEU A 1 397 ? -4.150 5.014 -3.217 1.00 93.12 397 LEU A C 1
ATOM 3129 O O . LEU A 1 397 ? -4.759 6.025 -3.562 1.00 93.12 397 LEU A O 1
ATOM 3133 N N . ASN A 1 398 ? -4.426 4.344 -2.099 1.00 93.75 398 ASN A N 1
ATOM 3134 C CA . ASN A 1 398 ? -5.501 4.717 -1.173 1.00 93.75 398 ASN A CA 1
ATOM 3135 C C . ASN A 1 398 ? -6.875 4.884 -1.865 1.00 93.75 398 ASN A C 1
ATOM 3137 O O . ASN A 1 398 ? -7.641 5.789 -1.552 1.00 93.75 398 ASN A O 1
ATOM 3141 N N . GLY A 1 399 ? -7.175 4.010 -2.834 1.00 91.00 399 GLY A N 1
ATOM 3142 C CA . GLY A 1 399 ? -8.436 4.010 -3.591 1.00 91.00 399 GLY A CA 1
ATOM 3143 C C . GLY A 1 399 ? -8.468 4.944 -4.806 1.00 91.00 399 GLY A C 1
ATOM 3144 O O . GLY A 1 399 ? -9.352 4.831 -5.658 1.00 91.00 399 GLY A O 1
ATOM 3145 N N . ASP A 1 400 ? -7.467 5.810 -4.952 1.00 84.69 400 ASP A N 1
ATOM 3146 C CA . ASP A 1 400 ? -7.373 6.737 -6.071 1.00 84.69 400 ASP A CA 1
ATOM 3147 C C . ASP A 1 400 ? -6.461 6.208 -7.169 1.00 84.69 400 ASP A C 1
ATOM 3149 O O . ASP A 1 400 ? -5.370 5.704 -6.905 1.00 84.69 400 ASP A O 1
ATOM 3153 N N . PHE A 1 401 ? -6.898 6.350 -8.426 1.00 85.69 401 PHE A N 1
ATOM 3154 C CA . PHE A 1 401 ? -6.063 6.008 -9.574 1.00 85.69 401 PHE A CA 1
ATOM 3155 C C . PHE A 1 401 ? -4.738 6.757 -9.474 1.00 85.69 401 PHE A C 1
ATOM 3157 O O . PHE A 1 401 ? -4.705 7.988 -9.398 1.00 85.69 401 PHE A O 1
ATOM 3164 N N . TYR A 1 402 ? -3.649 5.999 -9.497 1.00 85.56 402 TYR A N 1
ATOM 3165 C CA . TYR A 1 402 ? -2.317 6.546 -9.343 1.00 85.56 402 TYR A CA 1
ATOM 3166 C C . TYR A 1 402 ? -1.575 6.577 -10.675 1.00 85.56 402 TYR A C 1
ATOM 3168 O O . TYR A 1 402 ? -1.114 7.634 -11.106 1.00 85.56 402 TYR A O 1
ATOM 3176 N N . THR A 1 403 ? -1.450 5.424 -11.336 1.00 84.88 403 THR A N 1
ATOM 3177 C CA . THR A 1 403 ? -0.738 5.307 -12.614 1.00 84.88 403 THR A CA 1
ATOM 3178 C C . THR A 1 403 ? -0.974 3.943 -13.258 1.00 84.88 403 THR A C 1
ATOM 3180 O O . THR A 1 403 ? -1.162 2.941 -12.570 1.00 84.88 403 THR A O 1
ATOM 3183 N N . VAL A 1 404 ? -0.856 3.878 -14.584 1.00 85.50 404 VAL A N 1
ATOM 3184 C CA . VAL A 1 404 ? -0.502 2.627 -15.272 1.00 85.50 404 VAL A CA 1
ATOM 3185 C C . VAL A 1 404 ? 0.952 2.290 -14.919 1.00 85.50 404 VAL A C 1
ATOM 3187 O O . VAL A 1 404 ? 1.802 3.189 -14.874 1.00 85.50 404 VAL A O 1
ATOM 3190 N N . CYS A 1 405 ? 1.243 1.027 -14.624 1.00 88.12 405 CYS A N 1
ATOM 3191 C CA . CYS A 1 405 ? 2.553 0.580 -14.164 1.00 88.12 405 CYS A CA 1
ATOM 3192 C C . CYS A 1 405 ? 2.966 -0.772 -14.754 1.00 88.12 405 CYS A C 1
ATOM 3194 O O . CYS A 1 405 ? 2.124 -1.581 -15.139 1.00 88.12 405 CYS A O 1
ATOM 3196 N N . ASP A 1 406 ? 4.276 -1.024 -14.758 1.00 89.88 406 ASP A N 1
ATOM 3197 C CA . ASP A 1 406 ? 4.812 -2.376 -14.905 1.00 89.88 406 ASP A CA 1
ATOM 3198 C C . ASP A 1 406 ? 4.920 -3.013 -13.512 1.00 89.88 406 ASP A C 1
ATOM 3200 O O . ASP A 1 406 ? 5.699 -2.547 -12.670 1.00 89.88 406 ASP A O 1
ATOM 3204 N N . LEU A 1 407 ? 4.188 -4.099 -13.283 1.00 92.62 407 LEU A N 1
ATOM 3205 C CA . LEU A 1 407 ? 4.417 -5.011 -12.167 1.00 92.62 407 LEU A CA 1
ATOM 3206 C C . LEU A 1 407 ? 5.646 -5.851 -12.479 1.00 92.62 407 LEU A C 1
ATOM 3208 O O . LEU A 1 407 ? 5.729 -6.453 -13.547 1.00 92.62 407 LEU A O 1
ATOM 3212 N N . THR A 1 408 ? 6.620 -5.886 -11.578 1.00 91.56 408 THR A N 1
ATOM 3213 C CA . THR A 1 408 ? 7.844 -6.659 -11.810 1.00 91.56 408 THR A CA 1
ATOM 3214 C C . THR A 1 408 ? 8.563 -6.978 -10.507 1.00 91.56 408 THR A C 1
ATOM 3216 O O . THR A 1 408 ? 8.590 -6.130 -9.601 1.00 91.56 408 THR A O 1
ATOM 3219 N N . PRO A 1 409 ? 9.226 -8.137 -10.396 1.00 91.94 409 PRO A N 1
ATOM 3220 C CA . PRO A 1 409 ? 10.092 -8.389 -9.265 1.00 91.94 409 PRO A CA 1
ATOM 3221 C C . PRO A 1 409 ? 11.295 -7.436 -9.265 1.00 91.94 409 PRO A C 1
ATOM 3223 O O . PRO A 1 409 ? 11.775 -6.920 -10.285 1.00 91.94 409 PRO A O 1
ATOM 3226 N N . SER A 1 410 ? 11.808 -7.149 -8.074 1.00 90.81 410 SER A N 1
ATOM 3227 C CA . SER A 1 410 ? 13.118 -6.516 -7.961 1.00 90.81 410 SER A CA 1
ATOM 3228 C C . SER A 1 410 ? 14.207 -7.549 -8.203 1.00 90.81 410 SER A C 1
ATOM 3230 O O . SER A 1 410 ? 14.154 -8.653 -7.679 1.00 90.81 410 SER A O 1
ATOM 3232 N N . THR A 1 411 ? 15.236 -7.156 -8.949 1.00 88.12 411 THR A N 1
ATOM 3233 C CA . THR A 1 411 ? 16.429 -7.971 -9.189 1.00 88.12 411 THR A CA 1
ATOM 3234 C C . THR A 1 411 ? 17.298 -7.997 -7.928 1.00 88.12 411 THR A C 1
ATOM 3236 O O . THR A 1 411 ? 18.300 -7.289 -7.835 1.00 88.12 411 THR A O 1
ATOM 3239 N N . THR A 1 412 ? 16.848 -8.727 -6.908 1.00 89.75 412 THR A N 1
ATOM 3240 C CA . THR A 1 412 ? 17.599 -8.952 -5.670 1.00 89.75 412 THR A CA 1
ATOM 3241 C C . THR A 1 412 ? 18.672 -10.015 -5.891 1.00 89.75 412 THR A C 1
ATOM 3243 O O . THR A 1 412 ? 18.631 -10.771 -6.862 1.00 89.75 412 THR A O 1
ATOM 3246 N N . LYS A 1 413 ? 19.644 -10.080 -4.975 1.00 90.31 413 LYS A N 1
ATOM 3247 C CA . LYS A 1 413 ? 20.663 -11.140 -4.952 1.00 90.31 413 LYS A CA 1
ATOM 3248 C C . LYS A 1 413 ? 20.008 -12.523 -4.951 1.00 90.31 413 LYS A C 1
ATOM 3250 O O . LYS A 1 413 ? 20.373 -13.368 -5.757 1.00 90.31 413 LYS A O 1
ATOM 3255 N N . ASP A 1 414 ? 19.012 -12.699 -4.087 1.00 89.69 414 ASP A N 1
ATOM 3256 C CA . ASP A 1 414 ? 18.223 -13.921 -3.974 1.00 89.69 414 ASP A CA 1
ATOM 3257 C C . ASP A 1 414 ? 17.524 -14.285 -5.295 1.00 89.69 414 ASP A C 1
ATOM 3259 O O . ASP A 1 414 ? 17.713 -15.390 -5.800 1.00 89.69 414 ASP A O 1
ATOM 3263 N N . TYR A 1 415 ? 16.810 -13.337 -5.914 1.00 87.94 415 TYR A N 1
ATOM 3264 C CA . TYR A 1 415 ? 16.132 -13.569 -7.191 1.00 87.94 415 TYR A CA 1
ATOM 3265 C C . TYR A 1 415 ? 17.108 -14.004 -8.293 1.00 87.94 415 TYR A C 1
ATOM 3267 O O . TYR A 1 415 ? 16.854 -14.975 -8.998 1.00 87.94 415 TYR A O 1
ATOM 3275 N N . VAL A 1 416 ? 18.253 -13.323 -8.419 1.00 87.56 416 VAL A N 1
ATOM 3276 C CA . VAL A 1 416 ? 19.284 -13.681 -9.408 1.00 87.56 416 VAL A CA 1
ATOM 3277 C C . VAL A 1 416 ? 19.850 -15.071 -9.125 1.00 87.56 416 VAL A C 1
ATOM 3279 O O . VAL A 1 416 ? 20.008 -15.864 -10.048 1.00 87.56 416 VAL A O 1
ATOM 3282 N N . CYS A 1 417 ? 20.143 -15.390 -7.863 1.00 88.94 417 CYS A N 1
ATOM 3283 C CA . CYS A 1 417 ? 20.644 -16.709 -7.501 1.00 88.94 417 CYS A CA 1
ATOM 3284 C C . CYS A 1 417 ? 19.647 -17.810 -7.875 1.00 88.94 417 CYS A C 1
ATOM 3286 O O . CYS A 1 417 ? 20.043 -18.769 -8.532 1.00 88.94 417 CYS A O 1
ATOM 3288 N N . ARG A 1 418 ? 18.360 -17.644 -7.552 1.00 86.75 418 ARG A N 1
ATOM 3289 C CA . ARG A 1 418 ? 17.317 -18.617 -7.908 1.00 86.75 418 ARG A CA 1
ATOM 3290 C C . ARG A 1 418 ? 17.136 -18.750 -9.422 1.00 86.75 418 ARG A C 1
ATOM 3292 O O . ARG A 1 418 ? 17.103 -19.873 -9.911 1.00 86.75 418 ARG A O 1
ATOM 3299 N N . LEU A 1 419 ? 17.167 -17.639 -10.164 1.00 84.00 419 LEU A N 1
ATOM 3300 C CA . LEU A 1 419 ? 17.071 -17.629 -11.632 1.00 84.00 419 LEU A CA 1
ATOM 3301 C C . LEU A 1 419 ? 18.176 -18.434 -12.323 1.00 84.00 419 LEU A C 1
ATOM 3303 O O . LEU A 1 419 ? 17.929 -19.078 -13.336 1.00 84.00 419 LEU A O 1
ATOM 3307 N N . PHE A 1 420 ? 19.391 -18.426 -11.773 1.00 85.50 420 PHE A N 1
ATOM 3308 C CA . PHE A 1 420 ? 20.532 -19.148 -12.345 1.00 85.50 420 PHE A CA 1
ATOM 3309 C C . PHE A 1 420 ? 20.871 -20.456 -11.611 1.00 85.50 420 PHE A C 1
ATOM 3311 O O . PHE A 1 420 ? 21.919 -21.046 -11.882 1.00 85.50 420 PHE A O 1
ATOM 3318 N N . GLY A 1 421 ? 20.031 -20.913 -10.673 1.00 86.62 421 GLY A N 1
ATOM 3319 C CA . GLY A 1 421 ? 20.296 -22.114 -9.870 1.00 86.62 421 GLY A CA 1
ATOM 3320 C C . GLY A 1 421 ? 21.569 -22.022 -9.014 1.00 86.62 421 GLY A C 1
ATOM 3321 O O . GLY A 1 421 ? 22.252 -23.021 -8.790 1.00 86.62 421 GLY A O 1
ATOM 3322 N N . LEU A 1 422 ? 21.929 -20.815 -8.576 1.00 88.56 422 LEU A N 1
ATOM 3323 C CA . LEU A 1 422 ? 23.088 -20.532 -7.734 1.00 88.56 422 LEU A CA 1
ATOM 3324 C C . LEU A 1 422 ? 22.690 -20.514 -6.256 1.00 88.56 422 LEU A C 1
ATOM 3326 O O . LEU A 1 422 ? 21.573 -20.151 -5.893 1.00 88.56 422 LEU A O 1
ATOM 3330 N N . ASN A 1 423 ? 23.645 -20.819 -5.379 1.00 86.00 423 ASN A N 1
ATOM 3331 C CA . ASN A 1 423 ? 23.462 -20.600 -3.947 1.00 86.00 423 ASN A CA 1
ATOM 3332 C C . ASN A 1 423 ? 23.408 -19.101 -3.652 1.00 86.00 423 ASN A C 1
ATOM 3334 O O . ASN A 1 423 ? 24.213 -18.337 -4.191 1.00 86.00 423 ASN A O 1
ATOM 3338 N N . VAL A 1 424 ? 22.506 -18.690 -2.762 1.00 81.25 424 VAL A N 1
ATOM 3339 C CA . VAL A 1 424 ? 22.505 -17.332 -2.213 1.00 81.25 424 VAL A CA 1
ATOM 3340 C C . VAL A 1 424 ? 23.738 -17.203 -1.310 1.00 81.25 424 VAL A C 1
ATOM 3342 O O . VAL A 1 424 ? 23.850 -17.955 -0.345 1.00 81.25 424 VAL A O 1
ATOM 3345 N N . PRO A 1 425 ? 24.705 -16.320 -1.617 1.00 74.06 425 PRO A N 1
ATOM 3346 C CA . PRO A 1 425 ? 25.871 -16.147 -0.760 1.00 74.06 425 PRO A CA 1
ATOM 3347 C C . PRO A 1 425 ? 25.441 -15.598 0.602 1.00 74.06 425 PRO A C 1
ATOM 3349 O O . PRO A 1 425 ? 24.596 -14.700 0.642 1.00 74.06 425 PRO A O 1
ATOM 3352 N N . ASP A 1 426 ? 26.063 -16.060 1.683 1.00 71.19 426 ASP A N 1
ATOM 3353 C CA . ASP A 1 426 ? 25.869 -15.477 3.013 1.00 71.19 426 ASP A CA 1
ATOM 3354 C C . ASP A 1 426 ? 26.251 -13.982 2.983 1.00 71.19 426 ASP A C 1
ATOM 3356 O O . ASP A 1 426 ? 27.335 -13.629 2.505 1.00 71.19 426 ASP A O 1
ATOM 3360 N N . GLY A 1 427 ? 25.359 -13.099 3.450 1.00 55.12 427 GLY A N 1
ATOM 3361 C CA . GLY A 1 427 ? 25.581 -11.644 3.533 1.00 55.12 427 GLY A CA 1
ATOM 3362 C C . GLY A 1 427 ? 24.716 -10.838 2.581 1.00 55.12 427 GLY A C 1
ATOM 3363 O O . GLY A 1 427 ? 25.165 -10.599 1.432 1.00 55.12 427 GLY A O 1
#